Protein AF-0000000087188676 (afdb_homodimer)

Sequence (442 aa):
MTESKSSPLTSELYEYMIDHNPPLDPVQRALVETTRSLLPESAHLQVAEEQAPLLAFLVRLTGARDILEIGTFTGLSALSMAQALPPGGRLIALDISEEWTAHAREAWAKAGVADRVELRLGDGLESVRALPAEPHLDLVFLDADKEHYVDYWEEVVPRLRPGGLIVADNVFFHGEVVDPGASPAGEGVKAFNDHVAADRRMEAVMLTVADGLTLARKRNDMTESKSSPLTSELYEYMIDHNPPLDPVQRALVETTRSLLPESAHLQVAEEQAPLLAFLVRLTGARDILEIGTFTGLSALSMAQALPPGGRLIALDISEEWTAHAREAWAKAGVADRVELRLGDGLESVRALPAEPHLDLVFLDADKEHYVDYWEEVVPRLRPGGLIVADNVFFHGEVVDPGASPAGEGVKAFNDHVAADRRMEAVMLTVADGLTLARKRND

pLDDT: mean 97.32, std 4.13, range [59.31, 99.0]

Foldseek 3Di:
DDDDPDDDCDPVNVVVLQVPADADDPLLVVLLVCCCVVPVVCSVLDDDRRVLRVLLVVCQVQQWQEEEEQRQFLNSNVLSNLVSHDVNGAYEYEDADPVRPVNNCVSCVVSPRNVRYHYDHDDRLVVLQPDDQAADGQEYEYRYQQLCLVSVCVSVLSNHDAFHKYKYPLLCVQVLLVPPPRDSSSVSSVVNVVCLVPDPQKDWDWDPPDNIMIIIGGHPD/DDDDPDDDCDPVNVVVLQVPADADDPLLVVLLVCLCVVPVVCSVLDDDRRVLRVLLVVCQVQQWQEEEEQRQFLNSNVLSNLVSHDVNGAYEYEDADPVRPVNNCVSCVVSPRNVRYHYDHDDRLVVLQPDDQAADGQEYEYRYQQLCLVSVCVSVLSNHDAFHKYKYPLLCVQVLLVPPPRDSSSVSSVVNVVVLVPDPQKDWDWDPPDNIMIIIGGHND

Solvent-accessible surface area (backbone atoms only — not comparable to full-atom values): 22912 Å² total; per-residue (Å²): 129,90,78,80,60,50,43,82,80,44,74,66,52,48,51,52,41,51,71,45,24,66,71,74,50,70,59,55,46,48,49,54,50,47,37,45,71,76,35,60,93,54,36,81,74,52,75,50,77,69,48,29,48,45,46,18,47,51,30,51,65,65,62,34,36,37,33,40,33,39,46,39,55,56,22,62,60,57,47,30,34,52,73,36,38,51,92,89,25,40,32,41,34,25,28,66,52,65,76,45,33,50,54,20,54,52,46,26,49,77,67,70,39,43,90,34,47,45,78,46,78,39,58,59,66,62,54,59,66,69,44,74,70,60,55,62,32,32,31,34,42,43,51,59,68,41,64,44,42,50,60,48,48,69,62,46,59,63,19,34,27,71,57,13,38,39,39,35,54,48,59,31,46,75,51,22,58,77,36,96,80,41,52,71,45,24,48,22,33,40,52,27,50,55,49,59,62,65,36,81,64,43,49,52,38,56,42,60,43,48,23,19,29,32,48,32,33,31,48,81,125,128,89,77,81,61,50,42,81,80,43,73,66,53,46,51,51,39,52,70,47,25,64,70,73,50,72,59,54,47,48,50,54,51,47,38,45,71,77,36,59,91,54,36,81,74,53,76,50,76,69,50,29,49,46,46,18,48,50,30,52,64,64,62,34,36,36,32,40,33,37,46,40,55,55,22,60,60,57,47,30,35,52,73,37,38,50,93,90,24,38,32,40,34,25,29,67,54,66,75,45,34,50,52,20,54,52,46,26,50,75,68,69,38,43,91,34,46,46,78,45,77,39,58,60,66,62,54,59,68,68,44,75,69,60,55,61,32,33,31,33,40,43,51,58,69,41,62,44,42,51,61,50,47,68,61,45,58,64,19,34,26,71,58,12,36,38,41,35,52,49,59,30,48,75,51,23,60,77,38,95,81,41,50,71,45,26,49,21,33,42,52,27,52,54,49,59,62,67,37,82,64,43,49,52,39,55,40,59,42,48,23,18,30,33,48,31,32,30,47,80,125

Nearest PDB structures (foldseek):
  3tfw-assembly1_B-2  TM=9.136E-01  e=3.672E-20  Klebsiella pneumoniae subsp. pneumoniae MGH 78578
  4pca-assembly3_D-4  TM=8.885E-01  e=2.251E-18  Anaplasma phagocytophilum str. HGE1
  4pca-assembly1_A  TM=8.853E-01  e=2.251E-18  Anaplasma phagocytophilum str. HGE1
  4pca-assembly2_B  TM=9.176E-01  e=7.877E-18  Anaplasma phagocytophilum str. HGE1
  5x7f-assembly1_A-2  TM=9.166E-01  e=8.562E-17  Mycobacterium tuberculosis H37Rv

InterPro domains:
  IPR002935 Class I-like SAM-dependent O-methyltransferase [PF01596] (30-218)
  IPR002935 Class I-like SAM-dependent O-methyltransferase [PS51682] (4-219)
  IPR029063 S-adenosyl-L-methionine-dependent methyltransferase superfamily [G3DSA:3.40.50.150] (6-221)
  IPR029063 S-adenosyl-L-methionine-dependent methyltransferase superfamily [SSF53335] (10-220)
  IPR050362 Cation-dependent O-methyltransferase [PTHR10509] (6-218)

Secondary structure (DSSP, 8-state):
-PPP-PPP--HHHHHHHHHTSPPPPHHHHHHHHHHHHH-TTTGGGSPPTTHHHHHHHHHHHHT--EEEEE--TTSHHHHHHHHHPPTT-EEEEEES-HHHHHHHHHHHHHHT-GGGEEEEES-HHHHHHTS-SSS-EEEEEE-S-GGGHHHHHHHHGGGEEEEEEEEEE-SSTTTGGG-TT--HHHHHHHHHHHHHHH-TTEEEEEE-STT-EEEEEE---/-PPP-PPP--HHHHHHHHHTSPPPPHHHHHHHHHHHHH-TTTGGGSPPTTHHHHHHHHHHHHT--EEEEE--TTSHHHHHHHHHPPTT-EEEEEES-HHHHHHHHHHHHHHT-GGGEEEEES-HHHHHHTS-SSS-EEEEEE-S-GGGHHHHHHHHGGGEEEEEEEEEE-SSTTTGGG-TT--HHHHHHHHHHHHHHH-TTEEEEEE-STT-EEEEEE---

Radius of gyration: 21.22 Å; Cα contacts (8 Å, |Δi|>4): 884; chains: 2; bounding box: 40×58×51 Å

Structure (mmCIF, N/CA/C/O backbone):
data_AF-0000000087188676-model_v1
#
loop_
_entity.id
_entity.type
_entity.pdbx_description
1 polymer O-methyltransferase
#
loop_
_atom_site.group_PDB
_atom_site.id
_atom_site.type_symbol
_atom_site.label_atom_id
_atom_site.label_alt_id
_atom_site.label_comp_id
_atom_site.label_asym_id
_atom_site.label_entity_id
_atom_site.label_seq_id
_atom_site.pdbx_PDB_ins_code
_atom_site.Cartn_x
_atom_site.Cartn_y
_atom_site.Cartn_z
_atom_site.occupancy
_atom_site.B_iso_or_equiv
_atom_site.auth_seq_id
_atom_site.auth_comp_id
_atom_site.auth_asym_id
_atom_site.auth_atom_id
_atom_site.pdbx_PDB_model_num
ATOM 1 N N . MET A 1 1 ? 17.375 2.979 18.719 1 59.31 1 MET A N 1
ATOM 2 C CA . MET A 1 1 ? 16.453 2.088 18.031 1 59.31 1 MET A CA 1
ATOM 3 C C . MET A 1 1 ? 15.172 2.828 17.641 1 59.31 1 MET A C 1
ATOM 5 O O . MET A 1 1 ? 14.664 3.643 18.406 1 59.31 1 MET A O 1
ATOM 9 N N . THR A 1 2 ? 14.883 2.727 16.297 1 72 2 THR A N 1
ATOM 10 C CA . THR A 1 2 ? 13.664 3.398 15.859 1 72 2 THR A CA 1
ATOM 11 C C . THR A 1 2 ? 12.438 2.797 16.547 1 72 2 THR A C 1
ATOM 13 O O . THR A 1 2 ? 12.266 1.576 16.562 1 72 2 THR A O 1
ATOM 16 N N . GLU A 1 3 ? 11.727 3.574 17.281 1 80.94 3 GLU A N 1
ATOM 17 C CA . GLU A 1 3 ? 10.539 3.1 17.969 1 80.94 3 GLU A CA 1
ATOM 18 C C . GLU A 1 3 ? 9.367 2.908 17.016 1 80.94 3 GLU A C 1
ATOM 20 O O . GLU A 1 3 ? 9.062 3.801 16.219 1 80.94 3 GLU A O 1
ATOM 25 N N . SER A 1 4 ? 8.82 1.676 17.062 1 85.75 4 SER A N 1
ATOM 26 C CA . SER A 1 4 ? 7.672 1.362 16.219 1 85.75 4 SER A CA 1
ATOM 27 C C . SER A 1 4 ? 6.418 2.08 16.703 1 85.75 4 SER A C 1
ATOM 29 O O . SER A 1 4 ? 6.176 2.18 17.906 1 85.75 4 SER A O 1
ATOM 31 N N . LYS A 1 5 ? 5.66 2.605 15.75 1 88.44 5 LYS A N 1
ATOM 32 C CA . LYS A 1 5 ? 4.355 3.189 16.047 1 88.44 5 LYS A CA 1
ATOM 33 C C . LYS A 1 5 ? 3.227 2.232 15.68 1 88.44 5 LYS A C 1
ATOM 35 O O . LYS A 1 5 ? 2.059 2.625 15.633 1 88.44 5 LYS A O 1
ATOM 40 N N . SER A 1 6 ? 3.574 0.995 15.414 1 89.25 6 SER A N 1
ATOM 41 C CA . SER A 1 6 ? 2.6 0.012 14.945 1 89.25 6 SER A CA 1
ATOM 42 C C . SER A 1 6 ? 1.71 -0.465 16.094 1 89.25 6 SER A C 1
ATOM 44 O O . SER A 1 6 ? 2.189 -0.696 17.203 1 89.25 6 SER A O 1
ATOM 46 N N . SER A 1 7 ? 0.483 -0.573 15.82 1 88.44 7 SER A N 1
ATOM 47 C CA . SER A 1 7 ? -0.424 -1.234 16.75 1 88.44 7 SER A CA 1
ATOM 48 C C . SER A 1 7 ? -0.206 -2.744 16.766 1 88.44 7 SER A C 1
ATOM 50 O O . SER A 1 7 ? -0.104 -3.367 15.703 1 88.44 7 SER A O 1
ATOM 52 N N . PRO A 1 8 ? -0.125 -3.307 17.969 1 90.25 8 PRO A N 1
ATOM 53 C CA . PRO A 1 8 ? -0.092 -4.773 17.984 1 90.25 8 PRO A CA 1
ATOM 54 C C . PRO A 1 8 ? -1.293 -5.395 17.266 1 90.25 8 PRO A C 1
ATOM 56 O O . PRO A 1 8 ? -2.434 -4.988 17.516 1 90.25 8 PRO A O 1
ATOM 59 N N . LEU A 1 9 ? -1.055 -6.32 16.453 1 94.31 9 LEU A N 1
ATOM 60 C CA . LEU A 1 9 ? -2.121 -6.938 15.672 1 94.31 9 LEU A CA 1
ATOM 61 C C . LEU A 1 9 ? -2.754 -8.094 16.438 1 94.31 9 LEU A C 1
ATOM 63 O O . LEU A 1 9 ? -2.398 -9.258 16.219 1 94.31 9 LEU A O 1
ATOM 67 N N . THR A 1 10 ? -3.68 -7.84 17.312 1 94.75 10 THR A N 1
ATOM 68 C CA . THR A 1 10 ? -4.461 -8.867 18 1 94.75 10 THR A CA 1
ATOM 69 C C . THR A 1 10 ? -5.422 -9.547 17.031 1 94.75 10 THR A C 1
ATOM 71 O O . THR A 1 10 ? -5.637 -9.062 15.914 1 94.75 10 THR A O 1
ATOM 74 N N . SER A 1 11 ? -5.973 -10.719 17.453 1 95.81 11 SER A N 1
ATOM 75 C CA . SER A 1 11 ? -6.965 -11.406 16.625 1 95.81 11 SER A CA 1
ATOM 76 C C . SER A 1 11 ? -8.164 -10.508 16.344 1 95.81 11 SER A C 1
ATOM 78 O O . SER A 1 11 ? -8.703 -10.5 15.242 1 95.81 11 SER A O 1
ATOM 80 N N . GLU A 1 12 ? -8.562 -9.703 17.344 1 96.12 12 GLU A N 1
ATOM 81 C CA . GLU A 1 12 ? -9.703 -8.805 17.188 1 96.12 12 GLU A CA 1
ATOM 82 C C . GLU A 1 12 ? -9.406 -7.695 16.188 1 96.12 12 GLU A C 1
ATOM 84 O O . GLU A 1 12 ? -10.25 -7.355 15.352 1 96.12 12 GLU A O 1
ATOM 89 N N . LEU A 1 13 ? -8.234 -7.113 16.281 1 97.06 13 LEU A N 1
ATOM 90 C CA . LEU A 1 13 ? -7.859 -6.039 15.375 1 97.06 13 LEU A CA 1
ATOM 91 C C . LEU A 1 13 ? -7.707 -6.559 13.953 1 97.06 13 LEU A C 1
ATOM 93 O O . LEU A 1 13 ? -8.07 -5.871 12.992 1 97.06 13 LEU A O 1
ATOM 97 N N . TYR A 1 14 ? -7.16 -7.781 13.812 1 97.5 14 TYR A N 1
ATOM 98 C CA . TYR A 1 14 ? -7.047 -8.406 12.5 1 97.5 14 TYR A CA 1
ATOM 99 C C . TYR A 1 14 ? -8.422 -8.609 11.875 1 97.5 14 TYR A C 1
ATOM 101 O O . TYR A 1 14 ? -8.633 -8.273 10.711 1 97.5 14 TYR A O 1
ATOM 109 N N . GLU A 1 15 ? -9.328 -9.188 12.641 1 97.56 15 GLU A N 1
ATOM 110 C CA . GLU A 1 15 ? -10.688 -9.391 12.156 1 97.56 15 GLU A CA 1
ATOM 111 C C . GLU A 1 15 ? -11.336 -8.062 11.766 1 97.56 15 GLU A C 1
ATOM 113 O O . GLU A 1 15 ? -12.055 -7.984 10.766 1 97.56 15 GLU A O 1
ATOM 118 N N . TYR A 1 16 ? -11.117 -7.027 12.625 1 98.25 16 TYR A N 1
ATOM 119 C CA . TYR A 1 16 ? -11.609 -5.691 12.328 1 98.25 16 TYR A CA 1
ATOM 120 C C . TYR A 1 16 ? -11.102 -5.211 10.977 1 98.25 16 TYR A C 1
ATOM 122 O O . TYR A 1 16 ? -11.867 -4.688 10.164 1 98.25 16 TYR A O 1
ATOM 130 N N . MET A 1 17 ? -9.805 -5.371 10.695 1 98.31 17 MET A N 1
ATOM 131 C CA . MET A 1 17 ? -9.188 -4.988 9.422 1 98.31 17 MET A CA 1
ATOM 132 C C . MET A 1 17 ? -9.828 -5.742 8.266 1 98.31 17 MET A C 1
ATOM 134 O O . MET A 1 17 ? -10.195 -5.141 7.25 1 98.31 17 MET A O 1
ATOM 138 N N . ILE A 1 18 ? -9.992 -7.051 8.406 1 98.12 18 ILE A N 1
ATOM 139 C CA . ILE A 1 18 ? -10.609 -7.871 7.371 1 98.12 18 ILE A CA 1
ATOM 140 C C . ILE A 1 18 ? -12.023 -7.371 7.09 1 98.12 18 ILE A C 1
ATOM 142 O O . ILE A 1 18 ? -12.406 -7.191 5.93 1 98.12 18 ILE A O 1
ATOM 146 N N . ASP A 1 19 ? -12.734 -7.039 8.117 1 97.94 19 ASP A N 1
ATOM 147 C CA . ASP A 1 19 ? -14.141 -6.656 8.023 1 97.94 19 ASP A CA 1
ATOM 148 C C . ASP A 1 19 ? -14.289 -5.289 7.359 1 97.94 19 ASP A C 1
ATOM 150 O O . ASP A 1 19 ? -15.383 -4.926 6.906 1 97.94 19 ASP A O 1
ATOM 154 N N . HIS A 1 20 ? -13.258 -4.523 7.32 1 98.5 20 HIS A N 1
ATOM 155 C CA . HIS A 1 20 ? -13.344 -3.189 6.738 1 98.5 20 HIS A CA 1
ATOM 156 C C . HIS A 1 20 ? -12.656 -3.139 5.379 1 98.5 20 HIS A C 1
ATOM 158 O O . HIS A 1 20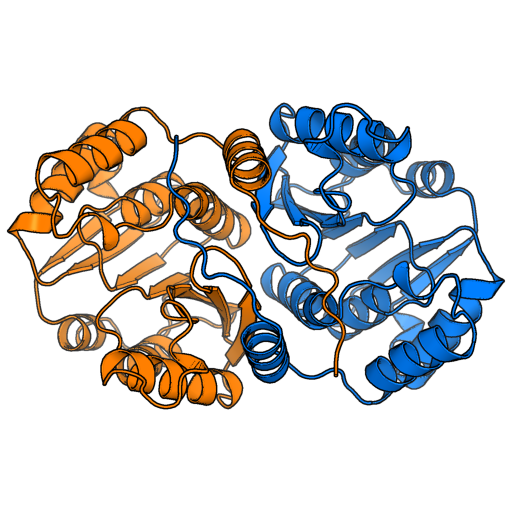 ? -12.484 -2.061 4.805 1 98.5 20 HIS A O 1
ATOM 164 N N . ASN A 1 21 ? -12.203 -4.227 4.891 1 98.5 21 ASN A N 1
ATOM 165 C CA . ASN A 1 21 ? -11.773 -4.391 3.508 1 98.5 21 ASN A CA 1
ATOM 166 C C . ASN A 1 21 ? -12.898 -4.93 2.629 1 98.5 21 ASN A C 1
ATOM 168 O O . ASN A 1 21 ? -13.859 -5.508 3.133 1 98.5 21 ASN A O 1
ATOM 172 N N . PRO A 1 22 ? -12.797 -4.621 1.283 1 98.12 22 PRO A N 1
ATOM 173 C CA . PRO A 1 22 ? -13.773 -5.297 0.425 1 98.12 22 PRO A CA 1
ATOM 174 C C . PRO A 1 22 ? -13.844 -6.801 0.686 1 98.12 22 PRO A C 1
ATOM 176 O O . PRO A 1 22 ? -12.812 -7.477 0.716 1 98.12 22 PRO A O 1
ATOM 179 N N . PRO A 1 23 ? -15.016 -7.309 0.982 1 97.44 23 PRO A N 1
ATOM 180 C CA . PRO A 1 23 ? -15.133 -8.75 1.239 1 97.44 23 PRO A CA 1
ATOM 181 C C . PRO A 1 23 ? -14.805 -9.594 0.013 1 97.44 23 PRO A C 1
ATOM 183 O O . PRO A 1 23 ? -14.961 -9.133 -1.121 1 97.44 23 PRO A O 1
ATOM 186 N N . LEU A 1 24 ? -14.32 -10.797 0.272 1 98.25 24 LEU A N 1
ATOM 187 C CA . LEU A 1 24 ? -14.227 -11.766 -0.82 1 98.25 24 LEU A CA 1
ATOM 188 C C . LEU A 1 24 ? -15.602 -12.031 -1.43 1 98.25 24 LEU A C 1
ATOM 190 O O . LEU A 1 24 ? -16.594 -12.156 -0.707 1 98.25 24 LEU A O 1
ATOM 194 N N . ASP A 1 25 ? -15.656 -11.984 -2.768 1 98.38 25 ASP A N 1
ATOM 195 C CA . ASP A 1 25 ? -16.922 -12.359 -3.383 1 98.38 25 ASP A CA 1
ATOM 196 C C . ASP A 1 25 ? -17.188 -13.852 -3.225 1 98.38 25 ASP A C 1
ATOM 198 O O . ASP A 1 25 ? -16.344 -14.594 -2.723 1 98.38 25 ASP A O 1
ATOM 202 N N . PRO A 1 26 ? -18.359 -14.336 -3.605 1 98.5 26 PRO A N 1
ATOM 203 C CA . PRO A 1 26 ? -18.719 -15.727 -3.354 1 98.5 26 PRO A CA 1
ATOM 204 C C . PRO A 1 26 ? -17.766 -16.719 -4.012 1 98.5 26 PRO A C 1
ATOM 206 O O . PRO A 1 26 ? -17.484 -17.781 -3.441 1 98.5 26 PRO A O 1
ATOM 209 N N . VAL A 1 27 ? -17.297 -16.422 -5.234 1 98.81 27 VAL A N 1
ATOM 210 C CA . VAL A 1 27 ? -16.375 -17.328 -5.918 1 98.81 27 VAL A CA 1
ATOM 211 C C . VAL A 1 27 ? -15.031 -17.359 -5.191 1 98.81 27 VAL A C 1
ATOM 213 O O . VAL A 1 27 ? -14.453 -18.422 -4.98 1 98.81 27 VAL A O 1
ATOM 216 N N . GLN A 1 28 ? -14.539 -16.203 -4.801 1 98.75 28 GLN A N 1
ATOM 217 C CA . GLN A 1 28 ? -13.305 -16.109 -4.027 1 98.75 28 GLN A CA 1
ATOM 218 C C . GLN A 1 28 ? -13.422 -16.875 -2.709 1 98.75 28 GLN A C 1
ATOM 220 O O . GLN A 1 28 ? -12.516 -17.625 -2.336 1 98.75 28 GLN A O 1
ATOM 225 N N . ARG A 1 29 ? -14.508 -16.656 -2.002 1 98.44 29 ARG A N 1
ATOM 226 C CA . ARG A 1 29 ? -14.742 -17.328 -0.725 1 98.44 29 ARG A CA 1
ATOM 227 C C . ARG A 1 29 ? -14.789 -18.844 -0.898 1 98.44 29 ARG A C 1
ATOM 229 O O . ARG A 1 29 ? -14.195 -19.578 -0.113 1 98.44 29 ARG A O 1
ATOM 236 N N . ALA A 1 30 ? -15.508 -19.25 -1.914 1 98.5 30 ALA A N 1
ATOM 237 C CA . ALA A 1 30 ? -15.578 -20.688 -2.197 1 98.5 30 ALA A CA 1
ATOM 238 C C . ALA A 1 30 ? -14.195 -21.266 -2.486 1 98.5 30 ALA A C 1
ATOM 240 O O . ALA A 1 30 ? -13.875 -22.375 -2.074 1 98.5 30 ALA A O 1
ATOM 241 N N . LEU A 1 31 ? -13.438 -20.516 -3.236 1 98.44 31 LEU A N 1
ATOM 242 C CA . LEU A 1 31 ? -12.094 -20.953 -3.578 1 98.44 31 LEU A CA 1
ATOM 243 C C . LEU A 1 31 ? -11.234 -21.109 -2.326 1 98.44 31 LEU A C 1
ATOM 245 O O . LEU A 1 31 ? -10.477 -22.078 -2.203 1 98.44 31 LEU A O 1
ATOM 249 N N . VAL A 1 32 ? -11.32 -20.172 -1.369 1 97.94 32 VAL A N 1
ATOM 250 C CA . VAL A 1 32 ? -10.602 -20.25 -0.101 1 97.94 32 VAL A CA 1
ATOM 251 C C . VAL A 1 32 ? -11.016 -21.516 0.642 1 97.94 32 VAL A C 1
ATOM 253 O O . VAL A 1 32 ? -10.164 -22.281 1.109 1 97.94 32 VAL A O 1
ATOM 256 N N . GLU A 1 33 ? -12.273 -21.766 0.709 1 97.38 33 GLU A N 1
ATOM 257 C CA . GLU A 1 33 ? -12.797 -22.922 1.417 1 97.38 33 GLU A CA 1
ATOM 258 C C . GLU A 1 33 ? -12.367 -24.219 0.738 1 97.38 33 GLU A C 1
ATOM 260 O O . GLU A 1 33 ? -11.984 -25.188 1.409 1 97.38 33 GLU A O 1
ATOM 265 N N . THR A 1 34 ? -12.461 -24.203 -0.608 1 97.12 34 THR A N 1
ATOM 266 C CA . THR A 1 34 ? -12.047 -25.375 -1.385 1 97.12 34 THR A CA 1
ATOM 267 C C . THR A 1 34 ? -10.57 -25.672 -1.153 1 97.12 34 THR A C 1
ATOM 269 O O . THR A 1 34 ? -10.195 -26.844 -0.977 1 97.12 34 THR A O 1
ATOM 272 N N . THR A 1 35 ? -9.742 -24.641 -1.148 1 97.81 35 THR A N 1
ATOM 273 C CA . THR A 1 35 ? -8.312 -24.812 -0.928 1 97.81 35 THR A CA 1
ATOM 274 C C . THR A 1 35 ? -8.047 -25.438 0.437 1 97.81 35 THR A C 1
ATOM 276 O O . THR A 1 35 ? -7.277 -26.406 0.545 1 97.81 35 THR A O 1
ATOM 279 N N . ARG A 1 36 ? -8.719 -24.969 1.473 1 96.88 36 ARG A N 1
ATOM 280 C CA . ARG A 1 36 ? -8.539 -25.469 2.832 1 96.88 36 ARG A CA 1
ATOM 281 C C . ARG A 1 36 ? -9.008 -26.922 2.945 1 96.88 36 ARG A C 1
ATOM 283 O O . ARG A 1 36 ? -8.383 -27.719 3.635 1 96.88 36 ARG A O 1
ATOM 290 N N . SER A 1 37 ? -10.086 -27.234 2.285 1 97.5 37 SER A N 1
ATOM 291 C CA . SER A 1 37 ? -10.711 -28.547 2.406 1 97.5 37 SER A CA 1
ATOM 292 C C . SER A 1 37 ? -9.953 -29.594 1.599 1 97.5 37 SER A C 1
ATOM 294 O O . SER A 1 37 ? -9.719 -30.703 2.082 1 97.5 37 SER A O 1
ATOM 296 N N . LEU A 1 38 ? -9.57 -29.266 0.403 1 96.75 38 LEU A N 1
ATOM 297 C CA . LEU A 1 38 ? -9.039 -30.266 -0.518 1 96.75 38 LEU A CA 1
ATOM 298 C C . LEU A 1 38 ? -7.52 -30.328 -0.435 1 96.75 38 LEU A C 1
ATOM 300 O O . LEU A 1 38 ? -6.922 -31.344 -0.801 1 96.75 38 LEU A O 1
ATOM 304 N N . LEU A 1 39 ? -6.895 -29.281 -0.069 1 97.06 39 LEU A N 1
ATOM 305 C CA . LEU A 1 39 ? -5.441 -29.234 0.022 1 97.06 39 LEU A CA 1
ATOM 306 C C . LEU A 1 39 ? -4.996 -28.75 1.397 1 97.06 39 LEU A C 1
ATOM 308 O O . LEU A 1 39 ? -4.195 -27.812 1.503 1 97.06 39 LEU A O 1
ATOM 312 N N . PRO A 1 40 ? -5.41 -29.375 2.512 1 95.62 40 PRO A N 1
ATOM 313 C CA . PRO A 1 40 ? -5.164 -28.875 3.861 1 95.62 40 PRO A CA 1
ATOM 314 C C . PRO A 1 40 ? -3.678 -28.703 4.168 1 95.62 40 PRO A C 1
ATOM 316 O O . PRO A 1 40 ? -3.289 -27.781 4.883 1 95.62 40 PRO A O 1
ATOM 319 N N . GLU A 1 41 ? -2.807 -29.547 3.639 1 95.75 41 GLU A N 1
ATOM 320 C CA . GLU A 1 41 ? -1.379 -29.5 3.938 1 95.75 41 GLU A CA 1
ATOM 321 C C . GLU A 1 41 ? -0.698 -28.359 3.188 1 95.75 41 GLU A C 1
ATOM 323 O O . GLU A 1 41 ? 0.402 -27.938 3.553 1 95.75 41 GLU A O 1
ATOM 328 N N . SER A 1 42 ? -1.337 -27.875 2.09 1 96.31 42 SER A N 1
ATOM 329 C CA . SER A 1 42 ? -0.728 -26.844 1.257 1 96.31 42 SER A CA 1
ATOM 330 C C . SER A 1 42 ? -1.517 -25.547 1.328 1 96.31 42 SER A C 1
ATOM 332 O O . SER A 1 42 ? -1.121 -24.547 0.732 1 96.31 42 SER A O 1
ATOM 334 N N . ALA A 1 43 ? -2.6 -25.5 2.125 1 95 43 ALA A N 1
ATOM 335 C CA . ALA A 1 43 ? -3.512 -24.359 2.146 1 95 43 ALA A CA 1
ATOM 336 C C . ALA A 1 43 ? -2.779 -23.078 2.541 1 95 43 ALA A C 1
ATOM 338 O O . ALA A 1 43 ? -3.178 -21.984 2.146 1 95 43 ALA A O 1
ATOM 339 N N . HIS A 1 44 ? -1.666 -23.219 3.279 1 93.31 44 HIS A N 1
ATOM 340 C CA . HIS A 1 44 ? -0.899 -22.078 3.748 1 93.31 44 HIS A CA 1
ATOM 341 C C . HIS A 1 44 ? -0.231 -21.344 2.584 1 93.31 44 HIS A C 1
ATOM 343 O O . HIS A 1 44 ? 0.235 -20.219 2.74 1 93.31 44 HIS A O 1
ATOM 349 N N . LEU A 1 45 ? -0.175 -21.969 1.404 1 95.12 45 LEU A N 1
ATOM 350 C CA . LEU A 1 45 ? 0.438 -21.359 0.227 1 95.12 45 LEU A CA 1
ATOM 351 C C . LEU A 1 45 ? -0.474 -20.297 -0.374 1 95.12 45 LEU A C 1
ATOM 353 O O . LEU A 1 45 ? -0.035 -19.5 -1.194 1 95.12 45 LEU A O 1
ATOM 357 N N . GLN A 1 46 ? -1.751 -20.359 -0.061 1 97.31 46 GLN A N 1
ATOM 358 C CA . GLN A 1 46 ? -2.684 -19.359 -0.556 1 97.31 46 GLN A CA 1
ATOM 359 C C . GLN A 1 46 ? -2.422 -18 0.09 1 97.31 46 GLN A C 1
ATOM 361 O O . GLN A 1 46 ? -2.111 -17.922 1.28 1 97.31 46 GLN A O 1
ATOM 366 N N . VAL A 1 47 ? -2.547 -16.922 -0.667 1 97.88 47 VAL A N 1
ATOM 367 C CA . VAL A 1 47 ? -2.307 -15.586 -0.143 1 97.88 47 VAL A CA 1
ATOM 368 C C . VAL A 1 47 ? -3.244 -15.312 1.031 1 97.88 47 VAL A C 1
ATOM 370 O O . VAL A 1 47 ? -4.324 -15.898 1.12 1 97.88 47 VAL A O 1
ATOM 373 N N . ALA A 1 48 ? -2.758 -14.438 1.913 1 97.25 48 ALA A N 1
ATOM 374 C CA . ALA A 1 48 ? -3.625 -13.977 2.99 1 97.25 48 ALA A CA 1
ATOM 375 C C . ALA A 1 48 ? -4.891 -13.32 2.436 1 97.25 48 ALA A C 1
ATOM 377 O O . ALA A 1 48 ? -4.848 -12.656 1.397 1 97.25 48 ALA A O 1
ATOM 378 N N . GLU A 1 49 ? -5.988 -13.5 3.143 1 97 49 GLU A N 1
ATOM 379 C CA . GLU A 1 49 ? -7.289 -13.039 2.668 1 97 49 GLU A CA 1
ATOM 380 C C . GLU A 1 49 ? -7.254 -11.555 2.326 1 97 49 GLU A C 1
ATOM 382 O O . GLU A 1 49 ? -7.824 -11.133 1.316 1 97 49 GLU A O 1
ATOM 387 N N . GLU A 1 50 ? -6.566 -10.727 3.123 1 97.56 50 GLU A N 1
ATOM 388 C CA . GLU A 1 50 ? -6.539 -9.281 2.938 1 97.56 50 GLU A CA 1
ATOM 389 C C . GLU A 1 50 ? -5.762 -8.898 1.68 1 97.56 50 GLU A C 1
ATOM 391 O O . GLU A 1 50 ? -5.879 -7.773 1.19 1 97.56 50 GLU A O 1
ATOM 396 N N . GLN A 1 51 ? -4.996 -9.789 1.168 1 98.5 51 GLN A N 1
ATOM 397 C CA . GLN A 1 51 ? -4.188 -9.461 -0.001 1 98.5 51 GLN A CA 1
ATOM 398 C C . GLN A 1 51 ? -5.012 -9.531 -1.28 1 98.5 51 GLN A C 1
ATOM 400 O O . GLN A 1 51 ? -4.633 -8.961 -2.305 1 98.5 51 GLN A O 1
ATOM 405 N N . ALA A 1 52 ? -6.141 -10.266 -1.238 1 98.69 52 ALA A N 1
ATOM 406 C CA . ALA A 1 52 ? -7.008 -10.32 -2.412 1 98.69 52 ALA A CA 1
ATOM 407 C C . ALA A 1 52 ? -7.52 -8.93 -2.777 1 98.69 52 ALA A C 1
ATOM 409 O O . ALA A 1 52 ? -7.262 -8.438 -3.879 1 98.69 52 ALA A O 1
ATOM 410 N N . PRO A 1 53 ? -8.164 -8.242 -1.856 1 98.81 53 PRO A N 1
ATOM 411 C CA . PRO A 1 53 ? -8.609 -6.898 -2.217 1 98.81 53 PRO A CA 1
ATOM 412 C C . PRO A 1 53 ? -7.457 -5.926 -2.445 1 98.81 53 PRO A C 1
ATOM 414 O O . PRO A 1 53 ? -7.574 -5 -3.25 1 98.81 53 PRO A O 1
ATOM 417 N N . LEU A 1 54 ? -6.324 -6.082 -1.754 1 98.94 54 LEU A N 1
ATOM 418 C CA . LEU A 1 54 ? -5.18 -5.203 -1.966 1 98.94 54 LEU A CA 1
ATOM 419 C C . LEU A 1 54 ? -4.656 -5.328 -3.393 1 98.94 54 LEU A C 1
ATOM 421 O O . LEU A 1 54 ? -4.379 -4.32 -4.047 1 98.94 54 LEU A O 1
ATOM 425 N N . LEU A 1 55 ? -4.508 -6.57 -3.891 1 98.94 55 LEU A N 1
ATOM 426 C CA . LEU A 1 55 ? -4.02 -6.789 -5.25 1 98.94 55 LEU A CA 1
ATOM 427 C C . LEU A 1 55 ? -4.992 -6.203 -6.273 1 98.94 55 LEU A C 1
ATOM 429 O O . LEU A 1 55 ? -4.566 -5.57 -7.242 1 98.94 55 LEU A O 1
ATOM 433 N N . ALA A 1 56 ? -6.277 -6.426 -6.066 1 98.94 56 ALA A N 1
ATOM 434 C CA . ALA A 1 56 ? -7.277 -5.812 -6.938 1 98.94 56 ALA A CA 1
ATOM 435 C C . ALA A 1 56 ? -7.156 -4.293 -6.922 1 98.94 56 ALA A C 1
ATOM 437 O O . ALA A 1 56 ? -7.207 -3.648 -7.977 1 98.94 56 ALA A O 1
ATOM 438 N N . PHE A 1 57 ? -7.027 -3.75 -5.777 1 98.94 57 PHE A N 1
ATOM 439 C CA . PHE A 1 57 ? -6.883 -2.311 -5.598 1 98.94 57 PHE A CA 1
ATOM 440 C C . PHE A 1 57 ? -5.676 -1.789 -6.371 1 98.94 57 PHE A C 1
ATOM 442 O O . PHE A 1 57 ? -5.77 -0.779 -7.07 1 98.94 57 PHE A O 1
ATOM 449 N N . LEU A 1 58 ? -4.535 -2.445 -6.266 1 98.94 58 LEU A N 1
ATOM 450 C CA . LEU A 1 58 ? -3.309 -2.02 -6.934 1 98.94 58 LEU A CA 1
ATOM 451 C C . LEU A 1 58 ? -3.467 -2.068 -8.445 1 98.94 58 LEU A C 1
ATOM 453 O O . LEU A 1 58 ? -2.949 -1.203 -9.156 1 98.94 58 LEU A O 1
ATOM 457 N N . VAL A 1 59 ? -4.164 -3.088 -8.945 1 98.88 59 VAL A N 1
ATOM 458 C CA . VAL A 1 59 ? -4.434 -3.168 -10.375 1 98.88 59 VAL A CA 1
ATOM 459 C C . VAL A 1 59 ? -5.199 -1.926 -10.828 1 98.88 59 VAL A C 1
ATOM 461 O O . VAL A 1 59 ? -4.812 -1.273 -11.797 1 98.88 59 VAL A O 1
ATOM 464 N N . ARG A 1 60 ? -6.207 -1.573 -10.125 1 98.69 60 ARG A N 1
ATOM 465 C CA . ARG A 1 60 ? -7.035 -0.434 -10.5 1 98.69 60 ARG A CA 1
ATOM 466 C C . ARG A 1 60 ? -6.289 0.88 -10.297 1 98.69 60 ARG A C 1
ATOM 468 O O . ARG A 1 60 ? -6.406 1.802 -11.102 1 98.69 60 ARG A O 1
ATOM 475 N N . LEU A 1 61 ? -5.582 0.951 -9.203 1 98.69 61 LEU A N 1
ATOM 476 C CA . LEU A 1 61 ? -4.844 2.172 -8.898 1 98.69 61 LEU A CA 1
ATOM 477 C C . LEU A 1 61 ? -3.842 2.494 -10 1 98.69 61 LEU A C 1
ATOM 479 O O . LEU A 1 61 ? -3.672 3.658 -10.367 1 98.69 61 LEU A O 1
ATOM 483 N N . THR A 1 62 ? -3.166 1.484 -10.539 1 98.44 62 THR A N 1
ATOM 484 C CA . THR A 1 62 ? -2.096 1.685 -11.508 1 98.44 62 THR A CA 1
ATOM 485 C C . THR A 1 62 ? -2.645 1.642 -12.93 1 98.44 62 THR A C 1
ATOM 487 O O . THR A 1 62 ? -1.95 2.016 -13.883 1 98.44 62 THR A O 1
ATOM 490 N N . GLY A 1 63 ? -3.852 1.149 -13.062 1 98 63 GLY A N 1
ATOM 491 C CA . GLY A 1 63 ? -4.391 0.953 -14.398 1 98 63 GLY A CA 1
ATOM 492 C C . GLY A 1 63 ? -3.711 -0.172 -15.156 1 98 63 GLY A C 1
ATOM 493 O O . GLY A 1 63 ? -3.627 -0.137 -16.391 1 98 63 GLY A O 1
ATOM 494 N N . ALA A 1 64 ? -3.207 -1.157 -14.461 1 98.81 64 ALA A N 1
ATOM 495 C CA . ALA A 1 64 ? -2.445 -2.246 -15.062 1 98.81 64 ALA A CA 1
ATOM 496 C C . ALA A 1 64 ? -3.303 -3.035 -16.047 1 98.81 64 ALA A C 1
ATOM 498 O O . ALA A 1 64 ? -4.457 -3.354 -15.758 1 98.81 64 ALA A O 1
ATOM 499 N N . ARG A 1 65 ? -2.725 -3.334 -17.172 1 98.81 65 ARG A N 1
ATOM 500 C CA . ARG A 1 65 ? -3.41 -4.074 -18.219 1 98.81 65 ARG A CA 1
ATOM 501 C C . ARG A 1 65 ? -2.719 -5.406 -18.5 1 98.81 65 ARG A C 1
ATOM 503 O O . ARG A 1 65 ? -3.381 -6.414 -18.75 1 98.81 65 ARG A O 1
ATOM 510 N N . ASP A 1 66 ? -1.441 -5.418 -18.531 1 98.94 66 ASP A N 1
ATOM 511 C CA . ASP A 1 66 ? -0.627 -6.613 -18.734 1 98.94 66 ASP A CA 1
ATOM 512 C C . ASP A 1 66 ? 0.02 -7.062 -17.422 1 98.94 66 ASP A C 1
ATOM 514 O O . ASP A 1 66 ? 1.016 -6.484 -16.984 1 98.94 66 ASP A O 1
ATOM 518 N N . ILE A 1 67 ? -0.515 -8.148 -16.844 1 99 67 ILE A N 1
ATOM 519 C CA . ILE A 1 67 ? -0.104 -8.609 -15.523 1 99 67 ILE A CA 1
ATOM 520 C C . ILE A 1 67 ? 0.554 -9.984 -15.633 1 99 67 ILE A C 1
ATOM 522 O O . ILE A 1 67 ? 0.098 -10.836 -16.391 1 99 67 ILE A O 1
ATOM 526 N N . LEU A 1 68 ? 1.632 -10.18 -14.938 1 99 68 LEU A N 1
ATOM 527 C CA . LEU A 1 68 ? 2.275 -11.477 -14.773 1 99 68 LEU A CA 1
ATOM 528 C C . LEU A 1 68 ? 2.205 -11.945 -13.328 1 99 68 LEU A C 1
ATOM 530 O O . LEU A 1 68 ? 2.545 -11.195 -12.414 1 99 68 LEU A O 1
ATOM 534 N N . GLU A 1 69 ? 1.692 -13.094 -13.109 1 98.94 69 GLU A N 1
ATOM 535 C CA . GLU A 1 69 ? 1.753 -13.75 -11.805 1 98.94 69 GLU A CA 1
ATOM 536 C C . GLU A 1 69 ? 2.678 -14.961 -11.836 1 98.94 69 GLU A C 1
ATOM 538 O O . GLU A 1 69 ? 2.52 -15.844 -12.68 1 98.94 69 GLU A O 1
ATOM 543 N N . ILE A 1 70 ? 3.602 -14.969 -10.953 1 98.88 70 ILE A N 1
ATOM 544 C CA . ILE A 1 70 ? 4.512 -16.109 -10.789 1 98.88 70 ILE A CA 1
ATOM 545 C C . ILE A 1 70 ? 4.176 -16.844 -9.5 1 98.88 70 ILE A C 1
ATOM 547 O O . ILE A 1 70 ? 4.445 -16.359 -8.406 1 98.88 70 ILE A O 1
ATOM 551 N N . GLY A 1 71 ? 3.658 -18.031 -9.625 1 98.62 71 GLY A N 1
ATOM 552 C CA . GLY A 1 71 ? 3.096 -18.766 -8.5 1 98.62 71 GLY A CA 1
ATOM 553 C C . GLY A 1 71 ? 1.605 -18.547 -8.328 1 98.62 71 GLY A C 1
ATOM 554 O O . GLY A 1 71 ? 1.189 -17.641 -7.609 1 98.62 71 GLY A O 1
ATOM 555 N N . THR A 1 72 ? 0.805 -19.5 -8.914 1 98.56 72 THR A N 1
ATOM 556 C CA . THR A 1 72 ? -0.638 -19.281 -8.992 1 98.56 72 THR A CA 1
ATOM 557 C C . THR A 1 72 ? -1.352 -20.062 -7.891 1 98.56 72 THR A C 1
ATOM 559 O O . THR A 1 72 ? -2.328 -19.578 -7.312 1 98.56 72 THR A O 1
ATOM 562 N N . PHE A 1 73 ? -0.825 -21.344 -7.645 1 98.38 73 PHE A N 1
ATOM 563 C CA . PHE A 1 73 ? -1.468 -22.266 -6.711 1 98.38 73 PHE A CA 1
ATOM 564 C C . PHE A 1 73 ? -2.951 -22.406 -7.027 1 98.38 73 PHE A C 1
ATOM 566 O O . PHE A 1 73 ? -3.32 -22.703 -8.164 1 98.38 73 PHE A O 1
ATOM 573 N N . THR A 1 74 ? -3.816 -22.188 -6.109 1 98.56 74 THR A N 1
ATOM 574 C CA . THR A 1 74 ? -5.227 -22.406 -6.402 1 98.56 74 THR A CA 1
ATOM 575 C C . THR A 1 74 ? -5.871 -21.141 -6.961 1 98.56 74 THR A C 1
ATOM 577 O O . THR A 1 74 ? -7.047 -21.141 -7.32 1 98.56 74 THR A O 1
ATOM 580 N N . GLY A 1 75 ? -5.195 -20.062 -7.059 1 98.62 75 GLY A N 1
ATOM 581 C CA . GLY A 1 75 ? -5.562 -19.031 -8.016 1 98.62 75 GLY A CA 1
ATOM 582 C C . GLY A 1 75 ? -6.258 -17.844 -7.379 1 98.62 75 GLY A C 1
ATOM 583 O O . GLY A 1 75 ? -6.801 -16.984 -8.078 1 98.62 75 GLY A O 1
ATOM 584 N N . LEU A 1 76 ? -6.25 -17.656 -6 1 98.81 76 LEU A N 1
ATOM 585 C CA . LEU A 1 76 ? -6.965 -16.547 -5.359 1 98.81 76 LEU A CA 1
ATOM 586 C C . LEU A 1 76 ? -6.391 -15.211 -5.801 1 98.81 76 LEU A C 1
ATOM 588 O O . LEU A 1 76 ? -7.141 -14.281 -6.121 1 98.81 76 LEU A O 1
ATOM 592 N N . SER A 1 77 ? -5.066 -15.055 -5.793 1 98.81 77 SER A N 1
ATOM 593 C CA . SER A 1 77 ? -4.441 -13.805 -6.211 1 98.81 77 SER A CA 1
ATOM 594 C C . SER A 1 77 ? -4.75 -13.492 -7.672 1 98.81 77 SER A C 1
ATOM 596 O O . SER A 1 77 ? -5.168 -12.383 -8 1 98.81 77 SER A O 1
ATOM 598 N N . ALA A 1 78 ? -4.609 -14.461 -8.539 1 98.88 78 ALA A N 1
ATOM 599 C CA . ALA A 1 78 ? -4.91 -14.258 -9.953 1 98.88 78 ALA A CA 1
ATOM 600 C C . ALA A 1 78 ? -6.371 -13.867 -10.148 1 98.88 78 ALA A C 1
ATOM 602 O O . ALA A 1 78 ? -6.676 -12.977 -10.945 1 98.88 78 ALA A O 1
ATOM 603 N N . LEU A 1 79 ? -7.258 -14.594 -9.477 1 98.94 79 LEU A N 1
ATOM 604 C CA . LEU A 1 79 ? -8.68 -14.289 -9.57 1 98.94 79 LEU A CA 1
ATOM 605 C C . LEU A 1 79 ? -8.953 -12.836 -9.188 1 98.94 79 LEU A C 1
ATOM 607 O O . LEU A 1 79 ? -9.656 -12.125 -9.914 1 98.94 79 LEU A O 1
ATOM 611 N N . SER A 1 80 ? -8.398 -12.375 -8.078 1 98.94 80 SER A N 1
ATOM 612 C CA . SER A 1 80 ? -8.594 -11.023 -7.578 1 98.94 80 SER A CA 1
ATOM 613 C C . SER A 1 80 ? -8.07 -9.984 -8.57 1 98.94 80 SER A C 1
ATOM 615 O O . SER A 1 80 ? -8.742 -8.984 -8.844 1 98.94 80 SER A O 1
ATOM 617 N N . MET A 1 81 ? -6.887 -10.211 -9.102 1 98.94 81 MET A N 1
ATOM 618 C CA . MET A 1 81 ? -6.301 -9.273 -10.055 1 98.94 81 MET A CA 1
ATOM 619 C C . MET A 1 81 ? -7.074 -9.289 -11.367 1 98.94 81 MET A C 1
ATOM 621 O O . MET A 1 81 ? -7.32 -8.234 -11.961 1 98.94 81 MET A O 1
ATOM 625 N N . ALA A 1 82 ? -7.449 -10.461 -11.812 1 98.94 82 ALA A N 1
ATOM 626 C CA . ALA A 1 82 ? -8.172 -10.578 -13.078 1 98.94 82 ALA A CA 1
ATOM 627 C C . ALA A 1 82 ? -9.5 -9.828 -13.023 1 98.94 82 ALA A C 1
ATOM 629 O O . ALA A 1 82 ? -9.883 -9.164 -13.984 1 98.94 82 ALA A O 1
ATOM 630 N N . GLN A 1 83 ? -10.195 -9.961 -11.922 1 98.81 83 GLN A N 1
ATOM 631 C CA . GLN A 1 83 ? -11.484 -9.289 -11.758 1 98.81 83 GLN A CA 1
ATOM 632 C C . GLN A 1 83 ? -11.312 -7.773 -11.766 1 98.81 83 GLN A C 1
ATOM 634 O O . GLN A 1 83 ? -12.273 -7.043 -12.016 1 98.81 83 GLN A O 1
ATOM 639 N N . ALA A 1 84 ? -10.141 -7.301 -11.508 1 98.69 84 ALA A N 1
ATOM 640 C CA . ALA A 1 84 ? -9.883 -5.863 -11.422 1 98.69 84 ALA A CA 1
ATOM 641 C C . ALA A 1 84 ? -9.359 -5.32 -12.75 1 98.69 84 ALA A C 1
ATOM 643 O O . ALA A 1 84 ? -9.211 -4.109 -12.914 1 98.69 84 ALA A O 1
ATOM 644 N N . LEU A 1 85 ? -9.07 -6.199 -13.727 1 98.75 85 LEU A N 1
ATOM 645 C CA . LEU A 1 85 ? -8.523 -5.773 -15.016 1 98.75 85 LEU A CA 1
ATOM 646 C C . LEU A 1 85 ? -9.523 -4.91 -15.773 1 98.75 85 LEU A C 1
ATOM 648 O O . LEU A 1 85 ? -10.727 -5.191 -15.766 1 98.75 85 LEU A O 1
ATOM 652 N N . PRO A 1 86 ? -9.039 -3.865 -16.406 1 97.44 86 PRO A N 1
ATOM 653 C CA . PRO A 1 86 ? -9.906 -3.168 -17.375 1 97.44 86 PRO A CA 1
ATOM 654 C C . PRO A 1 86 ? -10.195 -3.996 -18.609 1 97.44 86 PRO A C 1
ATOM 656 O O . PRO A 1 86 ? -9.555 -5.027 -18.844 1 97.44 86 PRO A O 1
ATOM 659 N N . PRO A 1 87 ? -11.211 -3.52 -19.375 1 96.25 87 PRO A N 1
ATOM 660 C CA . PRO A 1 87 ? -11.461 -4.223 -20.641 1 96.25 87 PRO A CA 1
ATOM 661 C C . PRO A 1 87 ? -10.211 -4.355 -21.5 1 96.25 87 PRO A C 1
ATOM 663 O O . PRO A 1 87 ? -9.469 -3.385 -21.672 1 96.25 87 PRO A O 1
ATOM 666 N N . GLY A 1 88 ? -9.977 -5.512 -21.922 1 97.38 88 GLY A N 1
ATOM 667 C CA . GLY A 1 88 ? -8.828 -5.77 -22.781 1 97.38 88 GLY A CA 1
ATOM 668 C C . GLY A 1 88 ? -7.574 -6.133 -22 1 97.38 88 GLY A C 1
ATOM 669 O O . GLY A 1 88 ? -6.566 -6.52 -22.594 1 97.38 88 GLY A O 1
ATOM 670 N N . GLY A 1 89 ? -7.629 -6.012 -20.672 1 98.69 89 GLY A N 1
ATOM 671 C CA . GLY A 1 89 ? -6.504 -6.422 -19.844 1 98.69 89 GLY A CA 1
ATOM 672 C C . GLY A 1 89 ? -6.301 -7.926 -19.812 1 98.69 89 GLY A C 1
ATOM 673 O O . GLY A 1 89 ? -7.242 -8.688 -20.047 1 98.69 89 GLY A O 1
ATOM 674 N N . ARG A 1 90 ? -5.055 -8.328 -19.547 1 98.69 90 ARG A N 1
ATOM 675 C CA . ARG A 1 90 ? -4.715 -9.75 -19.531 1 98.69 90 ARG A CA 1
ATOM 676 C C . ARG A 1 90 ? -3.773 -10.078 -18.375 1 98.69 90 ARG A C 1
ATOM 678 O O . ARG A 1 90 ? -2.951 -9.242 -17.984 1 98.69 90 ARG A O 1
ATOM 685 N N . LEU A 1 91 ? -3.916 -11.25 -17.906 1 98.94 91 LEU A N 1
ATOM 686 C CA . LEU A 1 91 ? -3.066 -11.789 -16.844 1 98.94 91 LEU A CA 1
ATOM 687 C C . LEU A 1 91 ? -2.477 -13.133 -17.25 1 98.94 91 LEU A C 1
ATOM 689 O O . LEU A 1 91 ? -3.207 -14.039 -17.672 1 98.94 91 LEU A O 1
ATOM 693 N N . ILE A 1 92 ? -1.15 -13.203 -17.281 1 98.94 92 ILE A N 1
ATOM 694 C CA . ILE A 1 92 ? -0.472 -14.484 -17.422 1 98.94 92 ILE A CA 1
ATOM 695 C C . ILE A 1 92 ? -0.15 -15.062 -16.047 1 98.94 92 ILE A C 1
ATOM 697 O O . ILE A 1 92 ? 0.499 -14.398 -15.234 1 98.94 92 ILE A O 1
ATOM 701 N N . ALA A 1 93 ? -0.669 -16.219 -15.812 1 98.88 93 ALA A N 1
ATOM 702 C CA . ALA A 1 93 ? -0.425 -16.922 -14.555 1 98.88 93 ALA A CA 1
ATOM 703 C C . ALA A 1 93 ? 0.513 -18.109 -14.758 1 98.88 93 ALA A C 1
ATOM 705 O O . ALA A 1 93 ? 0.268 -18.953 -15.617 1 98.88 93 ALA A O 1
ATOM 706 N N . LEU A 1 94 ? 1.562 -18.188 -13.984 1 98.94 94 LEU A N 1
ATOM 707 C CA . LEU A 1 94 ? 2.553 -19.25 -14.109 1 98.94 94 LEU A CA 1
ATOM 708 C C . LEU A 1 94 ? 2.52 -20.172 -12.898 1 98.94 94 LEU A C 1
ATOM 710 O O . LEU A 1 94 ? 2.514 -19.703 -11.758 1 98.94 94 LEU A O 1
ATOM 714 N N . ASP A 1 95 ? 2.508 -21.422 -13.141 1 98.62 95 ASP A N 1
ATOM 715 C CA . ASP A 1 95 ? 2.656 -22.438 -12.094 1 98.62 95 ASP A CA 1
ATOM 716 C C . ASP A 1 95 ? 3.152 -23.75 -12.68 1 98.62 95 ASP A C 1
ATOM 718 O O . ASP A 1 95 ? 3.064 -23.969 -13.891 1 98.62 95 ASP A O 1
ATOM 722 N N . ILE A 1 96 ? 3.672 -24.547 -11.805 1 97.75 96 ILE A N 1
ATOM 723 C CA . ILE A 1 96 ? 4.199 -25.828 -12.281 1 97.75 96 ILE A CA 1
ATOM 724 C C . ILE A 1 96 ? 3.145 -26.922 -12.102 1 97.75 96 ILE A C 1
ATOM 726 O O . ILE A 1 96 ? 3.178 -27.938 -12.797 1 97.75 96 ILE A O 1
ATOM 730 N N . SER A 1 97 ? 2.189 -26.75 -11.211 1 97.5 97 SER A N 1
ATOM 731 C CA . SER A 1 97 ? 1.292 -27.812 -10.789 1 97.5 97 SER A CA 1
ATOM 732 C C . SER A 1 97 ? -0.04 -27.75 -11.523 1 97.5 97 SER A C 1
ATOM 734 O O . SER A 1 97 ? -0.832 -26.828 -11.305 1 97.5 97 SER A O 1
ATOM 736 N N . GLU A 1 98 ? -0.31 -28.719 -12.328 1 97.44 98 GLU A N 1
ATOM 737 C CA . GLU A 1 98 ? -1.615 -28.844 -12.969 1 97.44 98 GLU A CA 1
ATOM 738 C C . GLU A 1 98 ? -2.713 -29.109 -11.945 1 97.44 98 GLU A C 1
ATOM 740 O O . GLU A 1 98 ? -3.824 -28.594 -12.07 1 97.44 98 GLU A O 1
ATOM 745 N N . GLU A 1 99 ? -2.359 -29.938 -11.016 1 97 99 GLU A N 1
ATOM 746 C CA . GLU A 1 99 ? -3.322 -30.312 -9.984 1 97 99 GLU A CA 1
ATOM 747 C C . GLU A 1 99 ? -3.832 -29.078 -9.234 1 97 99 GLU A C 1
ATOM 749 O O . GLU A 1 99 ? -5.043 -28.891 -9.094 1 97 99 GLU A O 1
ATOM 754 N N . TRP A 1 100 ? -2.926 -28.234 -8.688 1 97.75 100 TRP A N 1
ATOM 755 C CA . TRP A 1 100 ? -3.311 -27.031 -7.953 1 97.75 100 TRP A CA 1
ATOM 756 C C . TRP A 1 100 ? -4.113 -26.094 -8.844 1 97.75 100 TRP A C 1
ATOM 758 O O . TRP A 1 100 ? -5.176 -25.609 -8.445 1 97.75 100 TRP A O 1
ATOM 768 N N . THR A 1 101 ? -3.666 -25.906 -10.125 1 98.31 101 THR A N 1
ATOM 769 C CA . THR A 1 101 ? -4.238 -24.859 -10.961 1 98.31 101 THR A CA 1
ATOM 770 C C . THR A 1 101 ? -5.555 -25.312 -11.578 1 98.31 101 THR A C 1
ATOM 772 O O . THR A 1 101 ? -6.301 -24.5 -12.133 1 98.31 101 THR A O 1
ATOM 775 N N . ALA A 1 102 ? -5.84 -26.578 -11.484 1 98.19 102 ALA A N 1
ATOM 776 C CA . ALA A 1 102 ? -7.164 -27.016 -11.914 1 98.19 102 ALA A CA 1
ATOM 777 C C . ALA A 1 102 ? -8.266 -26.297 -11.141 1 98.19 102 ALA A C 1
ATOM 779 O O . ALA A 1 102 ? -9.297 -25.938 -11.711 1 98.19 102 ALA A O 1
ATOM 780 N N . HIS A 1 103 ? -8.047 -26.109 -9.852 1 98.12 103 HIS A N 1
ATOM 781 C CA . HIS A 1 103 ? -8.992 -25.375 -9.023 1 98.12 103 HIS A CA 1
ATOM 782 C C . HIS A 1 103 ? -9.086 -23.906 -9.461 1 98.12 103 HIS A C 1
ATOM 784 O O . HIS A 1 103 ? -10.172 -23.328 -9.445 1 98.12 103 HIS A O 1
ATOM 790 N N . ALA A 1 104 ? -7.965 -23.312 -9.836 1 98.5 104 ALA A N 1
ATOM 791 C CA . ALA A 1 104 ? -7.914 -21.938 -10.305 1 98.5 104 ALA A CA 1
ATOM 792 C C . ALA A 1 104 ? -8.75 -21.75 -11.57 1 98.5 104 ALA A C 1
ATOM 794 O O . ALA A 1 104 ? -9.594 -20.859 -11.641 1 98.5 104 ALA A O 1
ATOM 795 N N . ARG A 1 105 ? -8.555 -22.625 -12.5 1 98.44 105 ARG A N 1
ATOM 796 C CA . ARG A 1 105 ? -9.266 -22.547 -13.766 1 98.44 105 ARG A CA 1
ATOM 797 C C . ARG A 1 105 ? -10.773 -22.625 -13.555 1 98.44 105 ARG A C 1
ATOM 799 O O . ARG A 1 105 ? -11.539 -21.891 -14.188 1 98.44 105 ARG A O 1
ATOM 806 N N . GLU A 1 106 ? -11.141 -23.516 -12.711 1 98.38 106 GLU A N 1
ATOM 807 C CA . GLU A 1 106 ? -12.562 -23.641 -12.398 1 98.38 106 GLU A CA 1
ATOM 808 C C . GLU A 1 106 ? -13.109 -22.344 -11.797 1 98.38 106 GLU A C 1
ATOM 810 O O . GLU A 1 106 ? -14.18 -21.875 -12.18 1 98.38 106 GLU A O 1
ATOM 815 N N . ALA A 1 107 ? -12.414 -21.781 -10.836 1 98.69 107 ALA A N 1
ATOM 816 C CA . ALA A 1 107 ? -12.844 -20.547 -10.188 1 98.69 107 ALA A CA 1
ATOM 817 C C . ALA A 1 107 ? -12.891 -19.391 -11.18 1 98.69 107 ALA A C 1
ATOM 819 O O . ALA A 1 107 ? -13.82 -18.578 -11.148 1 98.69 107 ALA A O 1
ATOM 820 N N . TRP A 1 108 ? -11.836 -19.312 -12.086 1 98.69 108 TRP A N 1
ATOM 821 C CA . TRP A 1 108 ? -11.805 -18.25 -13.078 1 98.69 108 TRP A CA 1
ATOM 822 C C . TRP A 1 108 ? -13.016 -18.344 -14.008 1 98.69 108 TRP A C 1
ATOM 824 O O . TRP A 1 108 ? -13.609 -17.312 -14.359 1 98.69 108 TRP A O 1
ATOM 834 N N . ALA A 1 109 ? -13.352 -19.547 -14.359 1 98.69 109 ALA A N 1
ATOM 835 C CA . ALA A 1 109 ? -14.516 -19.766 -15.211 1 98.69 109 ALA A CA 1
ATOM 836 C C . ALA A 1 109 ? -15.797 -19.328 -14.508 1 98.69 109 ALA A C 1
ATOM 838 O O . ALA A 1 109 ? -16.625 -18.609 -15.078 1 98.69 109 ALA A O 1
ATOM 839 N N . LYS A 1 110 ? -15.969 -19.734 -13.312 1 98.62 110 LYS A N 1
ATOM 840 C CA . LYS A 1 110 ? -17.156 -19.406 -12.531 1 98.62 110 LYS A CA 1
ATOM 841 C C . LYS A 1 110 ? -17.281 -17.891 -12.344 1 98.62 110 LYS A C 1
ATOM 843 O O . LYS A 1 110 ? -18.391 -17.359 -12.312 1 98.62 110 LYS A O 1
ATOM 848 N N . ALA A 1 111 ? -16.172 -17.203 -12.188 1 98.62 111 ALA A N 1
ATOM 849 C CA . ALA A 1 111 ? -16.156 -15.766 -11.938 1 98.62 111 ALA A CA 1
ATOM 850 C C . ALA A 1 111 ? -16.281 -14.984 -13.234 1 98.62 111 ALA A C 1
ATOM 852 O O . ALA A 1 111 ? -16.406 -13.758 -13.219 1 98.62 111 ALA A O 1
ATOM 853 N N . GLY A 1 112 ? -16.188 -15.648 -14.352 1 98.31 112 GLY A N 1
ATOM 854 C CA . GLY A 1 112 ? -16.359 -15.008 -15.648 1 98.31 112 GLY A CA 1
ATOM 855 C C . GLY A 1 112 ? -15.109 -14.266 -16.109 1 98.31 112 GLY A C 1
ATOM 856 O O . GLY A 1 112 ? -15.203 -13.266 -16.812 1 98.31 112 GLY A O 1
ATOM 857 N N . VAL A 1 113 ? -13.914 -14.727 -15.664 1 98.5 113 VAL A N 1
ATOM 858 C CA . VAL A 1 113 ? -12.703 -14 -16.031 1 98.5 113 VAL A CA 1
ATOM 859 C C . VAL A 1 113 ? -11.742 -14.938 -16.75 1 98.5 113 VAL A C 1
ATOM 861 O O . VAL A 1 113 ? -10.57 -14.609 -16.953 1 98.5 113 VAL A O 1
ATOM 864 N N . ALA A 1 114 ? -12.141 -16.094 -17.125 1 98.19 114 ALA A N 1
ATOM 865 C CA . ALA A 1 114 ? -11.273 -17.094 -17.766 1 98.19 114 ALA A CA 1
ATOM 866 C C . ALA A 1 114 ? -10.664 -16.547 -19.047 1 98.19 114 ALA A C 1
ATOM 868 O O . ALA A 1 114 ? -9.539 -16.906 -19.406 1 98.19 114 ALA A O 1
ATOM 869 N N . ASP A 1 115 ? -11.375 -15.719 -19.719 1 97.81 115 ASP A N 1
ATOM 870 C CA . ASP A 1 115 ? -10.906 -15.18 -21 1 97.81 115 ASP A CA 1
ATOM 871 C C . ASP A 1 115 ? -9.789 -14.164 -20.781 1 97.81 115 ASP A C 1
ATOM 873 O O . ASP A 1 115 ? -9.094 -13.797 -21.734 1 97.81 115 ASP A O 1
ATOM 877 N N . ARG A 1 116 ? -9.578 -13.695 -19.547 1 98.25 116 ARG A N 1
ATOM 878 C CA . ARG A 1 116 ? -8.586 -12.672 -19.25 1 98.25 116 ARG A CA 1
ATOM 879 C C . ARG A 1 116 ? -7.312 -13.289 -18.688 1 98.25 116 ARG A C 1
ATOM 881 O O . ARG A 1 116 ? -6.297 -12.609 -18.531 1 98.25 116 ARG A O 1
ATOM 888 N N . VAL A 1 117 ? -7.367 -14.57 -18.328 1 98.88 117 VAL A N 1
ATOM 889 C CA . VAL A 1 117 ? -6.242 -15.211 -17.656 1 98.88 117 VAL A CA 1
ATOM 890 C C . VAL A 1 117 ? -5.672 -16.312 -18.547 1 98.88 117 VAL A C 1
ATOM 892 O O . VAL A 1 117 ? -6.402 -17.203 -19 1 98.88 117 VAL A O 1
ATOM 895 N N . GLU A 1 118 ? -4.469 -16.219 -18.875 1 98.81 118 GLU A N 1
ATOM 896 C CA . GLU A 1 118 ? -3.738 -17.281 -19.547 1 98.81 118 GLU A CA 1
ATOM 897 C C . GLU A 1 118 ? -2.859 -18.047 -18.578 1 98.81 118 GLU A C 1
ATOM 899 O O . GLU A 1 118 ? -1.93 -17.484 -17.984 1 98.81 118 GLU A O 1
ATOM 904 N N . LEU A 1 119 ? -3.16 -19.297 -18.391 1 98.81 119 LEU A N 1
ATOM 905 C CA . LEU A 1 119 ? -2.357 -20.156 -17.531 1 98.81 119 LEU A CA 1
ATOM 906 C C . LEU A 1 119 ? -1.246 -20.828 -18.328 1 98.81 119 LEU A C 1
ATOM 908 O O . LEU A 1 119 ? -1.498 -21.422 -19.391 1 98.81 119 LEU A O 1
ATOM 912 N N . ARG A 1 120 ? -0.087 -20.719 -17.859 1 98.75 120 ARG A N 1
ATOM 913 C CA . ARG A 1 120 ? 1.056 -21.438 -18.438 1 98.75 120 ARG A CA 1
ATOM 914 C C . ARG A 1 120 ? 1.687 -22.375 -17.406 1 98.75 120 ARG A C 1
ATOM 916 O O . ARG A 1 120 ? 2.17 -21.922 -16.375 1 98.75 120 ARG A O 1
ATOM 923 N N . LEU A 1 121 ? 1.664 -23.641 -17.734 1 98.62 121 LEU A N 1
ATOM 924 C CA . LEU A 1 121 ? 2.234 -24.656 -16.844 1 98.62 121 LEU A CA 1
ATOM 925 C C . LEU A 1 121 ? 3.689 -24.922 -17.219 1 98.62 121 LEU A C 1
ATOM 927 O O . LEU A 1 121 ? 4.027 -25.062 -18.391 1 98.62 121 LEU A O 1
ATOM 931 N N . GLY A 1 122 ? 4.566 -24.938 -16.266 1 98.12 122 GLY A N 1
ATOM 932 C CA . GLY A 1 122 ? 5.98 -25.203 -16.469 1 98.12 122 GLY A CA 1
ATOM 933 C C . GLY A 1 122 ? 6.863 -24.578 -15.406 1 98.12 122 GLY A C 1
ATOM 934 O O . GLY A 1 122 ? 6.367 -24.062 -14.406 1 98.12 122 GLY A O 1
ATOM 935 N N . ASP A 1 123 ? 8.141 -24.734 -15.625 1 97.81 123 ASP A N 1
ATOM 936 C CA . ASP A 1 123 ? 9.102 -24.109 -14.727 1 97.81 123 ASP A CA 1
ATOM 937 C C . ASP A 1 123 ? 8.945 -22.594 -14.734 1 97.81 123 ASP A C 1
ATOM 939 O O . ASP A 1 123 ? 8.883 -21.969 -15.797 1 97.81 123 ASP A O 1
ATOM 943 N N . GLY A 1 124 ? 8.82 -22 -13.586 1 97.62 124 GLY A N 1
ATOM 944 C CA . GLY A 1 124 ? 8.547 -20.578 -13.461 1 97.62 124 GLY A CA 1
ATOM 945 C C . GLY A 1 124 ? 9.57 -19.719 -14.18 1 97.62 124 GLY A C 1
ATOM 946 O O . GLY A 1 124 ? 9.203 -18.828 -14.961 1 97.62 124 GLY A O 1
ATOM 947 N N . LEU A 1 125 ? 10.828 -19.969 -13.883 1 98.25 125 LEU A N 1
ATOM 948 C CA . LEU A 1 125 ? 11.891 -19.141 -14.453 1 98.25 125 LEU A CA 1
ATOM 949 C C . LEU A 1 125 ? 11.945 -19.312 -15.969 1 98.25 125 LEU A C 1
ATOM 951 O O . LEU A 1 125 ? 12.07 -18.328 -16.703 1 98.25 125 LEU A O 1
ATOM 955 N N . GLU A 1 126 ? 11.82 -20.562 -16.422 1 98.38 126 GLU A N 1
ATOM 956 C CA . GLU A 1 126 ? 11.797 -20.812 -17.859 1 98.38 126 GLU A CA 1
ATOM 957 C C . GLU A 1 126 ? 10.594 -20.125 -18.516 1 98.38 126 GLU A C 1
ATOM 959 O O . GLU A 1 126 ? 10.703 -19.609 -19.625 1 98.38 126 GLU A O 1
ATOM 964 N N . SER A 1 127 ? 9.453 -20.172 -17.844 1 98.5 127 SER A N 1
ATOM 965 C CA . SER A 1 127 ? 8.25 -19.531 -18.359 1 98.5 127 SER A CA 1
ATOM 966 C C . SER A 1 127 ? 8.445 -18.016 -18.5 1 98.5 127 SER A C 1
ATOM 968 O O . SER A 1 127 ? 8 -17.422 -19.469 1 98.5 127 SER A O 1
ATOM 970 N N . VAL A 1 128 ? 9.086 -17.359 -17.5 1 98.75 128 VAL A N 1
ATOM 971 C CA . VAL A 1 128 ? 9.359 -15.922 -17.578 1 98.75 128 VAL A CA 1
ATOM 972 C C . VAL A 1 128 ? 10.305 -15.633 -18.734 1 98.75 128 VAL A C 1
ATOM 974 O O . VAL A 1 128 ? 10.086 -14.703 -19.516 1 98.75 128 VAL A O 1
ATOM 977 N N . ARG A 1 129 ? 11.32 -16.484 -18.906 1 98.5 129 ARG A N 1
ATOM 978 C CA . ARG A 1 129 ? 12.312 -16.297 -19.953 1 98.5 129 ARG A CA 1
ATOM 979 C C . ARG A 1 129 ? 11.688 -16.422 -21.328 1 98.5 129 ARG A C 1
ATOM 981 O O . ARG A 1 129 ? 12.18 -15.852 -22.297 1 98.5 129 ARG A O 1
ATOM 988 N N . ALA A 1 130 ? 10.617 -17.125 -21.422 1 98.5 130 ALA A N 1
ATOM 989 C CA . ALA A 1 130 ? 9.938 -17.344 -22.688 1 98.5 130 ALA A CA 1
ATOM 990 C C . ALA A 1 130 ? 9.055 -16.156 -23.062 1 98.5 130 ALA A C 1
ATOM 992 O O . ALA A 1 130 ? 8.539 -16.078 -24.172 1 98.5 130 ALA A O 1
ATOM 993 N N . LEU A 1 131 ? 8.789 -15.234 -22.141 1 98.62 131 LEU A N 1
ATOM 994 C CA . LEU A 1 131 ? 8.023 -14.031 -22.438 1 98.62 131 LEU A CA 1
ATOM 995 C C . LEU A 1 131 ? 8.82 -13.086 -23.328 1 98.62 131 LEU A C 1
ATOM 997 O O . LEU A 1 131 ? 10.047 -13.172 -23.391 1 98.62 131 LEU A O 1
ATOM 1001 N N . PRO A 1 132 ? 8.078 -12.164 -24.031 1 98.19 132 PRO A N 1
ATOM 1002 C CA . PRO A 1 132 ? 8.805 -11.133 -24.766 1 98.19 132 PRO A CA 1
ATOM 1003 C C . PRO A 1 132 ? 9.789 -10.367 -23.891 1 98.19 132 PRO A C 1
ATOM 1005 O O . PRO A 1 132 ? 9.484 -10.047 -22.75 1 98.19 132 PRO A O 1
ATOM 1008 N N . ALA A 1 133 ? 10.953 -10.07 -24.422 1 97.81 133 ALA A N 1
ATOM 1009 C CA . ALA A 1 133 ? 12.023 -9.445 -23.641 1 97.81 133 ALA A CA 1
ATOM 1010 C C . ALA A 1 133 ? 11.797 -7.941 -23.516 1 97.81 133 ALA A C 1
ATOM 1012 O O . ALA A 1 133 ? 12.352 -7.301 -22.609 1 97.81 133 ALA A O 1
ATOM 1013 N N . GLU A 1 134 ? 11.07 -7.379 -24.422 1 98.06 134 GLU A N 1
ATOM 1014 C CA . GLU A 1 134 ? 10.836 -5.938 -24.375 1 98.06 134 GLU A CA 1
ATOM 1015 C C . GLU A 1 134 ? 9.93 -5.559 -23.219 1 98.06 134 GLU A C 1
ATOM 1017 O O . GLU A 1 134 ? 9.07 -6.344 -22.797 1 98.06 134 GLU A O 1
ATOM 1022 N N . PRO A 1 135 ? 10.133 -4.402 -22.734 1 98.62 135 PRO A N 1
ATOM 1023 C CA . PRO A 1 135 ? 9.273 -3.953 -21.625 1 98.62 135 PRO A CA 1
ATOM 1024 C C . PRO A 1 135 ? 7.797 -3.889 -22.031 1 98.62 135 PRO A C 1
ATOM 1026 O O . PRO A 1 135 ? 7.449 -3.236 -23.016 1 98.62 135 PRO A O 1
ATOM 1029 N N . HIS A 1 136 ? 6.961 -4.629 -21.266 1 98.62 136 HIS A N 1
ATOM 1030 C CA . HIS A 1 136 ? 5.547 -4.617 -21.625 1 98.62 136 HIS A CA 1
ATOM 1031 C C . HIS A 1 136 ? 4.672 -4.891 -20.406 1 98.62 136 HIS A C 1
ATOM 1033 O O . HIS A 1 136 ? 3.459 -4.68 -20.438 1 98.62 136 HIS A O 1
ATOM 1039 N N . LEU A 1 137 ? 5.281 -5.344 -19.328 1 98.94 137 LEU A N 1
ATOM 1040 C CA . LEU A 1 137 ? 4.512 -5.691 -18.141 1 98.94 137 LEU A CA 1
ATOM 1041 C C . LEU A 1 137 ? 4.191 -4.449 -17.312 1 98.94 137 LEU A C 1
ATOM 1043 O O . LEU A 1 137 ? 5.062 -3.605 -17.094 1 98.94 137 LEU A O 1
ATOM 1047 N N . ASP A 1 138 ? 2.91 -4.355 -16.906 1 98.94 138 ASP A N 1
ATOM 1048 C CA . ASP A 1 138 ? 2.467 -3.254 -16.047 1 98.94 138 ASP A CA 1
ATOM 1049 C C . ASP A 1 138 ? 2.605 -3.607 -14.57 1 98.94 138 ASP A C 1
ATOM 1051 O O . ASP A 1 138 ? 2.906 -2.742 -13.75 1 98.94 138 ASP A O 1
ATOM 1055 N N . LEU A 1 139 ? 2.295 -4.844 -14.227 1 98.94 139 LEU A N 1
ATOM 1056 C CA . LEU A 1 139 ? 2.289 -5.32 -12.852 1 98.94 139 LEU A CA 1
ATOM 1057 C C . LEU A 1 139 ? 2.697 -6.789 -12.773 1 98.94 139 LEU A C 1
ATOM 1059 O O . LEU A 1 139 ? 2.266 -7.598 -13.602 1 98.94 139 LEU A O 1
ATOM 1063 N N . VAL A 1 140 ? 3.59 -7.113 -11.875 1 99 140 VAL A N 1
ATOM 1064 C CA . VAL A 1 140 ? 4.016 -8.484 -11.617 1 99 140 VAL A CA 1
ATOM 1065 C C . VAL A 1 140 ? 3.754 -8.836 -10.156 1 99 140 VAL A C 1
ATOM 1067 O O . VAL A 1 140 ? 4.113 -8.078 -9.25 1 99 140 VAL A O 1
ATOM 1070 N N . PHE A 1 141 ? 3.029 -9.875 -9.969 1 99 141 PHE A N 1
ATOM 1071 C CA . PHE A 1 141 ? 2.91 -10.438 -8.625 1 99 141 PHE A CA 1
ATOM 1072 C C . PHE A 1 141 ? 3.82 -11.648 -8.469 1 99 141 PHE A C 1
ATOM 1074 O O . PHE A 1 141 ? 3.654 -12.648 -9.164 1 99 141 PHE A O 1
ATOM 1081 N N . LEU A 1 142 ? 4.805 -11.539 -7.594 1 98.88 142 LEU A N 1
ATOM 1082 C CA . LEU A 1 142 ? 5.82 -12.562 -7.367 1 98.88 142 LEU A CA 1
ATOM 1083 C C . LEU A 1 142 ? 5.555 -13.312 -6.066 1 98.88 142 LEU A C 1
ATOM 1085 O O . LEU A 1 142 ? 5.719 -12.75 -4.98 1 98.88 142 LEU A O 1
ATOM 1089 N N . ASP A 1 143 ? 5.141 -14.516 -6.051 1 98.12 143 ASP A N 1
ATOM 1090 C CA . ASP A 1 143 ? 4.852 -15.406 -4.93 1 98.12 143 ASP A CA 1
ATOM 1091 C C . ASP A 1 143 ? 5.172 -16.859 -5.281 1 98.12 143 ASP A C 1
ATOM 1093 O O . ASP A 1 143 ? 4.273 -17.703 -5.344 1 98.12 143 ASP A O 1
ATOM 1097 N N . ALA A 1 144 ? 6.426 -17.141 -5.457 1 95.81 144 ALA A N 1
ATOM 1098 C CA . ALA A 1 144 ? 6.879 -18.422 -5.969 1 95.81 144 ALA A CA 1
ATOM 1099 C C . ALA A 1 144 ? 8.016 -18.984 -5.117 1 95.81 144 ALA A C 1
ATOM 1101 O O . ALA A 1 144 ? 8.008 -18.859 -3.893 1 95.81 144 ALA A O 1
ATOM 1102 N N . ASP A 1 145 ? 8.836 -19.844 -5.77 1 94.81 145 ASP A N 1
ATOM 1103 C CA . ASP A 1 145 ? 9.984 -20.453 -5.098 1 94.81 145 ASP A CA 1
ATOM 1104 C C . ASP A 1 145 ? 10.922 -19.391 -4.531 1 94.81 145 ASP A C 1
ATOM 1106 O O . ASP A 1 145 ? 11.609 -18.703 -5.289 1 94.81 145 ASP A O 1
ATOM 1110 N N . LYS A 1 146 ? 11.023 -19.391 -3.197 1 96.31 146 LYS A N 1
ATOM 1111 C CA . LYS A 1 146 ? 11.703 -18.312 -2.48 1 96.31 146 LYS A CA 1
ATOM 1112 C C . LYS A 1 146 ? 13.203 -18.359 -2.727 1 96.31 146 LYS A C 1
ATOM 1114 O O . LYS A 1 146 ? 13.867 -17.312 -2.746 1 96.31 146 LYS A O 1
ATOM 1119 N N . GLU A 1 147 ? 13.75 -19.453 -2.91 1 96.31 147 GLU A N 1
ATOM 1120 C CA . GLU A 1 147 ? 15.18 -19.594 -3.141 1 96.31 147 GLU A CA 1
ATOM 1121 C C . GLU A 1 147 ? 15.594 -18.938 -4.449 1 96.31 147 GLU A C 1
ATOM 1123 O O . GLU A 1 147 ? 16.766 -18.594 -4.637 1 96.31 147 GLU A O 1
ATOM 1128 N N . HIS A 1 148 ? 14.656 -18.688 -5.34 1 96.69 148 HIS A N 1
ATOM 1129 C CA . HIS A 1 148 ? 14.984 -18.156 -6.656 1 96.69 148 HIS A CA 1
ATOM 1130 C C . HIS A 1 148 ? 14.391 -16.766 -6.848 1 96.69 148 HIS A C 1
ATOM 1132 O O . HIS A 1 148 ? 14.234 -16.297 -7.977 1 96.69 148 HIS A O 1
ATOM 1138 N N . TYR A 1 149 ? 14.023 -16.062 -5.824 1 98.38 149 TYR A N 1
ATOM 1139 C CA . TYR A 1 149 ? 13.398 -14.742 -5.895 1 98.38 149 TYR A CA 1
ATOM 1140 C C . TYR A 1 149 ? 14.297 -13.758 -6.641 1 98.38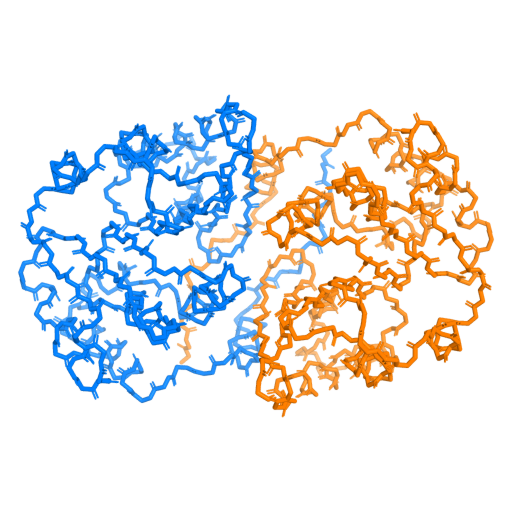 149 TYR A C 1
ATOM 1142 O O . TYR A 1 149 ? 13.812 -12.961 -7.449 1 98.38 149 TYR A O 1
ATOM 1150 N N . VAL A 1 150 ? 15.625 -13.82 -6.398 1 98.75 150 VAL A N 1
ATOM 1151 C CA . VAL A 1 150 ? 16.547 -12.914 -7.082 1 98.75 150 VAL A CA 1
ATOM 1152 C C . VAL A 1 150 ? 16.547 -13.219 -8.578 1 98.75 150 VAL A C 1
ATOM 1154 O O . VAL A 1 150 ? 16.562 -12.305 -9.406 1 98.75 150 VAL A O 1
ATOM 1157 N N . ASP A 1 151 ? 16.547 -14.539 -8.922 1 98.75 151 ASP A N 1
ATOM 1158 C CA . ASP A 1 151 ? 16.516 -14.93 -10.328 1 98.75 151 ASP A CA 1
ATOM 1159 C C . ASP A 1 151 ? 15.266 -14.406 -11.031 1 98.75 151 ASP A C 1
ATOM 1161 O O . ASP A 1 151 ? 15.344 -13.891 -12.141 1 98.75 151 ASP A O 1
ATOM 1165 N N . TYR A 1 152 ? 14.109 -14.555 -10.391 1 98.81 152 TYR A N 1
ATOM 1166 C CA . TYR A 1 152 ? 12.875 -14.016 -10.953 1 98.81 152 TYR A CA 1
ATOM 1167 C C . TYR A 1 152 ? 12.969 -12.508 -11.141 1 98.81 152 TYR A C 1
ATOM 1169 O O . TYR A 1 152 ? 12.594 -11.984 -12.188 1 98.81 152 TYR A O 1
ATOM 1177 N N . TRP A 1 153 ? 13.492 -11.797 -10.125 1 98.88 153 TRP A N 1
ATOM 1178 C CA . TRP A 1 153 ? 13.648 -10.344 -10.156 1 98.88 153 TRP A CA 1
ATOM 1179 C C . TRP A 1 153 ? 14.469 -9.914 -11.367 1 98.88 153 TRP A C 1
ATOM 1181 O O . TRP A 1 153 ? 14.055 -9.023 -12.117 1 98.88 153 TRP A O 1
ATOM 1191 N N . GLU A 1 154 ? 15.547 -10.617 -11.633 1 98.81 154 GLU A N 1
ATOM 1192 C CA . GLU A 1 154 ? 16.469 -10.242 -12.703 1 98.81 154 GLU A CA 1
ATOM 1193 C C . GLU A 1 154 ? 15.852 -10.523 -14.078 1 98.81 154 GLU A C 1
ATOM 1195 O O . GLU A 1 154 ? 16.219 -9.883 -15.062 1 98.81 154 GLU A O 1
ATOM 1200 N N . GLU A 1 155 ? 14.914 -11.43 -14.141 1 98.75 155 GLU A N 1
ATOM 1201 C CA . GLU A 1 155 ? 14.234 -11.711 -15.398 1 98.75 155 GLU A CA 1
ATOM 1202 C C . GLU A 1 155 ? 13.055 -10.773 -15.617 1 98.75 155 GLU A C 1
ATOM 1204 O O . GLU A 1 155 ? 12.742 -10.414 -16.766 1 98.75 155 GLU A O 1
ATOM 1209 N N . VAL A 1 156 ? 12.414 -10.336 -14.555 1 98.75 156 VAL A N 1
ATOM 1210 C CA . VAL A 1 156 ? 11.148 -9.609 -14.656 1 98.75 156 VAL A CA 1
ATOM 1211 C C . VAL A 1 156 ? 11.422 -8.117 -14.812 1 98.75 156 VAL A C 1
ATOM 1213 O O . VAL A 1 156 ? 10.734 -7.434 -15.578 1 98.75 156 VAL A O 1
ATOM 1216 N N . VAL A 1 157 ? 12.438 -7.559 -14.117 1 98.88 157 VAL A N 1
ATOM 1217 C CA . VAL A 1 157 ? 12.68 -6.121 -14.062 1 98.88 157 VAL A CA 1
ATOM 1218 C C . VAL A 1 157 ? 12.914 -5.586 -15.477 1 98.88 157 VAL A C 1
ATOM 1220 O O . VAL A 1 157 ? 12.312 -4.586 -15.875 1 98.88 157 VAL A O 1
ATOM 1223 N N . PRO A 1 158 ? 13.703 -6.316 -16.359 1 98.62 158 PRO A N 1
ATOM 1224 C CA . PRO A 1 158 ? 13.898 -5.793 -17.703 1 98.62 158 PRO A CA 1
ATOM 1225 C C . PRO A 1 158 ? 12.625 -5.809 -18.547 1 98.62 158 PRO A C 1
ATOM 1227 O O . PRO A 1 158 ? 12.531 -5.109 -19.562 1 98.62 158 PRO A O 1
ATOM 1230 N N . ARG A 1 159 ? 11.648 -6.574 -18.188 1 98.81 159 ARG A N 1
ATOM 1231 C CA . ARG A 1 159 ? 10.414 -6.738 -18.953 1 98.81 159 ARG A CA 1
ATOM 1232 C C . ARG A 1 159 ? 9.328 -5.793 -18.453 1 98.81 159 ARG A C 1
ATOM 1234 O O . ARG A 1 159 ? 8.266 -5.68 -19.062 1 98.81 159 ARG A O 1
ATOM 1241 N N . LEU A 1 160 ? 9.555 -5.156 -17.312 1 98.81 160 LEU A N 1
ATOM 1242 C CA . LEU A 1 160 ? 8.633 -4.184 -16.734 1 98.81 160 LEU A CA 1
ATOM 1243 C C . LEU A 1 160 ? 8.727 -2.846 -17.453 1 98.81 160 LEU A C 1
ATOM 1245 O O . LEU A 1 160 ? 9.828 -2.352 -17.719 1 98.81 160 LEU A O 1
ATOM 1249 N N . ARG A 1 161 ? 7.613 -2.279 -17.875 1 98.56 161 ARG A N 1
ATOM 1250 C CA . ARG A 1 161 ? 7.633 -0.931 -18.438 1 98.56 161 ARG A CA 1
ATOM 1251 C C . ARG A 1 161 ? 8.086 0.088 -17.391 1 98.56 161 ARG A C 1
ATOM 1253 O O . ARG A 1 161 ? 7.992 -0.163 -16.188 1 98.56 161 ARG A O 1
ATOM 1260 N N . PRO A 1 162 ? 8.539 1.294 -17.875 1 98.25 162 PRO A N 1
ATOM 1261 C CA . PRO A 1 162 ? 8.773 2.355 -16.891 1 98.25 162 PRO A CA 1
ATOM 1262 C C . PRO A 1 162 ? 7.539 2.658 -16.047 1 98.25 162 PRO A C 1
ATOM 1264 O O . PRO A 1 162 ? 6.434 2.787 -16.594 1 98.25 162 PRO A O 1
ATOM 1267 N N . GLY A 1 163 ? 7.734 2.705 -14.758 1 98.25 163 GLY A N 1
ATOM 1268 C CA . GLY A 1 163 ? 6.625 2.963 -13.852 1 98.25 163 GLY A CA 1
ATOM 1269 C C . GLY A 1 163 ? 5.859 1.709 -13.477 1 98.25 163 GLY A C 1
ATOM 1270 O O . GLY A 1 163 ? 4.953 1.756 -12.641 1 98.25 163 GLY A O 1
ATOM 1271 N N . GLY A 1 164 ? 6.223 0.56 -14.109 1 98.81 164 GLY A N 1
ATOM 1272 C CA . GLY A 1 164 ? 5.578 -0.699 -13.773 1 98.81 164 GLY A CA 1
ATOM 1273 C C . GLY A 1 164 ? 5.816 -1.126 -12.336 1 98.81 164 GLY A C 1
ATOM 1274 O O . GLY A 1 164 ? 6.742 -0.64 -11.68 1 98.81 164 GLY A O 1
ATOM 1275 N N . LEU A 1 165 ? 4.98 -2.037 -11.805 1 98.94 165 LEU A N 1
ATOM 1276 C CA . LEU A 1 165 ? 4.965 -2.377 -10.391 1 98.94 165 LEU A CA 1
ATOM 1277 C C . LEU A 1 165 ? 5.219 -3.867 -10.188 1 98.94 165 LEU A C 1
ATOM 1279 O O . LEU A 1 165 ? 4.621 -4.703 -10.867 1 98.94 165 LEU A O 1
ATOM 1283 N N . ILE A 1 166 ? 6.145 -4.23 -9.32 1 99 166 ILE A N 1
ATOM 1284 C CA . ILE A 1 166 ? 6.285 -5.59 -8.805 1 99 166 ILE A CA 1
ATOM 1285 C C . ILE A 1 166 ? 5.77 -5.648 -7.371 1 99 166 ILE A C 1
ATOM 1287 O O . ILE A 1 166 ? 6.105 -4.797 -6.547 1 99 166 ILE A O 1
ATOM 1291 N N . VAL A 1 167 ? 4.871 -6.543 -7.074 1 99 167 VAL A N 1
ATOM 1292 C CA . VAL A 1 167 ? 4.426 -6.898 -5.73 1 99 167 VAL A CA 1
ATOM 1293 C C . VAL A 1 167 ? 5.02 -8.25 -5.328 1 99 167 VAL A C 1
ATOM 1295 O O . VAL A 1 167 ? 4.688 -9.281 -5.918 1 99 167 VAL A O 1
ATOM 1298 N N . ALA A 1 168 ? 5.918 -8.258 -4.391 1 98.94 168 ALA A N 1
ATOM 1299 C CA . ALA A 1 168 ? 6.57 -9.484 -3.936 1 98.94 168 ALA A CA 1
ATOM 1300 C C . ALA A 1 168 ? 6.07 -9.891 -2.555 1 98.94 168 ALA A C 1
ATOM 1302 O O . ALA A 1 168 ? 6.129 -9.102 -1.607 1 98.94 168 ALA A O 1
ATOM 1303 N N . ASP A 1 169 ? 5.609 -11.094 -2.432 1 98.62 169 ASP A N 1
ATOM 1304 C CA . ASP A 1 169 ? 4.953 -11.57 -1.221 1 98.62 169 ASP A CA 1
ATOM 1305 C C . ASP A 1 169 ? 5.938 -12.312 -0.315 1 98.62 169 ASP A C 1
ATOM 1307 O O . ASP A 1 169 ? 6.996 -12.75 -0.768 1 98.62 169 ASP A O 1
ATOM 1311 N N . ASN A 1 170 ? 5.633 -12.461 1.005 1 98.44 170 ASN A N 1
ATOM 1312 C CA . ASN A 1 170 ? 6.305 -13.234 2.043 1 98.44 170 ASN A CA 1
ATOM 1313 C C . ASN A 1 170 ? 7.754 -12.789 2.223 1 98.44 170 ASN A C 1
ATOM 1315 O O . ASN A 1 170 ? 8.656 -13.617 2.285 1 98.44 170 ASN A O 1
ATOM 1319 N N . VAL A 1 171 ? 7.961 -11.5 2.307 1 98.75 171 VAL A N 1
ATOM 1320 C CA . VAL A 1 171 ? 9.328 -11 2.33 1 98.75 171 VAL A CA 1
ATOM 1321 C C . VAL A 1 171 ? 9.852 -10.977 3.768 1 98.75 171 VAL A C 1
ATOM 1323 O O . VAL A 1 171 ? 11.023 -10.68 4.008 1 98.75 171 VAL A O 1
ATOM 1326 N N . PHE A 1 172 ? 8.992 -11.266 4.75 1 98.5 172 PHE A N 1
ATOM 1327 C CA . PHE A 1 172 ? 9.453 -11.531 6.109 1 98.5 172 PHE A CA 1
ATOM 1328 C C . PHE A 1 172 ? 9.75 -13.008 6.309 1 98.5 172 PHE A C 1
ATOM 1330 O O . PHE A 1 172 ? 10.578 -13.375 7.145 1 98.5 172 PHE A O 1
ATOM 1337 N N . PHE A 1 173 ? 9.07 -13.844 5.598 1 97.94 173 PHE A N 1
ATOM 1338 C CA . PHE A 1 173 ? 9.164 -15.297 5.598 1 97.94 173 PHE A CA 1
ATOM 1339 C C . PHE A 1 173 ? 9.086 -15.844 7.016 1 97.94 173 PHE A C 1
ATOM 1341 O O . PHE A 1 173 ? 9.992 -16.562 7.465 1 97.94 173 PHE A O 1
ATOM 1348 N N . HIS A 1 174 ? 7.953 -15.453 7.688 1 95.94 174 HIS A N 1
ATOM 1349 C CA . HIS A 1 174 ? 7.641 -15.906 9.039 1 95.94 174 HIS A CA 1
ATOM 1350 C C . HIS A 1 174 ? 8.742 -15.523 10.016 1 95.94 174 HIS A C 1
ATOM 1352 O O . HIS A 1 174 ? 9.047 -16.266 10.953 1 95.94 174 HIS A O 1
ATOM 1358 N N . GLY A 1 175 ? 9.414 -14.414 9.711 1 97.38 175 GLY A N 1
ATOM 1359 C CA . GLY A 1 175 ? 10.43 -13.883 10.609 1 97.38 175 GLY A CA 1
ATOM 1360 C C . GLY A 1 175 ? 11.805 -14.484 10.383 1 97.38 175 GLY A C 1
ATOM 1361 O O . GLY A 1 175 ? 12.773 -14.102 11.039 1 97.38 175 GLY A O 1
ATOM 1362 N N . GLU A 1 176 ? 11.938 -15.312 9.461 1 97.12 176 GLU A N 1
ATOM 1363 C CA . GLU A 1 176 ? 13.211 -15.984 9.227 1 97.12 176 GLU A CA 1
ATOM 1364 C C . GLU A 1 176 ? 14.273 -15.008 8.742 1 97.12 176 GLU A C 1
ATOM 1366 O O . GLU A 1 176 ? 15.469 -15.258 8.898 1 97.12 176 GLU A O 1
ATOM 1371 N N . VAL A 1 177 ? 13.898 -13.945 8.211 1 98.19 177 VAL A N 1
ATOM 1372 C CA . VAL A 1 177 ? 14.852 -12.984 7.66 1 98.19 177 VAL A CA 1
ATOM 1373 C C . VAL A 1 177 ? 15.688 -12.383 8.781 1 98.19 177 VAL A C 1
ATOM 1375 O O . VAL A 1 177 ? 16.734 -11.781 8.531 1 98.19 177 VAL A O 1
ATOM 1378 N N . VAL A 1 178 ? 15.25 -12.477 10.031 1 97.56 178 VAL A N 1
ATOM 1379 C CA . VAL A 1 178 ? 16.031 -11.977 11.156 1 97.56 178 VAL A CA 1
ATOM 1380 C C . VAL A 1 178 ? 16.438 -13.148 12.055 1 97.56 178 VAL A C 1
ATOM 1382 O O . VAL A 1 178 ? 16.844 -12.945 13.203 1 97.56 178 VAL A O 1
ATOM 1385 N N . ASP A 1 179 ? 16.281 -14.344 11.594 1 95.94 179 ASP A N 1
ATOM 1386 C CA . ASP A 1 179 ? 16.609 -15.555 12.336 1 95.94 179 ASP A CA 1
ATOM 1387 C C . ASP A 1 179 ? 17.984 -16.078 11.953 1 95.94 179 ASP A C 1
ATOM 1389 O O . ASP A 1 179 ? 18.234 -16.406 10.789 1 95.94 179 ASP A O 1
ATOM 1393 N N . PRO A 1 180 ? 18.922 -16.188 12.828 1 93.62 180 PRO A N 1
ATOM 1394 C CA . PRO A 1 180 ? 20.25 -16.734 12.516 1 93.62 180 PRO A CA 1
ATOM 1395 C C . PRO A 1 180 ? 20.188 -18.172 11.977 1 93.62 180 PRO A C 1
ATOM 1397 O O . PRO A 1 180 ? 21.109 -18.609 11.273 1 93.62 180 PRO A O 1
ATOM 1400 N N . GLY A 1 181 ? 19.203 -18.906 12.258 1 94.31 181 GLY A N 1
ATOM 1401 C CA . GLY A 1 181 ? 19.031 -20.266 11.781 1 94.31 181 GLY A CA 1
ATOM 1402 C C . GLY A 1 181 ? 18.047 -20.375 10.633 1 94.31 181 GLY A C 1
ATOM 1403 O O . GLY A 1 181 ? 17.297 -21.359 10.539 1 94.31 181 GLY A O 1
ATOM 1404 N N . ALA A 1 182 ? 18.047 -19.406 9.789 1 93.81 182 ALA A N 1
ATOM 1405 C CA . ALA A 1 182 ? 17.094 -19.375 8.68 1 93.81 182 ALA A CA 1
ATOM 1406 C C . ALA A 1 182 ? 17.266 -20.594 7.777 1 93.81 182 ALA A C 1
ATOM 1408 O O . ALA A 1 182 ? 18.375 -21.109 7.609 1 93.81 182 ALA A O 1
ATOM 1409 N N . SER A 1 183 ? 16.172 -21.141 7.266 1 97.06 183 SER A N 1
ATOM 1410 C CA . SER A 1 183 ? 16.156 -22.188 6.238 1 97.06 183 SER A CA 1
ATOM 1411 C C . SER A 1 183 ? 16.75 -21.672 4.93 1 97.06 183 SER A C 1
ATOM 1413 O O . SER A 1 183 ? 17 -20.469 4.777 1 97.06 183 SER A O 1
ATOM 1415 N N . PRO A 1 184 ? 17.031 -22.547 3.973 1 96.62 184 PRO A N 1
ATOM 1416 C CA . PRO A 1 184 ? 17.469 -22.094 2.65 1 96.62 184 PRO A CA 1
ATOM 1417 C C . PRO A 1 184 ? 16.484 -21.125 2.004 1 96.62 184 PRO A C 1
ATOM 1419 O O . PRO A 1 184 ? 16.891 -20.141 1.391 1 96.62 184 PRO A O 1
ATOM 1422 N N . ALA A 1 185 ? 15.227 -21.359 2.146 1 97.12 185 ALA A N 1
ATOM 1423 C CA . ALA A 1 185 ? 14.211 -20.453 1.646 1 97.12 185 ALA A CA 1
ATOM 1424 C C . ALA A 1 185 ? 14.305 -19.094 2.33 1 97.12 185 ALA A C 1
ATOM 1426 O O . ALA A 1 185 ? 14.242 -18.047 1.672 1 97.12 185 ALA A O 1
ATOM 1427 N N . GLY A 1 186 ? 14.414 -19.141 3.666 1 97.75 186 GLY A N 1
ATOM 1428 C CA . GLY A 1 186 ? 14.609 -17.906 4.41 1 97.75 186 GLY A CA 1
ATOM 1429 C C . GLY A 1 186 ? 15.82 -17.109 3.959 1 97.75 186 GLY A C 1
ATOM 1430 O O . GLY A 1 186 ? 15.758 -15.891 3.82 1 97.75 186 GLY A O 1
ATOM 1431 N N . GLU A 1 187 ? 16.906 -17.812 3.715 1 97.56 187 GLU A N 1
ATOM 1432 C CA . GLU A 1 187 ? 18.125 -17.172 3.207 1 97.56 187 GLU A CA 1
ATOM 1433 C C . GLU A 1 187 ? 17.891 -16.578 1.82 1 97.56 187 GLU A C 1
ATOM 1435 O O . GLU A 1 187 ? 18.422 -15.508 1.501 1 97.56 187 GLU A O 1
ATOM 1440 N N . GLY A 1 188 ? 17.172 -17.312 0.981 1 97.88 188 GLY A N 1
ATOM 1441 C CA . GLY A 1 188 ? 16.797 -16.797 -0.327 1 97.88 188 GLY A CA 1
ATOM 1442 C C . GLY A 1 188 ? 16.031 -15.484 -0.258 1 97.88 188 GLY A C 1
ATOM 1443 O O . GLY A 1 188 ? 16.312 -14.555 -1.018 1 97.88 188 GLY A O 1
ATOM 1444 N N . VAL A 1 189 ? 15.117 -15.406 0.683 1 98.62 189 VAL A N 1
ATOM 1445 C CA . VAL A 1 189 ? 14.312 -14.195 0.845 1 98.62 189 VAL A CA 1
ATOM 1446 C C . VAL A 1 189 ? 15.188 -13.062 1.361 1 98.62 189 VAL A C 1
ATOM 1448 O O . VAL A 1 189 ? 15.062 -11.914 0.916 1 98.62 189 VAL A O 1
ATOM 1451 N N . LYS A 1 190 ? 16.047 -13.344 2.32 1 98.31 190 LYS A N 1
ATOM 1452 C CA . LYS A 1 190 ? 16.984 -12.336 2.811 1 98.31 190 LYS A CA 1
ATOM 1453 C C . LYS A 1 190 ? 17.828 -11.758 1.668 1 98.31 190 LYS A C 1
ATOM 1455 O O . LYS A 1 190 ? 17.969 -10.539 1.554 1 98.31 190 LYS A O 1
ATOM 1460 N N . ALA A 1 191 ? 18.359 -12.648 0.857 1 98.44 191 ALA A N 1
ATOM 1461 C CA . ALA A 1 191 ? 19.156 -12.219 -0.288 1 98.44 191 ALA A CA 1
ATOM 1462 C C . ALA A 1 191 ? 18.328 -11.375 -1.251 1 98.44 191 ALA A C 1
ATOM 1464 O O . ALA A 1 191 ? 18.812 -10.383 -1.795 1 98.44 191 ALA A O 1
ATOM 1465 N N . PHE A 1 192 ? 17.172 -11.773 -1.439 1 98.88 192 PHE A N 1
ATOM 1466 C CA . PHE A 1 192 ? 16.234 -11.055 -2.301 1 98.88 192 PHE A CA 1
ATOM 1467 C C . PHE A 1 192 ? 16 -9.641 -1.779 1 98.88 192 PHE A C 1
ATOM 1469 O O . PHE A 1 192 ? 16.078 -8.672 -2.539 1 98.88 192 PHE A O 1
ATOM 1476 N N . ASN A 1 193 ? 15.648 -9.531 -0.486 1 98.88 193 ASN A N 1
ATOM 1477 C CA . ASN A 1 193 ? 15.398 -8.219 0.111 1 98.88 193 ASN A CA 1
ATOM 1478 C C . ASN A 1 193 ? 16.594 -7.293 -0.048 1 98.88 193 ASN A C 1
ATOM 1480 O O . ASN A 1 193 ? 16.438 -6.121 -0.4 1 98.88 193 ASN A O 1
ATOM 1484 N N . ASP A 1 194 ? 17.812 -7.82 0.224 1 98.75 194 ASP A N 1
ATOM 1485 C CA . ASP A 1 194 ? 19.031 -7.043 0.048 1 98.75 194 ASP A CA 1
ATOM 1486 C C . ASP A 1 194 ? 19.188 -6.602 -1.403 1 98.75 194 ASP A C 1
ATOM 1488 O O . ASP A 1 194 ? 19.578 -5.457 -1.671 1 98.75 194 ASP A O 1
ATOM 1492 N N . HIS A 1 195 ? 18.906 -7.52 -2.33 1 98.81 195 HIS A N 1
ATOM 1493 C CA . HIS A 1 195 ? 19.047 -7.262 -3.76 1 98.81 195 HIS A CA 1
ATOM 1494 C C . HIS A 1 195 ? 18.094 -6.156 -4.211 1 98.81 195 HIS A C 1
ATOM 1496 O O . HIS A 1 195 ? 18.5 -5.238 -4.926 1 98.81 195 HIS A O 1
ATOM 1502 N N . VAL A 1 196 ? 16.875 -6.207 -3.811 1 98.88 196 VAL A N 1
ATOM 1503 C CA . VAL A 1 196 ? 15.859 -5.227 -4.172 1 98.88 196 VAL A CA 1
ATOM 1504 C C . VAL A 1 196 ? 16.25 -3.852 -3.635 1 98.88 196 VAL A C 1
ATOM 1506 O O . VAL A 1 196 ? 16.203 -2.855 -4.359 1 98.88 196 VAL A O 1
ATOM 1509 N N . ALA A 1 197 ? 16.688 -3.803 -2.375 1 98.44 197 ALA A N 1
ATOM 1510 C CA . ALA A 1 197 ? 17.062 -2.543 -1.739 1 98.44 197 ALA A CA 1
ATOM 1511 C C . ALA A 1 197 ? 18.219 -1.888 -2.467 1 98.44 197 ALA A C 1
ATOM 1513 O O . ALA A 1 197 ? 18.328 -0.66 -2.504 1 98.44 197 ALA A O 1
ATOM 1514 N N . ALA A 1 198 ? 19.031 -2.654 -3.143 1 98.19 198 ALA A N 1
ATOM 1515 C CA . ALA A 1 198 ? 20.266 -2.152 -3.76 1 98.19 198 ALA A CA 1
ATOM 1516 C C . ALA A 1 198 ? 20.047 -1.88 -5.246 1 98.19 198 ALA A C 1
ATOM 1518 O O . ALA A 1 198 ? 20.922 -1.29 -5.902 1 98.19 198 ALA A O 1
ATOM 1519 N N . ASP A 1 199 ? 18.984 -2.367 -5.867 1 98.62 199 ASP A N 1
ATOM 1520 C CA . ASP A 1 199 ? 18.781 -2.26 -7.309 1 98.62 199 ASP A CA 1
ATOM 1521 C C . ASP A 1 199 ? 18.391 -0.839 -7.703 1 98.62 199 ASP A C 1
ATOM 1523 O O . ASP A 1 199 ? 17.25 -0.413 -7.465 1 98.62 199 ASP A O 1
ATOM 1527 N N . ARG A 1 200 ? 19.203 -0.102 -8.398 1 97.44 200 ARG A N 1
ATOM 1528 C CA . ARG A 1 200 ? 19 1.308 -8.727 1 97.44 200 ARG A CA 1
ATOM 1529 C C . ARG A 1 200 ? 17.984 1.474 -9.836 1 97.44 200 ARG A C 1
ATOM 1531 O O . ARG A 1 200 ? 17.484 2.58 -10.078 1 97.44 200 ARG A O 1
ATOM 1538 N N . ARG A 1 201 ? 17.656 0.401 -10.57 1 98.5 201 ARG A N 1
ATOM 1539 C CA . ARG A 1 201 ? 16.641 0.465 -11.609 1 98.5 201 ARG A CA 1
ATOM 1540 C C . ARG A 1 201 ? 15.25 0.679 -11.008 1 98.5 201 ARG A C 1
ATOM 1542 O O . ARG A 1 201 ? 14.328 1.131 -11.695 1 98.5 201 ARG A O 1
ATOM 1549 N N . MET A 1 202 ? 15.188 0.33 -9.688 1 98.81 202 MET A N 1
ATOM 1550 C CA . MET A 1 202 ? 13.891 0.254 -9.023 1 98.81 202 MET A CA 1
ATOM 1551 C C . MET A 1 202 ? 13.852 1.147 -7.789 1 98.81 202 MET A C 1
ATOM 1553 O O . MET A 1 202 ? 14.898 1.555 -7.285 1 98.81 202 MET A O 1
ATOM 1557 N N . GLU A 1 203 ? 12.719 1.567 -7.344 1 98.5 203 GLU A N 1
ATOM 1558 C CA . GLU A 1 203 ? 12.438 2.055 -5.996 1 98.5 203 GLU A CA 1
ATOM 1559 C C . GLU A 1 203 ? 11.406 1.177 -5.297 1 98.5 203 GLU A C 1
ATOM 1561 O O . GLU A 1 203 ? 10.43 0.743 -5.914 1 98.5 203 GLU A O 1
ATOM 1566 N N . ALA A 1 204 ? 11.688 0.839 -4.059 1 98.81 204 ALA A N 1
ATOM 1567 C CA . ALA A 1 204 ? 10.859 -0.157 -3.387 1 98.81 204 ALA A CA 1
ATOM 1568 C C . ALA A 1 204 ? 10.562 0.255 -1.948 1 98.81 204 ALA A C 1
ATOM 1570 O O . ALA A 1 204 ? 11.352 0.981 -1.332 1 98.81 204 ALA A O 1
ATOM 1571 N N . VAL A 1 205 ? 9.414 -0.169 -1.421 1 98.88 205 VAL A N 1
ATOM 1572 C CA . VAL A 1 205 ? 9.078 -0.09 -0.004 1 98.88 205 VAL A CA 1
ATOM 1573 C C . VAL A 1 205 ? 8.609 -1.458 0.493 1 98.88 205 VAL A C 1
ATOM 1575 O O . VAL A 1 205 ? 7.926 -2.186 -0.227 1 98.88 205 VAL A O 1
ATOM 1578 N N . MET A 1 206 ? 9.07 -1.773 1.665 1 98.81 206 MET A N 1
ATOM 1579 C CA . MET A 1 206 ? 8.68 -2.992 2.367 1 98.81 206 MET A CA 1
ATOM 1580 C C . MET A 1 206 ? 7.609 -2.693 3.414 1 98.81 206 MET A C 1
ATOM 1582 O O . MET A 1 206 ? 7.777 -1.795 4.242 1 98.81 206 MET A O 1
ATOM 1586 N N . LEU A 1 207 ? 6.473 -3.402 3.367 1 98.62 207 LEU A N 1
ATOM 1587 C CA . LEU A 1 207 ? 5.32 -3.156 4.227 1 98.62 207 LEU A CA 1
ATOM 1588 C C . LEU A 1 207 ? 5.074 -4.336 5.16 1 98.62 207 LEU A C 1
ATOM 1590 O O . LEU A 1 207 ? 5.375 -5.48 4.812 1 98.62 207 LEU A O 1
ATOM 1594 N N . THR A 1 208 ? 4.441 -4.051 6.25 1 97.5 208 THR A N 1
ATOM 1595 C CA . THR A 1 208 ? 4.121 -5.074 7.238 1 97.5 208 THR A CA 1
ATOM 1596 C C . THR A 1 208 ? 2.76 -5.699 6.945 1 97.5 208 THR A C 1
ATOM 1598 O O . THR A 1 208 ? 1.979 -5.957 7.863 1 97.5 208 THR A O 1
ATOM 1601 N N . VAL A 1 209 ? 2.438 -5.848 5.742 1 97.5 209 VAL A N 1
ATOM 1602 C CA . VAL A 1 209 ? 1.201 -6.488 5.305 1 97.5 209 VAL A CA 1
ATOM 1603 C C . VAL A 1 209 ? 1.409 -7.996 5.211 1 97.5 209 VAL A C 1
ATOM 1605 O O . VAL A 1 209 ? 2.32 -8.461 4.523 1 97.5 209 VAL A O 1
ATOM 1608 N N . ALA A 1 210 ? 0.552 -8.797 5.938 1 97.12 210 ALA A N 1
ATOM 1609 C CA . ALA A 1 210 ? 0.654 -10.258 5.969 1 97.12 210 ALA A CA 1
ATOM 1610 C C . ALA A 1 210 ? 2.049 -10.695 6.406 1 97.12 210 ALA A C 1
ATOM 1612 O O . ALA A 1 210 ? 2.527 -10.305 7.4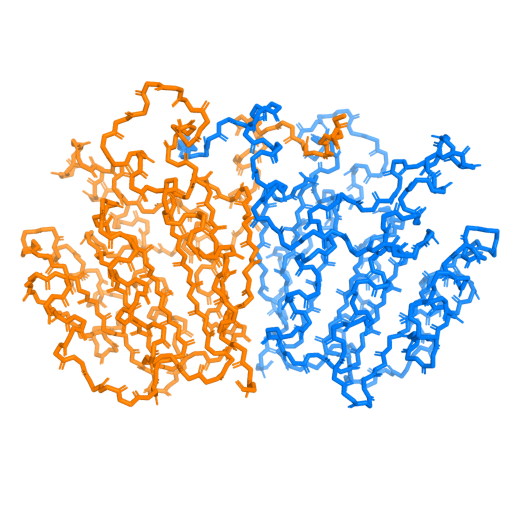73 1 97.12 210 ALA A O 1
ATOM 1613 N N . ASP A 1 211 ? 2.723 -11.555 5.656 1 97.81 211 ASP A N 1
ATOM 1614 C CA . ASP A 1 211 ? 4.062 -12.031 5.988 1 97.81 211 ASP A CA 1
ATOM 1615 C C . ASP A 1 211 ? 5.133 -11.172 5.316 1 97.81 211 ASP A C 1
ATOM 1617 O O . ASP A 1 211 ? 6.129 -11.695 4.812 1 97.81 211 ASP A O 1
ATOM 1621 N N . GLY A 1 212 ? 4.848 -9.844 5.234 1 98.38 212 GLY A N 1
ATOM 1622 C CA . GLY A 1 212 ? 5.727 -8.914 4.539 1 98.38 212 GLY A CA 1
ATOM 1623 C C . GLY A 1 212 ? 5.414 -8.797 3.061 1 98.38 212 GLY A C 1
ATOM 1624 O O . GLY A 1 212 ? 5.164 -9.797 2.389 1 98.38 212 GLY A O 1
ATOM 1625 N N . LEU A 1 213 ? 5.371 -7.602 2.582 1 98.81 213 LEU A N 1
ATOM 1626 C CA . LEU A 1 213 ? 5.059 -7.309 1.188 1 98.81 213 LEU A CA 1
ATOM 1627 C C . LEU A 1 213 ? 5.945 -6.184 0.658 1 98.81 213 LEU A C 1
ATOM 1629 O O . LEU A 1 213 ? 6.062 -5.133 1.289 1 98.81 213 LEU A O 1
ATOM 1633 N N . THR A 1 214 ? 6.633 -6.41 -0.441 1 98.94 214 THR A N 1
ATOM 1634 C CA . THR A 1 214 ? 7.387 -5.348 -1.093 1 98.94 214 THR A CA 1
ATOM 1635 C C . THR A 1 214 ? 6.633 -4.809 -2.305 1 98.94 214 THR A C 1
ATOM 1637 O O . THR A 1 214 ? 6.145 -5.582 -3.131 1 98.94 214 THR A O 1
ATOM 1640 N N . LEU A 1 215 ? 6.375 -3.545 -2.334 1 98.94 215 LEU A N 1
ATOM 1641 C CA . LEU A 1 215 ? 5.992 -2.83 -3.545 1 98.94 215 LEU A CA 1
ATOM 1642 C C . LEU A 1 215 ? 7.203 -2.17 -4.195 1 98.94 215 LEU A C 1
ATOM 1644 O O . LEU A 1 215 ? 7.918 -1.403 -3.547 1 98.94 215 LEU A O 1
ATOM 1648 N N . ALA A 1 216 ? 7.461 -2.479 -5.457 1 98.94 216 ALA A N 1
ATOM 1649 C CA . ALA A 1 216 ? 8.617 -1.927 -6.16 1 98.94 216 ALA A CA 1
ATOM 1650 C C . ALA A 1 216 ? 8.211 -1.397 -7.535 1 98.94 216 ALA A C 1
ATOM 1652 O O . ALA A 1 216 ? 7.602 -2.115 -8.328 1 98.94 216 ALA A O 1
ATOM 1653 N N . ARG A 1 217 ? 8.523 -0.209 -7.824 1 98.81 217 ARG A N 1
ATOM 1654 C CA . ARG A 1 217 ? 8.219 0.447 -9.094 1 98.81 217 ARG A CA 1
ATOM 1655 C C . ARG A 1 217 ? 9.492 0.692 -9.898 1 98.81 217 ARG A C 1
ATOM 1657 O O . ARG A 1 217 ? 10.523 1.079 -9.344 1 98.81 217 ARG A O 1
ATOM 1664 N N . LYS A 1 218 ? 9.398 0.425 -11.172 1 98.75 218 LYS A N 1
ATOM 1665 C CA . LYS A 1 218 ? 10.539 0.708 -12.039 1 98.75 218 LYS A CA 1
ATOM 1666 C C . LYS A 1 218 ? 10.688 2.207 -12.281 1 98.75 218 LYS A C 1
ATOM 1668 O O . LYS A 1 218 ? 9.719 2.885 -12.617 1 98.75 218 LYS A O 1
ATOM 1673 N N . ARG A 1 219 ? 11.898 2.678 -12.094 1 97.12 219 ARG A N 1
ATOM 1674 C CA . ARG A 1 219 ? 12.164 4.094 -12.312 1 97.12 219 ARG A CA 1
ATOM 1675 C C . ARG A 1 219 ? 12.008 4.469 -13.781 1 97.12 219 ARG A C 1
ATOM 1677 O O . ARG A 1 219 ? 12.211 3.631 -14.664 1 97.12 219 ARG A O 1
ATOM 1684 N N . ASN A 1 220 ? 11.625 5.746 -14.125 1 88.81 220 ASN A N 1
ATOM 1685 C CA . ASN A 1 220 ? 11.406 6.234 -15.484 1 88.81 220 ASN A CA 1
ATOM 1686 C C . ASN A 1 220 ? 12.727 6.531 -16.188 1 88.81 220 ASN A C 1
ATOM 1688 O O . ASN A 1 220 ? 12.766 6.656 -17.422 1 88.81 220 ASN A O 1
ATOM 1692 N N . ASP A 1 221 ? 13.977 6.824 -15.656 1 73.06 221 ASP A N 1
ATOM 1693 C CA . ASP A 1 221 ? 15.219 7.266 -16.281 1 73.06 221 ASP A CA 1
ATOM 1694 C C . ASP A 1 221 ? 16.031 6.078 -16.797 1 73.06 221 ASP A C 1
ATOM 1696 O O . ASP A 1 221 ? 15.875 4.957 -16.312 1 73.06 221 ASP A O 1
ATOM 1700 N N . MET B 1 1 ? -13.102 -18.109 12.367 1 59.5 1 MET B N 1
ATOM 1701 C CA . MET B 1 1 ? -12.234 -16.938 12.445 1 59.5 1 MET B CA 1
ATOM 1702 C C . MET B 1 1 ? -11.125 -17 11.406 1 59.5 1 MET B C 1
ATOM 1704 O O . MET B 1 1 ? -10.539 -18.062 11.188 1 59.5 1 MET B O 1
ATOM 1708 N N . THR B 1 2 ? -11.062 -15.898 10.594 1 71.81 2 THR B N 1
ATOM 1709 C CA . THR B 1 2 ? -10.008 -15.898 9.594 1 71.81 2 THR B CA 1
ATOM 1710 C C . THR B 1 2 ? -8.633 -15.914 10.25 1 71.81 2 THR B C 1
ATOM 1712 O O . THR B 1 2 ? -8.359 -15.109 11.141 1 71.81 2 THR B O 1
ATOM 1715 N N . GLU B 1 3 ? -7.875 -16.906 10 1 80.94 3 GLU B N 1
ATOM 1716 C CA . GLU B 1 3 ? -6.539 -17.016 10.586 1 80.94 3 GLU B CA 1
ATOM 1717 C C . GLU B 1 3 ? -5.562 -16.062 9.898 1 80.94 3 GLU B C 1
ATOM 1719 O O . GLU B 1 3 ? -5.477 -16.031 8.672 1 80.94 3 GLU B O 1
ATOM 1724 N N . SER B 1 4 ? -4.914 -15.25 10.758 1 85.75 4 SER B N 1
ATOM 1725 C CA . SER B 1 4 ? -3.926 -14.305 10.25 1 85.75 4 SER B CA 1
ATOM 1726 C C . SER B 1 4 ? -2.672 -15.023 9.766 1 85.75 4 SER B C 1
ATOM 1728 O O . SER B 1 4 ? -2.217 -15.984 10.391 1 85.75 4 SER B O 1
ATOM 1730 N N . LYS B 1 5 ? -2.162 -14.578 8.633 1 88.75 5 LYS B N 1
ATOM 1731 C CA . LYS B 1 5 ? -0.884 -15.062 8.117 1 88.75 5 LYS B CA 1
ATOM 1732 C C . LYS B 1 5 ? 0.235 -14.062 8.391 1 88.75 5 LYS B C 1
ATOM 1734 O O . LYS B 1 5 ? 1.329 -14.18 7.836 1 88.75 5 LYS B O 1
ATOM 1739 N N . SER B 1 6 ? -0.037 -13.086 9.242 1 89.38 6 SER B N 1
ATOM 1740 C CA . SER B 1 6 ? 0.917 -12.016 9.508 1 89.38 6 SER B CA 1
ATOM 1741 C C . SER B 1 6 ? 2.047 -12.5 10.414 1 89.38 6 SER B C 1
ATOM 1743 O O . SER B 1 6 ? 1.811 -13.234 11.375 1 89.38 6 SER B O 1
ATOM 1745 N N . SER B 1 7 ? 3.211 -12.117 10.094 1 88.62 7 SER B N 1
ATOM 1746 C CA . SER B 1 7 ? 4.332 -12.32 11 1 88.62 7 SER B CA 1
ATOM 1747 C C . SER B 1 7 ? 4.254 -11.367 12.195 1 88.62 7 SER B C 1
ATOM 1749 O O . SER B 1 7 ? 4.008 -10.172 12.031 1 88.62 7 SER B O 1
ATOM 1751 N N . PRO B 1 8 ? 4.453 -11.93 13.383 1 90.25 8 PRO B N 1
ATOM 1752 C CA . PRO B 1 8 ? 4.555 -11 14.508 1 90.25 8 PRO B CA 1
ATOM 1753 C C . PRO B 1 8 ? 5.648 -9.953 14.312 1 90.25 8 PRO B C 1
ATOM 1755 O O . PRO B 1 8 ? 6.77 -10.289 13.93 1 90.25 8 PRO B O 1
ATOM 1758 N N . LEU B 1 9 ? 5.344 -8.742 14.547 1 94.31 9 LEU B N 1
ATOM 1759 C CA . LEU B 1 9 ? 6.297 -7.66 14.328 1 94.31 9 LEU B CA 1
ATOM 1760 C C . LEU B 1 9 ? 7.164 -7.441 15.562 1 94.31 9 LEU B C 1
ATOM 1762 O O . LEU B 1 9 ? 6.875 -6.566 16.375 1 94.31 9 LEU B O 1
ATOM 1766 N N . THR B 1 10 ? 8.203 -8.188 15.742 1 94.81 10 THR B N 1
ATOM 1767 C CA . THR B 1 10 ? 9.188 -7.973 16.797 1 94.81 10 THR B CA 1
ATOM 1768 C C . THR B 1 10 ? 10.008 -6.711 16.531 1 94.81 10 THR B C 1
ATOM 1770 O O . THR B 1 10 ? 9.969 -6.164 15.422 1 94.81 10 THR B O 1
ATOM 1773 N N . SER B 1 11 ? 10.734 -6.227 17.578 1 95.81 11 SER B N 1
ATOM 1774 C CA . SER B 1 11 ? 11.609 -5.074 17.391 1 95.81 11 SER B CA 1
ATOM 1775 C C . SER B 1 11 ? 12.648 -5.336 16.312 1 95.81 11 SER B C 1
ATOM 1777 O O . SER B 1 11 ? 12.953 -4.445 15.516 1 95.81 11 SER B O 1
ATOM 1779 N N . GLU B 1 12 ? 13.156 -6.562 16.234 1 96.12 12 GLU B N 1
ATOM 1780 C CA . GLU B 1 12 ? 14.156 -6.93 15.242 1 96.12 12 GLU B C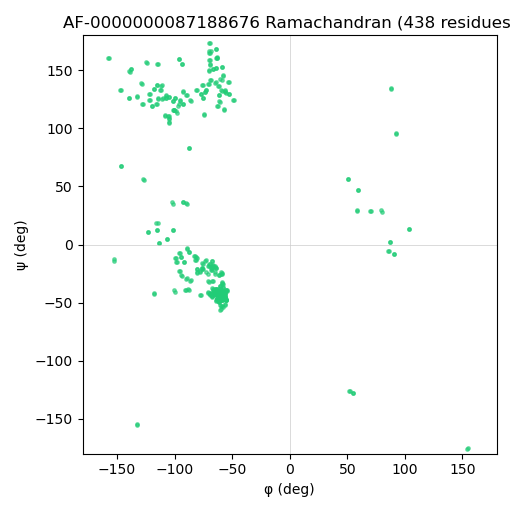A 1
ATOM 1781 C C . GLU B 1 12 ? 13.57 -6.902 13.828 1 96.12 12 GLU B C 1
ATOM 1783 O O . GLU B 1 12 ? 14.211 -6.414 12.898 1 96.12 12 GLU B O 1
ATOM 1788 N N . LEU B 1 13 ? 12.398 -7.461 13.68 1 97.12 13 LEU B N 1
ATOM 1789 C CA . LEU B 1 13 ? 11.758 -7.5 12.375 1 97.12 13 LEU B CA 1
ATOM 1790 C C . LEU B 1 13 ? 11.383 -6.094 11.906 1 97.12 13 LEU B C 1
ATOM 1792 O O . LEU B 1 13 ? 11.492 -5.777 10.727 1 97.12 13 LEU B O 1
ATOM 1796 N N . TYR B 1 14 ? 10.93 -5.254 12.859 1 97.5 14 TYR B N 1
ATOM 1797 C CA . TYR B 1 14 ? 10.625 -3.863 12.539 1 97.5 14 TYR B CA 1
ATOM 1798 C C . TYR B 1 14 ? 11.867 -3.133 12.039 1 97.5 14 TYR B C 1
ATOM 1800 O O . TYR B 1 14 ? 11.82 -2.443 11.023 1 97.5 14 TYR B O 1
ATOM 1808 N N . GLU B 1 15 ? 12.961 -3.258 12.781 1 97.56 15 GLU B N 1
ATOM 1809 C CA . GLU B 1 15 ? 14.211 -2.635 12.375 1 97.56 15 GLU B CA 1
ATOM 1810 C C . GLU B 1 15 ? 14.656 -3.135 11 1 97.56 15 GLU B C 1
ATOM 1812 O O . GLU B 1 15 ? 15.164 -2.361 10.188 1 97.56 15 GLU B O 1
ATOM 1817 N N . TYR B 1 16 ? 14.508 -4.465 10.789 1 98.25 16 TYR B N 1
ATOM 1818 C CA . TYR B 1 16 ? 14.812 -5.055 9.492 1 98.25 16 TYR B CA 1
ATOM 1819 C C . TYR B 1 16 ? 14.016 -4.383 8.383 1 98.25 16 TYR B C 1
ATOM 1821 O O . TYR B 1 16 ? 1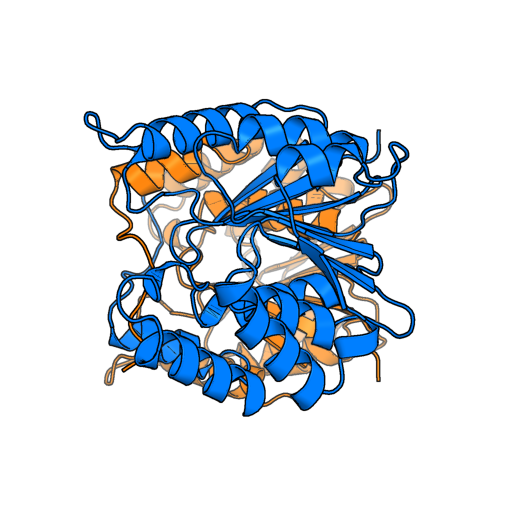4.562 -4.035 7.336 1 98.25 16 TYR B O 1
ATOM 1829 N N . MET B 1 17 ? 12.703 -4.191 8.578 1 98.31 17 MET B N 1
ATOM 1830 C CA . MET B 1 17 ? 11.828 -3.529 7.613 1 98.31 17 MET B CA 1
ATOM 1831 C C . MET B 1 17 ? 12.297 -2.104 7.344 1 98.31 17 MET B C 1
ATOM 1833 O O . MET B 1 17 ? 12.406 -1.689 6.191 1 98.31 17 MET B O 1
ATOM 1837 N N . ILE B 1 18 ? 12.602 -1.359 8.398 1 98.12 18 ILE B N 1
ATOM 1838 C CA . ILE B 1 18 ? 13.078 0.012 8.258 1 98.12 18 ILE B CA 1
ATOM 1839 C C . ILE B 1 18 ? 14.359 0.032 7.434 1 98.12 18 ILE B C 1
ATOM 1841 O O . ILE B 1 18 ? 14.5 0.833 6.504 1 98.12 18 ILE B O 1
ATOM 1845 N N . ASP B 1 19 ? 15.242 -0.896 7.684 1 97.94 19 ASP B N 1
ATOM 1846 C CA . ASP B 1 19 ? 16.562 -0.941 7.059 1 97.94 19 ASP B CA 1
ATOM 1847 C C . ASP B 1 19 ? 16.453 -1.303 5.578 1 97.94 19 ASP B C 1
ATOM 1849 O O . ASP B 1 19 ? 17.391 -1.091 4.812 1 97.94 19 ASP B O 1
ATOM 1853 N N . HIS B 1 20 ? 15.359 -1.854 5.172 1 98.5 20 HIS B N 1
ATOM 1854 C CA . HIS B 1 20 ? 15.211 -2.264 3.777 1 98.5 20 HIS B CA 1
ATOM 1855 C C . HIS B 1 20 ? 14.273 -1.323 3.027 1 98.5 20 HIS B C 1
ATOM 1857 O O . HIS B 1 20 ? 13.898 -1.594 1.884 1 98.5 20 HIS B O 1
ATOM 1863 N N . ASN B 1 21 ? 13.836 -0.296 3.641 1 98.5 21 ASN B N 1
ATOM 1864 C CA . ASN B 1 21 ? 13.164 0.823 2.99 1 98.5 21 ASN B CA 1
ATOM 1865 C C . ASN B 1 21 ? 14.141 1.941 2.641 1 98.5 21 ASN B C 1
ATOM 1867 O O . ASN B 1 21 ? 15.234 2.02 3.211 1 98.5 21 ASN B O 1
ATOM 1871 N N . PRO B 1 22 ? 13.758 2.756 1.594 1 98.12 22 PRO B N 1
ATOM 1872 C CA . PRO B 1 22 ? 14.602 3.934 1.39 1 98.12 22 PRO B CA 1
ATOM 1873 C C . PRO B 1 22 ? 14.859 4.707 2.682 1 98.12 22 PRO B C 1
ATOM 1875 O O . PRO B 1 22 ? 13.914 5.023 3.414 1 98.12 22 PRO B O 1
ATOM 1878 N N . PRO B 1 23 ? 16.109 4.918 3.031 1 97.44 23 PRO B N 1
ATOM 1879 C CA . PRO B 1 23 ? 16.406 5.656 4.262 1 97.44 23 PRO B CA 1
ATOM 1880 C C . PRO B 1 23 ? 15.922 7.105 4.211 1 97.44 23 PRO B C 1
ATOM 1882 O O . PRO B 1 23 ? 15.82 7.688 3.129 1 97.44 23 PRO B O 1
ATOM 1885 N N . LEU B 1 24 ? 15.617 7.637 5.375 1 98.31 24 LEU B N 1
ATOM 1886 C CA . LEU B 1 24 ? 15.406 9.078 5.445 1 98.31 24 LEU B CA 1
ATOM 1887 C C . LEU B 1 24 ? 16.656 9.836 5.008 1 98.31 24 LEU B C 1
ATOM 1889 O O . LEU B 1 24 ? 17.766 9.453 5.359 1 98.31 24 LEU B O 1
ATOM 1893 N N . ASP B 1 25 ? 16.453 10.836 4.137 1 98.38 25 ASP B N 1
ATOM 1894 C CA . ASP B 1 25 ? 17.609 11.656 3.793 1 98.38 25 ASP B CA 1
ATOM 1895 C C . ASP B 1 25 ? 18.031 12.523 4.973 1 98.38 25 ASP B C 1
ATOM 1897 O O . ASP B 1 25 ? 17.375 12.547 6.012 1 98.38 25 ASP B O 1
ATOM 1901 N N . PRO B 1 26 ? 19.141 13.227 4.879 1 98.5 26 PRO B N 1
ATOM 1902 C CA . PRO B 1 26 ? 19.672 13.961 6.023 1 98.5 26 PRO B CA 1
ATOM 1903 C C . PRO B 1 26 ? 18.703 15.016 6.551 1 98.5 26 PRO B C 1
ATOM 1905 O O . PRO B 1 26 ? 18.625 15.234 7.766 1 98.5 26 PRO B O 1
ATOM 1908 N N . VAL B 1 27 ? 17.969 15.703 5.66 1 98.81 27 VAL B N 1
ATOM 1909 C CA . VAL B 1 27 ? 17.031 16.719 6.102 1 98.81 27 VAL B CA 1
ATOM 1910 C C . VAL B 1 27 ? 15.852 16.062 6.824 1 98.81 27 VAL B C 1
ATOM 1912 O O . VAL B 1 27 ? 15.422 16.547 7.875 1 98.81 27 VAL B O 1
ATOM 1915 N N . GLN B 1 28 ? 15.352 14.992 6.289 1 98.75 28 GLN B N 1
ATOM 1916 C CA . GLN B 1 28 ? 14.281 14.234 6.938 1 98.75 28 GLN B CA 1
ATOM 1917 C C . GLN B 1 28 ? 14.719 13.734 8.312 1 98.75 28 GLN B C 1
ATOM 1919 O O . GLN B 1 28 ? 13.977 13.852 9.289 1 98.75 28 GLN B O 1
ATOM 1924 N N . ARG B 1 29 ? 15.898 13.156 8.383 1 98.44 29 ARG B N 1
ATOM 1925 C CA . ARG B 1 29 ? 16.438 12.6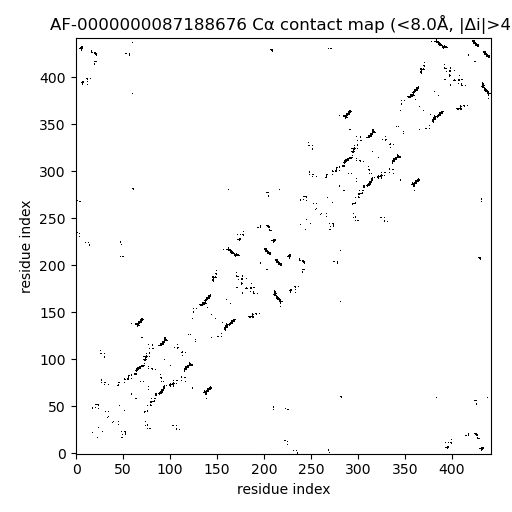33 9.641 1 98.44 29 ARG B CA 1
ATOM 1926 C C . ARG B 1 29 ? 16.578 13.742 10.672 1 98.44 29 ARG B C 1
ATOM 1928 O O . ARG B 1 29 ? 16.219 13.57 11.836 1 98.44 29 ARG B O 1
ATOM 1935 N N . ALA B 1 30 ? 17.125 14.852 10.219 1 98.5 30 ALA B N 1
ATOM 1936 C CA . ALA B 1 30 ? 17.266 15.992 11.117 1 98.5 30 ALA B CA 1
ATOM 1937 C C . ALA B 1 30 ? 15.914 16.453 11.641 1 98.5 30 ALA B C 1
ATOM 1939 O O . ALA B 1 30 ? 15.781 16.844 12.805 1 98.5 30 ALA B O 1
ATOM 1940 N N . LEU B 1 31 ? 14.953 16.484 10.75 1 98.44 31 LEU B N 1
ATOM 1941 C CA . LEU B 1 31 ? 13.609 16.906 11.133 1 98.44 31 LEU B CA 1
ATOM 1942 C C . LEU B 1 31 ? 13.031 15.977 12.195 1 98.44 31 LEU B C 1
ATOM 1944 O O . LEU B 1 31 ? 12.398 16.438 13.148 1 98.44 31 LEU B O 1
ATOM 1948 N N . VAL B 1 32 ? 13.211 14.648 12.055 1 97.94 32 VAL B N 1
ATOM 1949 C CA . VAL B 1 32 ? 12.766 13.672 13.047 1 97.94 32 VAL B CA 1
ATOM 1950 C C . VAL B 1 32 ? 13.422 13.961 14.391 1 97.94 32 VAL B C 1
ATOM 1952 O O . VAL B 1 32 ? 12.75 14.016 15.422 1 97.94 32 VAL B O 1
ATOM 1955 N N . GLU B 1 33 ? 14.688 14.18 14.367 1 97.44 33 GLU B N 1
ATOM 1956 C CA . GLU B 1 33 ? 15.445 14.445 15.594 1 97.44 33 GLU B CA 1
ATOM 1957 C C . GLU B 1 33 ? 15.008 15.758 16.234 1 97.44 33 GLU B C 1
ATOM 1959 O O . GLU B 1 33 ? 14.852 15.828 17.469 1 97.44 33 GLU B O 1
ATOM 1964 N N . THR B 1 34 ? 14.828 16.766 15.367 1 97.19 34 THR B N 1
ATOM 1965 C CA . THR B 1 34 ? 14.383 18.062 15.852 1 97.19 34 THR B CA 1
ATOM 1966 C C . THR B 1 34 ? 13.008 17.953 16.516 1 97.19 34 THR B C 1
ATOM 1968 O O . THR B 1 34 ? 12.781 18.531 17.578 1 97.19 34 THR B O 1
ATOM 1971 N N . THR B 1 35 ? 12.117 17.203 15.898 1 97.88 35 THR B N 1
ATOM 1972 C CA . THR B 1 35 ? 10.773 17.016 16.438 1 97.88 35 THR B CA 1
ATOM 1973 C C . THR B 1 35 ? 10.836 16.359 17.812 1 97.88 35 THR B C 1
ATOM 1975 O O . THR B 1 35 ? 10.188 16.828 18.75 1 97.88 35 THR B O 1
ATOM 1978 N N . ARG B 1 36 ? 11.648 15.336 17.953 1 96.88 36 ARG B N 1
ATOM 1979 C CA . ARG B 1 36 ? 11.781 14.609 19.219 1 96.88 36 ARG B CA 1
ATOM 1980 C C . ARG B 1 36 ? 12.391 15.492 20.297 1 96.88 36 ARG B C 1
ATOM 1982 O O . ARG B 1 36 ? 11.984 15.43 21.453 1 96.88 36 ARG B O 1
ATOM 1989 N N . SER B 1 37 ? 13.344 16.297 19.922 1 97.5 37 SER B N 1
ATOM 1990 C CA . SER B 1 37 ? 14.102 17.109 20.875 1 97.5 37 SER B CA 1
ATOM 1991 C C . SER B 1 37 ? 13.297 18.328 21.328 1 97.5 37 SER B C 1
ATOM 1993 O O . SER B 1 37 ? 13.266 18.641 22.516 1 97.5 37 SER B O 1
ATOM 1995 N N . LEU B 1 38 ? 12.656 18.984 20.406 1 96.88 38 LEU B N 1
ATOM 1996 C CA . LEU B 1 38 ? 12.062 20.281 20.703 1 96.88 38 LEU B CA 1
ATOM 1997 C C . LEU B 1 38 ? 10.594 20.125 21.094 1 96.88 38 LEU B C 1
ATOM 1999 O O . LEU B 1 38 ? 10.031 21 21.75 1 96.88 38 LEU B O 1
ATOM 2003 N N . LEU B 1 39 ? 9.961 19.109 20.641 1 97.06 39 LEU B N 1
ATOM 2004 C CA . LEU B 1 39 ? 8.555 18.891 20.938 1 97.06 39 LEU B CA 1
ATOM 2005 C C . LEU B 1 39 ? 8.336 17.484 21.5 1 97.06 39 LEU B C 1
ATOM 2007 O O . LEU B 1 39 ? 7.488 16.734 21.016 1 97.06 39 LEU B O 1
ATOM 2011 N N . PRO B 1 40 ? 9.008 17.078 22.594 1 95.75 40 PRO B N 1
ATOM 2012 C CA . PRO B 1 40 ? 8.977 15.703 23.094 1 95.75 40 PRO B CA 1
ATOM 2013 C C . PRO B 1 40 ? 7.566 15.234 23.438 1 95.75 40 PRO B C 1
ATOM 2015 O O . PRO B 1 40 ? 7.242 14.062 23.25 1 95.75 40 PRO B O 1
ATOM 2018 N N . GLU B 1 41 ? 6.688 16.109 23.922 1 95.81 41 GLU B N 1
ATOM 2019 C CA . GLU B 1 41 ? 5.344 15.711 24.328 1 95.81 41 GLU B CA 1
ATOM 2020 C C . GLU B 1 41 ? 4.434 15.492 23.141 1 95.81 41 GLU B C 1
ATOM 2022 O O . GLU B 1 41 ? 3.387 14.852 23.25 1 95.81 41 GLU B O 1
ATOM 2027 N N . SER B 1 42 ? 4.812 16.078 21.969 1 96.31 42 SER B N 1
ATOM 2028 C CA . SER B 1 42 ? 3.965 15.984 20.781 1 96.31 42 SER B CA 1
ATOM 2029 C C . SER B 1 42 ? 4.633 15.164 19.672 1 96.31 42 SER B C 1
ATOM 2031 O O . SER B 1 42 ? 4.039 14.938 18.625 1 96.31 42 SER B O 1
ATOM 2033 N N . ALA B 1 43 ? 5.832 14.641 19.938 1 95 43 ALA B N 1
ATOM 2034 C CA . ALA B 1 43 ? 6.629 13.969 18.906 1 95 43 ALA B CA 1
ATOM 2035 C C . ALA B 1 43 ? 5.875 12.781 18.312 1 95 43 ALA B C 1
ATOM 2037 O O . ALA B 1 43 ? 6.094 12.414 17.156 1 95 43 ALA B O 1
ATOM 2038 N N . HIS B 1 44 ? 4.945 12.211 19.094 1 93.38 44 HIS B N 1
ATOM 2039 C CA . HIS B 1 44 ? 4.184 11.047 18.656 1 93.38 44 HIS B CA 1
ATOM 2040 C C . HIS B 1 44 ? 3.244 11.406 17.516 1 93.38 44 HIS B C 1
ATOM 2042 O O . HIS B 1 44 ? 2.715 10.516 16.844 1 93.38 44 HIS B O 1
ATOM 2048 N N . LEU B 1 45 ? 3.016 12.688 17.266 1 95.12 45 LEU B N 1
ATOM 2049 C CA . LEU B 1 45 ? 2.141 13.141 16.188 1 95.12 45 LEU B CA 1
ATOM 2050 C C . LEU B 1 45 ? 2.824 12.992 14.828 1 95.12 45 LEU B C 1
ATOM 2052 O O . LEU B 1 45 ? 2.166 13.062 13.789 1 95.12 45 LEU B O 1
ATOM 2056 N N . GLN B 1 46 ? 4.133 12.914 14.836 1 97.25 46 GLN B N 1
ATOM 2057 C CA . GLN B 1 46 ? 4.863 12.727 13.586 1 97.25 46 GLN B CA 1
ATOM 2058 C C . GLN B 1 46 ? 4.609 11.336 13.008 1 97.25 46 GLN B C 1
ATOM 2060 O O . GLN B 1 46 ? 4.527 10.352 13.75 1 97.25 46 GLN B O 1
ATOM 2065 N N . VAL B 1 47 ? 4.492 11.227 11.695 1 97.88 47 VAL B N 1
ATOM 2066 C CA . VAL B 1 47 ? 4.234 9.945 11.055 1 97.88 47 VAL B CA 1
ATOM 2067 C C . VAL B 1 47 ? 5.348 8.961 11.398 1 97.88 47 VAL B C 1
ATOM 2069 O O . VAL B 1 47 ? 6.473 9.367 11.695 1 97.88 47 VAL B O 1
ATOM 2072 N N . ALA B 1 48 ? 4.957 7.684 11.367 1 97.19 48 ALA B N 1
ATOM 2073 C CA . ALA B 1 48 ? 5.965 6.641 11.523 1 97.19 48 ALA B CA 1
ATOM 2074 C C . ALA B 1 48 ? 7.039 6.754 10.445 1 97.19 48 ALA B C 1
ATOM 2076 O O . ALA B 1 48 ? 6.742 7.113 9.297 1 97.19 48 ALA B O 1
ATOM 2077 N N . GLU B 1 49 ? 8.266 6.43 10.812 1 97 49 GLU B N 1
ATOM 2078 C CA . GLU B 1 49 ? 9.406 6.609 9.922 1 97 49 GLU B CA 1
ATOM 2079 C C . GLU B 1 49 ? 9.18 5.914 8.586 1 97 49 GLU B C 1
ATOM 2081 O O . GLU B 1 49 ? 9.508 6.461 7.527 1 97 49 GLU B O 1
ATOM 2086 N N . GLU B 1 50 ? 8.578 4.719 8.586 1 97.5 50 GLU B N 1
ATOM 2087 C CA . GLU B 1 50 ? 8.391 3.928 7.371 1 97.5 50 GLU B CA 1
ATOM 2088 C C . GLU B 1 50 ? 7.359 4.57 6.449 1 97.5 50 GLU B C 1
ATOM 2090 O O . GLU B 1 50 ? 7.277 4.227 5.266 1 97.5 50 GLU B O 1
ATOM 2095 N N . GLN B 1 51 ? 6.59 5.457 6.953 1 98.5 51 GLN B N 1
ATOM 2096 C CA . GLN B 1 51 ? 5.547 6.062 6.133 1 98.5 51 GLN B CA 1
ATOM 2097 C C . GLN B 1 51 ? 6.113 7.156 5.238 1 98.5 51 GLN B C 1
ATOM 2099 O O . GLN B 1 51 ? 5.496 7.531 4.238 1 98.5 51 GLN B O 1
ATOM 2104 N N . ALA B 1 52 ? 7.277 7.703 5.609 1 98.69 52 ALA B N 1
ATOM 2105 C CA . ALA B 1 52 ? 7.906 8.711 4.758 1 98.69 52 ALA B CA 1
ATOM 2106 C C . ALA B 1 52 ? 8.211 8.141 3.375 1 98.69 52 ALA B C 1
ATOM 2108 O O . ALA B 1 52 ? 7.707 8.633 2.365 1 98.69 52 ALA B O 1
ATOM 2109 N N . PRO B 1 53 ? 8.953 7.051 3.295 1 98.81 53 PRO B N 1
ATOM 2110 C CA . PRO B 1 53 ? 9.211 6.5 1.963 1 98.81 53 PRO B CA 1
ATOM 2111 C C . PRO B 1 53 ? 7.949 5.941 1.303 1 98.81 53 PRO B C 1
ATOM 2113 O O . PRO B 1 53 ? 7.828 5.969 0.076 1 98.81 53 PRO B O 1
ATOM 2116 N N . LEU B 1 54 ? 6.988 5.418 2.061 1 98.94 54 LEU B N 1
ATOM 2117 C CA . LEU B 1 54 ? 5.75 4.914 1.475 1 98.94 54 LEU B CA 1
ATOM 2118 C C . LEU B 1 54 ? 4.977 6.031 0.786 1 98.94 54 LEU B C 1
ATOM 2120 O O . LEU B 1 54 ? 4.492 5.855 -0.333 1 98.94 54 LEU B O 1
ATOM 2124 N N . LEU B 1 55 ? 4.844 7.191 1.458 1 98.94 55 LEU B N 1
ATOM 2125 C CA . LEU B 1 55 ? 4.129 8.32 0.873 1 98.94 55 LEU B CA 1
ATOM 2126 C C . LEU B 1 55 ? 4.828 8.812 -0.392 1 98.94 55 LEU B C 1
ATOM 2128 O O . LEU B 1 55 ? 4.172 9.109 -1.393 1 98.94 55 LEU B O 1
ATOM 2132 N N . ALA B 1 56 ? 6.152 8.914 -0.341 1 98.94 56 ALA B N 1
ATOM 2133 C CA . ALA B 1 56 ? 6.906 9.273 -1.539 1 98.94 56 ALA B CA 1
ATOM 2134 C C . ALA B 1 56 ? 6.652 8.281 -2.666 1 98.94 56 ALA B C 1
ATOM 2136 O O . ALA B 1 56 ? 6.445 8.672 -3.816 1 98.94 56 ALA B O 1
ATOM 2137 N N . PHE B 1 57 ? 6.703 7.043 -2.342 1 98.94 57 PHE B N 1
ATOM 2138 C CA . PHE B 1 57 ? 6.465 5.969 -3.299 1 98.94 57 PHE B CA 1
ATOM 2139 C C . PHE B 1 57 ? 5.09 6.113 -3.943 1 98.94 57 PHE B C 1
ATOM 2141 O O . PHE B 1 57 ? 4.957 6.004 -5.164 1 98.94 57 PHE B O 1
ATOM 2148 N N . LEU B 1 58 ? 4.055 6.352 -3.16 1 98.94 58 LEU B N 1
ATOM 2149 C CA . LEU B 1 58 ? 2.693 6.473 -3.664 1 98.94 58 LEU B CA 1
ATOM 2150 C C . LEU B 1 58 ? 2.561 7.672 -4.598 1 98.94 58 LEU B C 1
ATOM 2152 O O . LEU B 1 58 ? 1.84 7.609 -5.594 1 98.94 58 LEU B O 1
ATOM 2156 N N . VAL B 1 59 ? 3.24 8.766 -4.262 1 98.88 59 VAL B N 1
ATOM 2157 C CA . VAL B 1 59 ? 3.24 9.93 -5.141 1 98.88 59 VAL B CA 1
ATOM 2158 C C . VAL B 1 59 ? 3.787 9.547 -6.512 1 98.88 59 VAL B C 1
ATOM 2160 O O . VAL B 1 59 ? 3.166 9.828 -7.539 1 98.88 59 VAL B O 1
ATOM 2163 N N . ARG B 1 60 ? 4.883 8.875 -6.539 1 98.69 60 ARG B N 1
ATOM 2164 C CA . ARG B 1 60 ? 5.516 8.508 -7.797 1 98.69 60 ARG B CA 1
ATOM 2165 C C . ARG B 1 60 ? 4.711 7.438 -8.523 1 98.69 60 ARG B C 1
ATOM 2167 O O . ARG B 1 60 ? 4.586 7.473 -9.75 1 98.69 60 ARG B O 1
ATOM 2174 N N . LEU B 1 61 ? 4.215 6.496 -7.77 1 98.69 61 LEU B N 1
ATOM 2175 C CA . LEU B 1 61 ? 3.445 5.41 -8.367 1 98.69 61 LEU B CA 1
ATOM 2176 C C . LEU B 1 61 ? 2.227 5.953 -9.109 1 98.69 61 LEU B C 1
ATOM 2178 O O . LEU B 1 61 ? 1.884 5.469 -10.188 1 98.69 61 LEU B O 1
ATOM 2182 N N . THR B 1 62 ? 1.551 6.949 -8.539 1 98.38 62 THR B N 1
ATOM 2183 C CA . THR B 1 62 ? 0.3 7.461 -9.086 1 98.38 62 THR B CA 1
ATOM 2184 C C . THR B 1 62 ? 0.563 8.617 -10.039 1 98.38 62 THR B C 1
ATOM 2186 O O . THR B 1 62 ? -0.333 9.047 -10.773 1 98.38 62 THR B O 1
ATOM 2189 N N . GLY B 1 63 ? 1.767 9.148 -9.977 1 98 63 GLY B N 1
ATOM 2190 C CA . GLY B 1 63 ? 2.053 10.336 -10.758 1 98 63 GLY B CA 1
ATOM 2191 C C . GLY B 1 63 ? 1.346 11.578 -10.242 1 98 63 GLY B C 1
ATOM 2192 O O . GLY B 1 63 ? 1.03 12.484 -11.016 1 98 63 GLY B O 1
ATOM 2193 N N . ALA B 1 64 ? 1.077 11.633 -8.969 1 98.81 64 ALA B N 1
ATOM 2194 C CA . ALA B 1 64 ? 0.316 12.727 -8.367 1 98.81 64 ALA B CA 1
ATOM 2195 C C . ALA B 1 64 ? 1.036 14.055 -8.547 1 98.81 64 ALA B C 1
ATOM 2197 O O . ALA B 1 64 ? 2.25 14.148 -8.344 1 98.81 64 ALA B O 1
ATOM 2198 N N . ARG B 1 65 ? 0.286 15.055 -8.906 1 98.81 65 ARG B N 1
ATOM 2199 C CA . ARG B 1 65 ? 0.823 16.391 -9.133 1 98.81 65 ARG B CA 1
ATOM 2200 C C . ARG B 1 65 ? 0.214 17.391 -8.156 1 98.81 65 ARG B C 1
ATOM 2202 O O . ARG B 1 65 ? 0.901 18.297 -7.676 1 98.81 65 ARG B O 1
ATOM 2209 N N . ASP B 1 66 ? -1.048 17.312 -7.926 1 98.94 66 ASP B N 1
ATOM 2210 C CA . ASP B 1 66 ? -1.777 18.156 -6.988 1 98.94 66 ASP B CA 1
ATOM 2211 C C . ASP B 1 66 ? -2.119 17.406 -5.711 1 98.94 66 ASP B C 1
ATOM 2213 O O . ASP B 1 66 ? -3.066 16.609 -5.688 1 98.94 66 ASP B O 1
ATOM 2217 N N . ILE B 1 67 ? -1.391 17.703 -4.621 1 99 67 ILE B N 1
ATOM 2218 C CA . ILE B 1 67 ? -1.498 16.953 -3.375 1 99 67 ILE B CA 1
ATOM 2219 C C . ILE B 1 67 ? -2.039 17.859 -2.271 1 99 67 ILE B C 1
ATOM 2221 O O . ILE B 1 67 ? -1.666 19.031 -2.186 1 99 67 ILE B O 1
ATOM 2225 N N . LEU B 1 68 ? -2.938 17.359 -1.489 1 99 68 LEU B N 1
ATOM 2226 C CA . LEU B 1 68 ? -3.418 18.016 -0.278 1 99 68 LEU B CA 1
ATOM 2227 C C . LEU B 1 68 ? -3.029 17.219 0.963 1 99 68 LEU B C 1
ATOM 2229 O O . LEU B 1 68 ? -3.256 16.016 1.024 1 99 68 LEU B O 1
ATOM 2233 N N . GLU B 1 69 ? -2.389 17.844 1.875 1 98.94 69 GLU B N 1
ATOM 2234 C CA . GLU B 1 69 ? -2.137 17.266 3.191 1 98.94 69 GLU B CA 1
ATOM 2235 C C . GLU B 1 69 ? -2.936 17.984 4.273 1 98.94 69 GLU B C 1
ATOM 2237 O O . GLU B 1 69 ? -2.855 19.203 4.398 1 98.94 69 GLU B O 1
ATOM 2242 N N . ILE B 1 70 ? -3.676 17.234 5.004 1 98.88 70 ILE B N 1
ATOM 2243 C CA . ILE B 1 70 ? -4.43 17.766 6.141 1 98.88 70 ILE B CA 1
ATOM 2244 C C . ILE B 1 70 ? -3.787 17.297 7.445 1 98.88 70 ILE B C 1
ATOM 2246 O O . ILE B 1 70 ? -3.885 16.125 7.805 1 98.88 70 ILE B O 1
ATOM 2250 N N . GLY B 1 71 ? -3.203 18.188 8.172 1 98.62 71 GLY B N 1
ATOM 2251 C CA . GLY B 1 71 ? -2.367 17.859 9.32 1 98.62 71 GLY B CA 1
ATOM 2252 C C . GLY B 1 71 ? -0.899 17.719 8.961 1 98.62 71 GLY B C 1
ATOM 2253 O O . GLY B 1 71 ? -0.442 16.625 8.617 1 98.62 71 GLY B O 1
ATOM 2254 N N . THR B 1 72 ? -0.139 18.844 9.172 1 98.56 72 THR B N 1
ATOM 2255 C CA . THR B 1 72 ? 1.237 18.906 8.695 1 98.56 72 THR B CA 1
ATOM 2256 C C . THR B 1 72 ? 2.217 18.625 9.836 1 98.56 72 THR B C 1
ATOM 2258 O O . THR B 1 72 ? 3.236 17.969 9.633 1 98.56 72 THR B O 1
ATOM 2261 N N . PHE B 1 73 ? 1.863 19.234 11.07 1 98.38 73 PHE B N 1
ATOM 2262 C CA . PHE B 1 73 ? 2.754 19.172 12.219 1 98.38 73 PHE B CA 1
ATOM 2263 C C . PHE B 1 73 ? 4.156 19.641 11.844 1 98.38 73 PHE B C 1
ATOM 2265 O O . PHE B 1 73 ? 4.328 20.734 11.289 1 98.38 73 PHE B O 1
ATOM 2272 N N . THR B 1 74 ? 5.156 18.891 12.086 1 98.62 74 THR B N 1
ATOM 2273 C CA . THR B 1 74 ? 6.5 19.375 11.797 1 98.62 74 THR B CA 1
ATOM 2274 C C . THR B 1 74 ? 6.902 19.031 10.359 1 98.62 74 THR B C 1
ATOM 2276 O O . THR B 1 74 ? 7.984 19.422 9.914 1 98.62 74 THR B O 1
ATOM 2279 N N . GLY B 1 75 ? 6.125 18.344 9.609 1 98.62 75 GLY B N 1
ATOM 2280 C CA . GLY B 1 75 ? 6.207 18.438 8.156 1 98.62 75 GLY B CA 1
ATOM 2281 C C . GLY B 1 75 ? 6.898 17.25 7.516 1 98.62 75 GLY B C 1
ATOM 2282 O O . GLY B 1 75 ? 7.219 17.281 6.328 1 98.62 75 GLY B O 1
ATOM 2283 N N . LEU B 1 76 ? 7.145 16.078 8.234 1 98.81 76 LEU B N 1
ATOM 2284 C CA . LEU B 1 76 ? 7.863 14.953 7.656 1 98.81 76 LEU B CA 1
ATOM 2285 C C . LEU B 1 76 ? 7.098 14.375 6.473 1 98.81 76 LEU B C 1
ATOM 2287 O O . LEU B 1 76 ? 7.688 14.086 5.43 1 98.81 76 LEU B O 1
ATOM 2291 N N . SER B 1 77 ? 5.793 14.156 6.617 1 98.81 77 SER B N 1
ATOM 2292 C CA . SER B 1 77 ? 4.988 13.617 5.527 1 98.81 77 SER B CA 1
ATOM 2293 C C . SER B 1 77 ? 4.984 14.555 4.324 1 98.81 77 SER B C 1
ATOM 2295 O O . SER B 1 77 ? 5.23 14.125 3.193 1 98.81 77 SER B O 1
ATOM 2297 N N . ALA B 1 78 ? 4.758 15.812 4.543 1 98.88 78 ALA B N 1
ATOM 2298 C CA . ALA B 1 78 ? 4.766 16.781 3.455 1 98.88 78 ALA B CA 1
ATOM 2299 C C . ALA B 1 78 ? 6.121 16.812 2.754 1 98.88 78 ALA B C 1
ATOM 2301 O O . ALA B 1 78 ? 6.188 16.875 1.523 1 98.88 78 ALA B O 1
ATOM 2302 N N . LEU B 1 79 ? 7.184 16.859 3.555 1 98.94 79 LEU B N 1
ATOM 2303 C CA . LEU B 1 79 ? 8.531 16.859 2.994 1 98.94 79 LEU B CA 1
ATOM 2304 C C . LEU B 1 79 ? 8.742 15.656 2.08 1 98.94 79 LEU B C 1
ATOM 2306 O O . LEU B 1 79 ? 9.227 15.805 0.955 1 98.94 79 LEU B O 1
ATOM 2310 N N . SER B 1 80 ? 8.375 14.461 2.525 1 98.94 80 SER B N 1
ATOM 2311 C CA . SER B 1 80 ? 8.539 13.227 1.769 1 98.94 80 SER B CA 1
ATOM 2312 C C . SER B 1 80 ? 7.746 13.266 0.465 1 98.94 80 SER B C 1
ATOM 2314 O O . SER B 1 80 ? 8.258 12.891 -0.591 1 98.94 80 SER B O 1
ATOM 2316 N N . MET B 1 81 ? 6.508 13.703 0.533 1 98.94 81 MET B N 1
ATOM 2317 C CA . MET B 1 81 ? 5.668 13.773 -0.661 1 98.94 81 MET B CA 1
ATOM 2318 C C . MET B 1 81 ? 6.176 14.852 -1.615 1 98.94 81 MET B C 1
ATOM 2320 O O . MET B 1 81 ? 6.211 14.641 -2.83 1 98.94 81 MET B O 1
ATOM 2324 N N . ALA B 1 82 ? 6.555 15.984 -1.066 1 98.94 82 ALA B N 1
ATOM 2325 C CA . ALA B 1 82 ? 7.027 17.078 -1.899 1 98.94 82 ALA B CA 1
ATOM 2326 C C . ALA B 1 82 ? 8.273 16.688 -2.689 1 98.94 82 ALA B C 1
ATOM 2328 O O . ALA B 1 82 ? 8.406 17.031 -3.867 1 98.94 82 ALA B O 1
ATOM 2329 N N . GLN B 1 83 ? 9.18 15.992 -2.041 1 98.81 83 GLN B N 1
ATOM 2330 C CA . GLN B 1 83 ? 10.406 15.555 -2.695 1 98.81 83 GLN B CA 1
ATOM 2331 C C . GLN B 1 83 ? 10.109 14.57 -3.822 1 98.81 83 GLN B C 1
A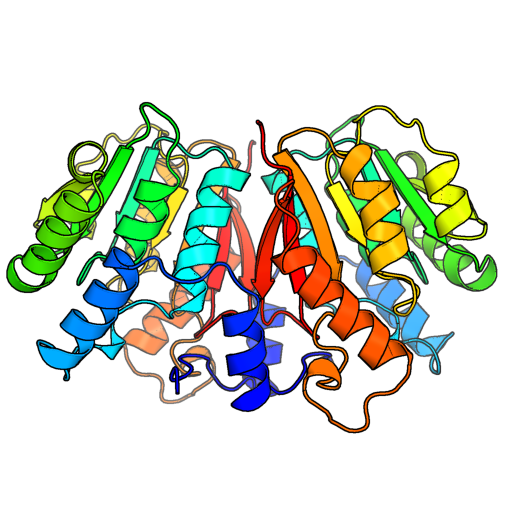TOM 2333 O O . GLN B 1 83 ? 10.938 14.367 -4.711 1 98.81 83 GLN B O 1
ATOM 2338 N N . ALA B 1 84 ? 8.969 13.961 -3.811 1 98.69 84 ALA B N 1
ATOM 2339 C CA . ALA B 1 84 ? 8.602 12.953 -4.797 1 98.69 84 ALA B CA 1
ATOM 2340 C C . ALA B 1 84 ? 7.789 13.562 -5.934 1 98.69 84 ALA B C 1
ATOM 2342 O O . ALA B 1 84 ? 7.5 12.891 -6.93 1 98.69 84 ALA B O 1
ATOM 2343 N N . LEU B 1 85 ? 7.402 14.844 -5.816 1 98.75 85 LEU B N 1
ATOM 2344 C CA . LEU B 1 85 ? 6.578 15.5 -6.832 1 98.75 85 LEU B CA 1
ATOM 2345 C C . LEU B 1 85 ? 7.328 15.602 -8.156 1 98.75 85 LEU B C 1
ATOM 2347 O O . LEU B 1 85 ? 8.523 15.891 -8.172 1 98.75 85 LEU B O 1
ATOM 2351 N N . PRO B 1 86 ? 6.637 15.383 -9.25 1 97.44 86 PRO B N 1
ATOM 2352 C CA . PRO B 1 86 ? 7.234 15.734 -10.539 1 97.44 86 PRO B CA 1
ATOM 2353 C C . PRO B 1 86 ? 7.352 17.234 -10.742 1 97.44 86 PRO B C 1
ATOM 2355 O O . PRO B 1 86 ? 6.773 18.016 -9.977 1 97.44 86 PRO B O 1
ATOM 2358 N N . PRO B 1 87 ? 8.156 17.594 -11.773 1 96.31 87 PRO B N 1
ATOM 2359 C CA . PRO B 1 87 ? 8.227 19.031 -12.07 1 96.31 87 PRO B CA 1
ATOM 2360 C C . PRO B 1 87 ? 6.848 19.656 -12.258 1 96.31 87 PRO B C 1
ATOM 2362 O O . PRO B 1 87 ? 6 19.109 -12.961 1 96.31 87 PRO B O 1
ATOM 2365 N N . GLY B 1 88 ? 6.652 20.703 -11.586 1 97.38 88 GLY B N 1
ATOM 2366 C CA . GLY B 1 88 ? 5.391 21.422 -11.703 1 97.38 88 GLY B CA 1
ATOM 2367 C C . GLY B 1 88 ? 4.348 20.953 -10.703 1 97.38 88 GLY B C 1
ATOM 2368 O O . GLY B 1 88 ? 3.283 21.562 -10.578 1 97.38 88 GLY B O 1
ATOM 2369 N N . GLY B 1 89 ? 4.637 19.875 -9.984 1 98.69 89 GLY B N 1
ATOM 2370 C CA . GLY B 1 89 ? 3.732 19.406 -8.945 1 98.69 89 GLY B CA 1
ATOM 2371 C C . GLY B 1 89 ? 3.674 20.328 -7.746 1 98.69 89 GLY B C 1
ATOM 2372 O O . GLY B 1 89 ? 4.617 21.078 -7.492 1 98.69 89 GLY B O 1
ATOM 2373 N N . ARG B 1 90 ? 2.547 20.266 -7.027 1 98.69 90 ARG B N 1
ATOM 2374 C CA . ARG B 1 90 ? 2.35 21.141 -5.875 1 98.69 90 ARG B CA 1
ATOM 2375 C C . ARG B 1 90 ? 1.678 20.391 -4.73 1 98.69 90 ARG B C 1
ATOM 2377 O O . ARG B 1 90 ? 0.87 19.484 -4.961 1 98.69 90 ARG B O 1
ATOM 2384 N N . LEU B 1 91 ? 2.014 20.812 -3.57 1 98.94 91 LEU B N 1
ATOM 2385 C CA . LEU B 1 91 ? 1.433 20.266 -2.344 1 98.94 91 LEU B CA 1
ATOM 2386 C C . LEU B 1 91 ? 0.897 21.391 -1.46 1 98.94 91 LEU B C 1
ATOM 2388 O O . LEU B 1 91 ? 1.606 22.359 -1.181 1 98.94 91 LEU B O 1
ATOM 2392 N N . ILE B 1 92 ? -0.393 21.344 -1.166 1 98.94 92 ILE B N 1
ATOM 2393 C CA . ILE B 1 92 ? -0.971 22.219 -0.151 1 98.94 92 ILE B CA 1
ATOM 2394 C C . ILE B 1 92 ? -0.97 21.5 1.202 1 98.94 92 ILE B C 1
ATOM 2396 O O . ILE B 1 92 ? -1.502 20.406 1.331 1 98.94 92 ILE B O 1
ATOM 2400 N N . ALA B 1 93 ? -0.318 22.109 2.125 1 98.88 93 ALA B N 1
ATOM 2401 C CA . ALA B 1 93 ? -0.255 21.578 3.484 1 98.88 93 ALA B CA 1
ATOM 2402 C C . ALA B 1 93 ? -1.105 22.422 4.438 1 98.88 93 ALA B C 1
ATOM 2404 O O . ALA B 1 93 ? -0.954 23.641 4.504 1 98.88 93 ALA B O 1
ATOM 2405 N N . LEU B 1 94 ? -1.969 21.812 5.191 1 98.94 94 LEU B N 1
ATOM 2406 C CA . LEU B 1 94 ? -2.865 22.5 6.109 1 98.94 94 LEU B CA 1
ATOM 2407 C C . LEU B 1 94 ? -2.516 22.172 7.559 1 98.94 94 LEU B C 1
ATOM 2409 O O . LEU B 1 94 ? -2.334 21 7.91 1 98.94 94 LEU B O 1
ATOM 2413 N N . ASP B 1 95 ? -2.441 23.156 8.344 1 98.62 95 ASP B N 1
ATOM 2414 C CA . ASP B 1 95 ? -2.291 23 9.789 1 98.62 95 ASP B CA 1
ATOM 2415 C C . ASP B 1 95 ? -2.77 24.25 10.531 1 98.62 95 ASP B C 1
ATOM 2417 O O . ASP B 1 95 ? -2.891 25.328 9.93 1 98.62 95 ASP B O 1
ATOM 2421 N N . ILE B 1 96 ? -3.041 24.047 11.773 1 97.69 96 ILE B N 1
ATOM 2422 C CA . ILE B 1 96 ? -3.531 25.188 12.547 1 97.69 96 ILE B CA 1
ATOM 2423 C C . ILE B 1 96 ? -2.369 25.859 13.281 1 97.69 96 ILE B C 1
ATOM 2425 O O . ILE B 1 96 ? -2.439 27.031 13.625 1 97.69 96 ILE B O 1
ATOM 2429 N N . SER B 1 97 ? -1.281 25.156 13.523 1 97.44 97 SER B N 1
ATOM 2430 C CA . SER B 1 97 ? -0.227 25.609 14.43 1 97.44 97 SER B CA 1
ATOM 2431 C C . SER B 1 97 ? 0.926 26.234 13.664 1 97.44 97 SER B C 1
ATOM 2433 O O . SER B 1 97 ? 1.657 25.547 12.945 1 97.44 97 SER B O 1
ATOM 2435 N N . GLU B 1 98 ? 1.126 27.5 13.859 1 97.44 98 GLU B N 1
ATOM 2436 C CA . GLU B 1 98 ? 2.289 28.188 13.297 1 97.44 98 GLU B CA 1
ATOM 2437 C C . GLU B 1 98 ? 3.582 27.688 13.93 1 97.44 98 GLU B C 1
ATOM 2439 O O . GLU B 1 98 ? 4.598 27.547 13.25 1 97.44 98 GLU B O 1
ATOM 2444 N N . GLU B 1 99 ? 3.488 27.469 15.203 1 97 99 GLU B N 1
ATOM 2445 C CA . GLU B 1 99 ? 4.66 27.016 15.938 1 97 99 GLU B CA 1
ATOM 2446 C C . GLU B 1 99 ? 5.195 25.703 15.383 1 97 99 GLU B C 1
ATOM 2448 O O . GLU B 1 99 ? 6.387 25.578 15.086 1 97 99 GLU B O 1
ATOM 2453 N N . TRP B 1 100 ? 4.336 24.656 15.25 1 97.75 100 TRP B N 1
ATOM 2454 C CA . TRP B 1 100 ? 4.75 23.359 14.727 1 97.75 100 TRP B CA 1
ATOM 2455 C C . TRP B 1 100 ? 5.273 23.5 13.297 1 97.75 100 TRP B C 1
ATOM 2457 O O . TRP B 1 100 ? 6.344 22.984 12.977 1 97.75 100 TRP B O 1
ATOM 2467 N N . THR B 1 101 ? 4.57 24.312 12.445 1 98.31 101 THR B N 1
ATOM 2468 C CA . THR B 1 101 ? 4.879 24.328 11.023 1 98.31 101 THR B CA 1
ATOM 2469 C C . THR B 1 101 ? 6.086 25.219 10.734 1 98.31 101 THR B C 1
ATOM 2471 O O . THR B 1 101 ? 6.633 25.188 9.633 1 98.31 101 THR B O 1
ATOM 2474 N N . ALA B 1 102 ? 6.504 25.969 11.695 1 98.25 102 ALA B N 1
ATOM 2475 C CA . ALA B 1 102 ? 7.754 26.703 11.516 1 98.25 102 ALA B CA 1
ATOM 2476 C C . ALA B 1 102 ? 8.914 25.75 11.234 1 98.25 102 ALA B C 1
ATOM 2478 O O . ALA B 1 102 ? 9.773 26.047 10.406 1 98.25 102 ALA B O 1
ATOM 2479 N N . HIS B 1 103 ? 8.93 24.625 11.93 1 98.12 103 HIS B N 1
ATOM 2480 C CA . HIS B 1 103 ? 9.945 23.594 11.695 1 98.12 103 HIS B CA 1
ATOM 2481 C C . HIS B 1 103 ? 9.82 23 10.297 1 98.12 103 HIS B C 1
ATOM 2483 O O . HIS B 1 103 ? 10.828 22.703 9.656 1 98.12 103 HIS B O 1
ATOM 2489 N N . ALA B 1 104 ? 8.594 22.812 9.836 1 98.56 104 ALA B N 1
ATOM 2490 C CA . ALA B 1 104 ? 8.328 22.266 8.5 1 98.56 104 ALA B CA 1
ATOM 2491 C C . ALA B 1 104 ? 8.891 23.188 7.418 1 98.56 104 ALA B C 1
ATOM 2493 O O . ALA B 1 104 ? 9.609 22.734 6.527 1 98.56 104 ALA B O 1
ATOM 2494 N N . ARG B 1 105 ? 8.594 24.438 7.551 1 98.44 105 ARG B N 1
ATOM 2495 C CA . ARG B 1 105 ? 9.047 25.422 6.566 1 98.44 105 ARG B CA 1
ATOM 2496 C C . ARG B 1 105 ? 10.57 25.438 6.469 1 98.44 105 ARG B C 1
ATOM 2498 O O . ARG B 1 105 ? 11.125 25.5 5.371 1 98.44 105 ARG B O 1
ATOM 2505 N N . GLU B 1 106 ? 11.172 25.406 7.598 1 98.38 106 GLU B N 1
ATOM 2506 C CA . GLU B 1 106 ? 12.633 25.359 7.609 1 98.38 106 GLU B CA 1
ATOM 2507 C C . GLU B 1 106 ? 13.164 24.125 6.898 1 98.38 106 GLU B C 1
ATOM 2509 O O . GLU B 1 106 ? 14.094 24.219 6.102 1 98.38 106 GLU B O 1
ATOM 2514 N N . ALA B 1 107 ? 12.609 22.984 7.191 1 98.69 107 ALA B N 1
ATOM 2515 C CA . ALA B 1 107 ? 13.039 21.719 6.578 1 98.69 107 ALA B CA 1
ATOM 2516 C C . ALA B 1 107 ? 12.797 21.734 5.07 1 98.69 107 ALA B C 1
ATOM 2518 O O . ALA B 1 107 ? 13.633 21.281 4.293 1 98.69 107 ALA B O 1
ATOM 2519 N N . TRP B 1 108 ? 11.578 22.281 4.648 1 98.69 108 TRP B N 1
ATOM 2520 C CA . TRP B 1 108 ? 11.266 22.344 3.227 1 98.69 108 TRP B CA 1
ATOM 2521 C C . TRP B 1 108 ? 12.281 23.219 2.486 1 98.69 108 TRP B C 1
ATOM 2523 O O . TRP B 1 108 ? 12.703 22.875 1.379 1 98.69 108 TRP B O 1
ATOM 2533 N N . ALA B 1 109 ? 12.648 24.297 3.127 1 98.69 109 ALA B N 1
ATOM 2534 C CA . ALA B 1 109 ? 13.641 25.188 2.535 1 98.69 109 ALA B CA 1
ATOM 2535 C C . ALA B 1 109 ? 14.992 24.484 2.4 1 98.69 109 ALA B C 1
ATOM 2537 O O . ALA B 1 109 ? 15.625 24.531 1.344 1 98.69 109 ALA B O 1
ATOM 2538 N N . LYS B 1 110 ? 15.43 23.859 3.422 1 98.62 110 LYS B N 1
ATOM 2539 C CA . LYS B 1 110 ? 16.703 23.156 3.428 1 98.62 110 LYS B CA 1
ATOM 2540 C C . LYS B 1 110 ? 16.734 22.047 2.373 1 98.62 110 LYS B C 1
ATOM 2542 O O . LYS B 1 110 ? 17.766 21.781 1.771 1 98.62 110 LYS B O 1
ATOM 2547 N N . ALA B 1 111 ? 15.609 21.391 2.158 1 98.62 111 ALA B N 1
ATOM 2548 C CA . ALA B 1 111 ? 15.508 20.266 1.223 1 98.62 111 ALA B CA 1
ATOM 2549 C C . ALA B 1 111 ? 15.328 20.766 -0.209 1 98.62 111 ALA B C 1
ATOM 2551 O O . ALA B 1 111 ? 15.344 19.984 -1.154 1 98.62 111 ALA B O 1
ATOM 2552 N N . GLY B 1 112 ? 15.086 22.031 -0.375 1 98.31 112 GLY B N 1
ATOM 2553 C CA . GLY B 1 112 ? 14.938 22.625 -1.697 1 98.31 112 GLY B CA 1
ATOM 2554 C C . GLY B 1 112 ? 13.562 22.375 -2.305 1 98.31 112 GLY B C 1
ATOM 2555 O O . GLY B 1 112 ? 13.43 22.281 -3.527 1 98.31 112 GLY B O 1
ATOM 2556 N N . VAL B 1 113 ? 12.523 22.234 -1.458 1 98.5 113 VAL B N 1
ATOM 2557 C CA . VAL B 1 113 ? 11.203 21.953 -2.01 1 98.5 113 VAL B CA 1
ATOM 2558 C C . VAL B 1 113 ? 10.203 23.016 -1.557 1 98.5 113 VAL B C 1
ATOM 2560 O O . VAL B 1 113 ? 8.992 22.828 -1.706 1 98.5 113 VAL B O 1
ATOM 2563 N N . ALA B 1 114 ? 10.633 24.062 -0.976 1 98.19 114 ALA B N 1
ATOM 2564 C CA . ALA B 1 114 ? 9.75 25.094 -0.443 1 98.19 114 ALA B CA 1
ATOM 2565 C C . ALA B 1 114 ? 8.859 25.672 -1.536 1 98.19 114 ALA B C 1
ATOM 2567 O O . ALA B 1 114 ? 7.723 26.078 -1.27 1 98.19 114 ALA B O 1
ATOM 2568 N N . ASP B 1 115 ? 9.352 25.719 -2.713 1 97.81 115 ASP B N 1
ATOM 2569 C CA . ASP B 1 115 ? 8.602 26.312 -3.82 1 97.81 115 ASP B CA 1
ATOM 2570 C C . ASP B 1 115 ? 7.457 25.391 -4.254 1 97.81 115 ASP B C 1
ATOM 2572 O O . ASP B 1 115 ? 6.562 25.812 -4.992 1 97.81 115 ASP B O 1
ATOM 2576 N N . ARG B 1 116 ? 7.449 24.125 -3.824 1 98.25 116 ARG B N 1
ATOM 2577 C CA . ARG B 1 116 ? 6.449 23.141 -4.219 1 98.25 116 ARG B CA 1
ATOM 2578 C C . ARG B 1 116 ? 5.363 23 -3.156 1 98.25 116 ARG B C 1
ATOM 2580 O O . ARG B 1 116 ? 4.332 22.359 -3.391 1 98.25 116 ARG B O 1
ATOM 2587 N N . VAL B 1 117 ? 5.598 23.578 -1.971 1 98.88 117 VAL B N 1
ATOM 2588 C CA . VAL B 1 117 ? 4.684 23.375 -0.852 1 98.88 117 VAL B CA 1
ATOM 2589 C C . VAL B 1 117 ? 4.051 24.719 -0.46 1 98.88 117 VAL B C 1
ATOM 2591 O O . VAL B 1 117 ? 4.762 25.688 -0.199 1 98.88 117 VAL B O 1
ATOM 2594 N N . GLU B 1 118 ? 2.807 24.797 -0.507 1 98.81 118 GLU B N 1
ATOM 2595 C CA . GLU B 1 118 ? 2.059 25.922 0.027 1 98.81 118 GLU B CA 1
ATOM 2596 C C . GLU B 1 118 ? 1.455 25.594 1.389 1 98.81 118 GLU B C 1
ATOM 2598 O O . GLU B 1 118 ? 0.604 24.719 1.498 1 98.81 118 GLU B O 1
ATOM 2603 N N . LEU B 1 119 ? 1.891 26.281 2.379 1 98.81 119 LEU B N 1
ATOM 2604 C CA . LEU B 1 119 ? 1.348 26.109 3.723 1 98.81 119 LEU B CA 1
ATOM 2605 C C . LEU B 1 119 ? 0.169 27.047 3.955 1 98.81 119 LEU B C 1
ATOM 2607 O O . LEU B 1 119 ? 0.263 28.25 3.689 1 98.81 119 LEU B O 1
ATOM 2611 N N . ARG B 1 120 ? -0.875 26.531 4.383 1 98.75 120 ARG B N 1
ATOM 2612 C CA . ARG B 1 120 ? -2.039 27.312 4.785 1 98.75 120 ARG B CA 1
ATOM 2613 C C . ARG B 1 120 ? -2.375 27.078 6.254 1 98.75 120 ARG B C 1
ATOM 2615 O O . ARG B 1 120 ? -2.68 25.953 6.656 1 98.75 120 ARG B O 1
ATOM 2622 N N . LEU B 1 121 ? -2.318 28.141 7.008 1 98.62 121 LEU B N 1
ATOM 2623 C CA . LEU B 1 121 ? -2.615 28.078 8.438 1 98.62 121 LEU B CA 1
ATOM 2624 C C . LEU B 1 121 ? -4.082 28.391 8.703 1 98.62 121 LEU B C 1
ATOM 2626 O O . LEU B 1 121 ? -4.629 29.344 8.133 1 98.62 121 LEU B O 1
ATOM 2630 N N . GLY B 1 122 ? -4.746 27.594 9.461 1 98.06 122 GLY B N 1
ATOM 2631 C CA . GLY B 1 122 ? -6.145 27.797 9.812 1 98.06 122 GLY B CA 1
ATOM 2632 C C . GLY B 1 122 ? -6.855 26.516 10.18 1 98.06 122 GLY B C 1
ATOM 2633 O O . GLY B 1 122 ? -6.219 25.453 10.312 1 98.06 122 GLY B O 1
ATOM 2634 N N . ASP B 1 123 ? -8.141 26.656 10.406 1 97.81 123 ASP B N 1
ATOM 2635 C CA . ASP B 1 123 ? -8.953 25.484 10.672 1 97.81 123 ASP B CA 1
ATOM 2636 C C . ASP B 1 123 ? -8.938 24.531 9.477 1 97.81 123 ASP B C 1
ATOM 2638 O O . ASP B 1 123 ? -9.148 24.953 8.336 1 97.81 123 ASP B O 1
ATOM 2642 N N . GLY B 1 124 ? -8.641 23.297 9.719 1 97.56 124 GLY B N 1
ATOM 2643 C CA . GLY B 1 124 ? -8.477 22.312 8.656 1 97.56 124 GLY B CA 1
ATOM 2644 C C . GLY B 1 124 ? -9.695 22.203 7.75 1 97.56 124 GLY B C 1
ATOM 2645 O O . GLY B 1 124 ? -9.57 22.266 6.527 1 97.56 124 GLY B O 1
ATOM 2646 N N . LEU B 1 125 ? -10.844 22.031 8.383 1 98.19 125 LEU B N 1
ATOM 2647 C CA . LEU B 1 125 ? -12.062 21.844 7.605 1 98.19 125 LEU B CA 1
ATOM 2648 C C . LEU B 1 125 ? -12.398 23.094 6.805 1 98.19 125 LEU B C 1
ATOM 2650 O O . LEU B 1 125 ? -12.758 23 5.629 1 98.19 125 LEU B O 1
ATOM 2654 N N . GLU B 1 126 ? -12.25 24.234 7.438 1 98.38 126 GLU B N 1
ATOM 2655 C CA . GLU B 1 126 ? -12.484 25.5 6.73 1 98.38 126 GLU B CA 1
ATOM 2656 C C . GLU B 1 126 ? -11.5 25.672 5.578 1 98.38 126 GLU B C 1
ATOM 2658 O O . GLU B 1 126 ? -11.867 26.172 4.512 1 98.38 126 GLU B O 1
ATOM 2663 N N . SER B 1 127 ? -10.242 25.297 5.805 1 98.5 127 SER B N 1
ATOM 2664 C CA . SER B 1 127 ? -9.227 25.391 4.762 1 98.5 127 SER B CA 1
ATOM 2665 C C . SER B 1 127 ? -9.578 24.5 3.57 1 98.5 127 SER B C 1
ATOM 2667 O O . SER B 1 127 ? -9.391 24.906 2.42 1 98.5 127 SER B O 1
ATOM 2669 N N . VAL B 1 128 ? -10.078 23.25 3.801 1 98.75 128 VAL B N 1
ATOM 2670 C CA . VAL B 1 128 ? -10.484 22.359 2.719 1 98.75 128 VAL B CA 1
ATOM 2671 C C . VAL B 1 128 ? -11.664 22.984 1.96 1 98.75 128 VAL B C 1
ATOM 2673 O O . VAL B 1 128 ? -11.672 22.984 0.727 1 98.75 128 VAL B O 1
ATOM 2676 N N . ARG B 1 129 ? -12.609 23.562 2.713 1 98.44 129 ARG B N 1
ATOM 2677 C CA . ARG B 1 129 ? -13.797 24.141 2.107 1 98.44 129 ARG B CA 1
ATOM 2678 C C . ARG B 1 129 ? -13.438 25.344 1.228 1 98.44 129 ARG B C 1
ATOM 2680 O O . ARG B 1 129 ? -14.164 25.656 0.284 1 98.44 129 ARG B O 1
ATOM 2687 N N . ALA B 1 130 ? -12.344 25.953 1.492 1 98.5 130 ALA B N 1
ATOM 2688 C CA . ALA B 1 130 ? -11.906 27.125 0.743 1 98.5 130 ALA B CA 1
ATOM 2689 C C . ALA B 1 130 ? -11.219 26.719 -0.558 1 98.5 130 ALA B C 1
ATOM 2691 O O . ALA B 1 130 ? -10.938 27.562 -1.41 1 98.5 130 ALA B O 1
ATOM 2692 N N . LEU B 1 131 ? -10.859 25.453 -0.744 1 98.62 131 LEU B N 1
ATOM 2693 C CA . LEU B 1 131 ? -10.273 24.969 -1.992 1 98.62 131 LEU B CA 1
ATOM 2694 C C . LEU B 1 131 ? -11.312 24.969 -3.111 1 98.62 131 LEU B C 1
ATOM 2696 O O . LEU B 1 131 ? -12.516 24.969 -2.85 1 98.62 131 LEU B O 1
ATOM 2700 N N . PRO B 1 132 ? -10.805 24.984 -4.383 1 98.19 132 PRO B N 1
ATOM 2701 C CA . PRO B 1 132 ? -11.75 24.812 -5.492 1 98.19 132 PRO B CA 1
ATOM 2702 C C . PRO B 1 132 ? -12.617 23.578 -5.34 1 98.19 132 PRO B C 1
ATOM 2704 O O . PRO B 1 132 ? -12.125 22.516 -4.926 1 98.19 132 PRO B O 1
ATOM 2707 N N . ALA B 1 133 ? -13.883 23.672 -5.676 1 97.81 133 ALA B N 1
ATOM 2708 C CA . ALA B 1 133 ? -14.844 22.578 -5.465 1 97.81 133 ALA B CA 1
ATOM 2709 C C . ALA B 1 133 ? -14.727 21.531 -6.566 1 97.81 133 ALA B C 1
ATOM 2711 O O . ALA B 1 133 ? -15.148 20.391 -6.387 1 97.81 133 ALA B O 1
ATOM 2712 N N . GLU B 1 134 ? -14.234 21.938 -7.691 1 98.12 134 GLU B N 1
ATOM 2713 C CA . GLU B 1 134 ? -14.125 21 -8.805 1 98.12 134 GLU B CA 1
ATOM 2714 C C . GLU B 1 134 ? -13.055 19.953 -8.547 1 98.12 134 GLU B C 1
ATOM 2716 O O . GLU B 1 134 ? -12.062 20.219 -7.863 1 98.12 134 GLU B O 1
ATOM 2721 N N . PRO B 1 135 ? -13.266 18.812 -9.086 1 98.62 135 PRO B N 1
ATOM 2722 C CA . PRO B 1 135 ? -12.25 17.766 -8.914 1 98.62 135 PRO B CA 1
ATOM 2723 C C . PRO B 1 135 ? -10.891 18.156 -9.492 1 98.62 135 PRO B C 1
ATOM 2725 O O . PRO B 1 135 ? -10.797 18.516 -10.664 1 98.62 135 PRO B O 1
ATOM 2728 N N . HIS B 1 136 ? -9.859 18.125 -8.625 1 98.62 136 HIS B N 1
ATOM 2729 C CA . HIS B 1 136 ? -8.547 18.516 -9.117 1 98.62 136 HIS B CA 1
ATOM 2730 C C . HIS B 1 136 ? -7.434 17.828 -8.32 1 98.62 136 HIS B C 1
ATOM 2732 O O . HIS B 1 136 ? -6.273 17.844 -8.734 1 98.62 136 HIS B O 1
ATOM 2738 N N . LEU B 1 137 ? -7.781 17.266 -7.188 1 98.94 137 LEU B N 1
ATOM 2739 C CA . LEU B 1 137 ? -6.773 16.641 -6.332 1 98.94 137 LEU B CA 1
ATOM 2740 C C . LEU B 1 137 ? -6.41 15.25 -6.828 1 98.94 137 LEU B C 1
ATOM 2742 O O . LEU B 1 137 ? -7.293 14.461 -7.168 1 98.94 137 LEU B O 1
ATOM 2746 N N . ASP B 1 138 ? -5.094 14.992 -6.883 1 98.94 138 ASP B N 1
ATOM 2747 C CA . ASP B 1 138 ? -4.594 13.68 -7.281 1 98.94 138 ASP B CA 1
ATOM 2748 C C . ASP B 1 138 ? -4.41 12.766 -6.066 1 98.94 138 ASP B C 1
ATOM 2750 O O . ASP B 1 138 ? -4.625 11.555 -6.156 1 98.94 138 ASP B O 1
ATOM 2754 N N . LEU B 1 139 ? -3.93 13.328 -4.973 1 98.94 139 LEU B N 1
ATOM 2755 C CA . LEU B 1 139 ? -3.615 12.586 -3.756 1 98.94 139 LEU B CA 1
ATOM 2756 C C . LEU B 1 139 ? -3.871 13.438 -2.518 1 98.94 139 LEU B C 1
ATOM 2758 O O . LEU B 1 139 ? -3.537 14.625 -2.494 1 98.94 139 LEU B O 1
ATOM 2762 N N . VAL B 1 140 ? -4.535 12.891 -1.547 1 99 140 VAL B N 1
ATOM 2763 C CA . VAL B 1 140 ? -4.781 13.539 -0.262 1 99 140 VAL B CA 1
ATOM 2764 C C . VAL B 1 140 ? -4.215 12.672 0.866 1 99 140 VAL B C 1
ATOM 2766 O O . VAL B 1 140 ? -4.461 11.469 0.917 1 99 140 VAL B O 1
ATOM 2769 N N . PHE B 1 141 ? -3.387 13.266 1.632 1 98.94 141 PHE B N 1
ATOM 2770 C CA . PHE B 1 141 ? -2.967 12.617 2.871 1 98.94 141 PHE B CA 1
ATOM 2771 C C . PHE B 1 141 ? -3.721 13.195 4.062 1 98.94 141 PHE B C 1
ATOM 2773 O O . PHE B 1 141 ? -3.604 14.383 4.363 1 98.94 141 PHE B O 1
ATOM 2780 N N . LEU B 1 142 ? -4.52 12.375 4.711 1 98.88 142 LEU B N 1
ATOM 2781 C CA . LEU B 1 142 ? -5.375 12.773 5.824 1 98.88 142 LEU B CA 1
ATOM 2782 C C . LEU B 1 142 ? -4.805 12.281 7.148 1 98.88 142 LEU B C 1
ATOM 2784 O O . LEU B 1 142 ? -4.809 11.078 7.43 1 98.88 142 LEU B O 1
ATOM 2788 N N . ASP B 1 143 ? -4.285 13.086 7.996 1 98.12 143 ASP B N 1
ATOM 2789 C CA . ASP B 1 143 ? -3.709 12.828 9.312 1 98.12 143 ASP B CA 1
ATOM 2790 C C . ASP B 1 143 ? -3.957 14 10.258 1 98.12 143 ASP B C 1
ATOM 2792 O O . ASP B 1 143 ? -3.016 14.664 10.695 1 98.12 143 ASP B O 1
ATOM 2796 N N . ALA B 1 144 ? -5.188 14.203 10.602 1 95.75 144 ALA B N 1
ATOM 2797 C CA . ALA B 1 144 ? -5.609 15.375 11.359 1 95.75 144 ALA B CA 1
ATOM 2798 C C . ALA B 1 144 ? -6.508 14.984 12.523 1 95.75 144 ALA B C 1
ATOM 2800 O O . ALA B 1 144 ? -6.277 13.969 13.18 1 95.75 144 ALA B O 1
ATOM 2801 N N . ASP B 1 145 ? -7.359 15.961 12.938 1 94.69 145 ASP B N 1
ATOM 2802 C CA . ASP B 1 145 ? -8.289 15.742 14.039 1 94.69 145 ASP B CA 1
ATOM 2803 C C . ASP B 1 145 ? -9.195 1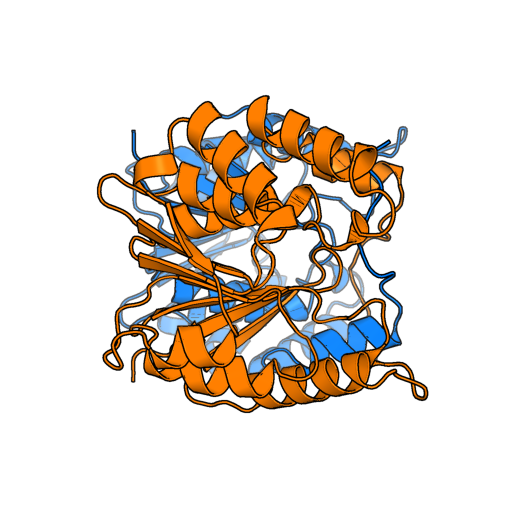4.539 13.758 1 94.69 145 ASP B C 1
ATOM 2805 O O . ASP B 1 145 ? -10.078 14.609 12.891 1 94.69 145 ASP B O 1
ATOM 2809 N N . LYS B 1 146 ? -9.055 13.516 14.609 1 96.25 146 LYS B N 1
ATOM 2810 C CA . LYS B 1 146 ? -9.672 12.219 14.359 1 96.25 146 LYS B CA 1
ATOM 2811 C C . LYS B 1 146 ? -11.188 12.297 14.531 1 96.25 146 LYS B C 1
ATOM 2813 O O . LYS B 1 146 ? -11.93 11.578 13.852 1 96.25 146 LYS B O 1
ATOM 2818 N N . GLU B 1 147 ? -11.656 13.102 15.352 1 96.25 147 GLU B N 1
ATOM 2819 C CA . GLU B 1 147 ? -13.094 13.234 15.594 1 96.25 147 GLU B CA 1
ATOM 2820 C C . GLU B 1 147 ? -13.805 13.758 14.352 1 96.25 147 GLU B C 1
ATOM 2822 O O . GLU B 1 147 ? -15.016 13.578 14.203 1 96.25 147 GLU B O 1
ATOM 2827 N N . HIS B 1 148 ? -13.078 14.375 13.438 1 96.56 148 HIS B N 1
ATOM 2828 C CA . HIS B 1 148 ? -13.695 15.008 12.273 1 96.56 148 HIS B CA 1
ATOM 2829 C C . HIS B 1 148 ? -13.281 14.305 10.984 1 96.56 148 HIS B C 1
ATOM 2831 O O . HIS B 1 148 ? -13.383 14.883 9.898 1 96.56 148 HIS B O 1
ATOM 2837 N N . TYR B 1 149 ? -12.797 13.109 11.008 1 98.31 149 TYR B N 1
ATOM 2838 C CA . TYR B 1 149 ? -12.32 12.375 9.844 1 98.31 149 TYR B CA 1
ATOM 2839 C C . TYR B 1 149 ? -13.43 12.227 8.805 1 98.31 149 TYR B C 1
ATOM 2841 O O . TYR B 1 149 ? -13.188 12.367 7.605 1 98.31 149 TYR B O 1
ATOM 2849 N N . VAL B 1 150 ? -14.672 11.953 9.258 1 98.75 150 VAL B N 1
ATOM 2850 C CA . VAL B 1 150 ? -15.781 11.812 8.32 1 98.75 150 VAL B CA 1
ATOM 2851 C C . VAL B 1 150 ? -16.047 13.141 7.625 1 98.75 150 VAL B C 1
ATOM 2853 O O . VAL B 1 150 ? -16.297 13.188 6.418 1 98.75 150 VAL B O 1
ATOM 2856 N N . ASP B 1 151 ? -15.984 14.25 8.406 1 98.75 151 ASP B N 1
ATOM 2857 C CA . ASP B 1 151 ? -16.188 15.578 7.832 1 98.75 151 ASP B CA 1
ATOM 2858 C C . ASP B 1 151 ? -15.148 15.883 6.762 1 98.75 151 ASP B C 1
ATOM 2860 O O . ASP B 1 151 ? -15.484 16.391 5.688 1 98.75 151 ASP B O 1
ATOM 2864 N N . TYR B 1 152 ? -13.883 15.602 7.051 1 98.81 152 TYR B N 1
ATOM 2865 C CA . TYR B 1 152 ? -12.828 15.797 6.062 1 98.81 152 TYR B CA 1
ATOM 2866 C C . TYR B 1 152 ? -13.086 14.961 4.812 1 98.81 152 TYR B C 1
ATOM 2868 O O . TYR B 1 152 ? -12.961 15.461 3.691 1 98.81 152 TYR B O 1
ATOM 2876 N N . TRP B 1 153 ? -13.477 13.688 5 1 98.88 153 TRP B N 1
ATOM 2877 C CA . TRP B 1 153 ? -13.766 12.766 3.908 1 98.88 153 TRP B CA 1
ATOM 2878 C C . TRP B 1 153 ? -14.828 13.336 2.98 1 98.88 153 TRP B C 1
ATOM 2880 O O . TRP B 1 153 ? -14.648 13.367 1.761 1 98.88 153 TRP B O 1
ATOM 2890 N N . GLU B 1 154 ? -15.875 13.883 3.555 1 98.81 154 GLU B N 1
ATOM 2891 C CA . GLU B 1 154 ? -17.016 14.383 2.779 1 98.81 154 GLU B CA 1
ATOM 2892 C C . GLU B 1 154 ? -16.641 15.656 2.023 1 98.81 154 GLU B C 1
ATOM 2894 O O . GLU B 1 154 ? -17.25 15.969 0.996 1 98.81 154 GLU B O 1
ATOM 2899 N N . GLU B 1 155 ? -15.672 16.375 2.502 1 98.75 155 GLU B N 1
ATOM 2900 C CA . GLU B 1 155 ? -15.227 17.578 1.809 1 98.75 155 GLU B CA 1
ATOM 2901 C C . GLU B 1 155 ? -14.195 17.25 0.729 1 98.75 155 GLU B C 1
ATOM 2903 O O . GLU B 1 155 ? -14.141 17.906 -0.307 1 98.75 155 GLU B O 1
ATOM 2908 N N . VAL B 1 156 ? -13.406 16.219 0.93 1 98.81 156 VAL B N 1
ATOM 2909 C CA . VAL B 1 156 ? -12.258 15.938 0.078 1 98.81 156 VAL B CA 1
ATOM 2910 C C . VAL B 1 156 ? -12.688 15.078 -1.108 1 98.81 156 VAL B C 1
ATOM 2912 O O . VAL B 1 156 ? -12.219 15.281 -2.232 1 98.81 156 VAL B O 1
ATOM 2915 N N . VAL B 1 157 ? -13.594 14.094 -0.899 1 98.88 157 VAL B N 1
ATOM 2916 C CA . VAL B 1 157 ? -13.953 13.109 -1.915 1 98.88 157 VAL B CA 1
ATOM 2917 C C . VAL B 1 157 ? -14.5 13.812 -3.154 1 98.88 157 VAL B C 1
ATOM 2919 O O . VAL B 1 157 ? -14.078 13.523 -4.277 1 98.88 157 VAL B O 1
ATOM 2922 N N . PRO B 1 158 ? -15.367 14.883 -2.992 1 98.62 158 PRO B N 1
ATOM 2923 C CA . PRO B 1 158 ? -15.859 15.555 -4.195 1 98.62 158 PRO B CA 1
ATOM 2924 C C . PRO B 1 158 ? -14.766 16.312 -4.945 1 98.62 158 PRO B C 1
ATOM 2926 O O . PRO B 1 158 ? -14.938 16.641 -6.121 1 98.62 158 PRO B O 1
ATOM 2929 N N . ARG B 1 159 ? -13.68 16.625 -4.328 1 98.81 159 ARG B N 1
ATOM 2930 C CA . ARG B 1 159 ? -12.602 17.422 -4.914 1 98.81 159 ARG B CA 1
ATOM 2931 C C . ARG B 1 159 ? -11.531 16.531 -5.527 1 98.81 159 ARG B C 1
ATOM 2933 O O . ARG B 1 159 ? -10.617 17.016 -6.191 1 98.81 159 ARG B O 1
ATOM 2940 N N . LEU B 1 160 ? -11.594 15.227 -5.262 1 98.81 160 LEU B N 1
ATOM 2941 C CA . LEU B 1 160 ? -10.672 14.242 -5.812 1 98.81 160 LEU B CA 1
ATOM 2942 C C . LEU B 1 160 ? -11.023 13.922 -7.262 1 98.81 160 LEU B C 1
ATOM 2944 O O . LEU B 1 160 ? -12.188 13.711 -7.59 1 98.81 160 LEU B O 1
ATOM 2948 N N . ARG B 1 161 ? -10.07 13.969 -8.172 1 98.56 161 ARG B N 1
ATOM 2949 C CA . ARG B 1 161 ? -10.312 13.523 -9.539 1 98.56 161 ARG B CA 1
ATOM 2950 C C . ARG B 1 161 ? -10.648 12.031 -9.578 1 98.56 161 ARG B C 1
ATOM 2952 O O . ARG B 1 161 ? -10.305 11.289 -8.656 1 98.56 161 ARG B O 1
ATOM 2959 N N . PRO B 1 162 ? -11.297 11.594 -10.711 1 98.25 162 PRO B N 1
ATOM 2960 C CA . PRO B 1 162 ? -11.43 10.141 -10.867 1 98.25 162 PRO B CA 1
ATOM 2961 C C . PRO B 1 162 ? -10.086 9.422 -10.812 1 98.25 162 PRO B C 1
ATOM 2963 O O . PRO B 1 162 ? -9.125 9.852 -11.453 1 98.25 162 PRO B O 1
ATOM 2966 N N . GLY B 1 163 ? -10.023 8.391 -10.008 1 98.25 163 GLY B N 1
ATOM 2967 C CA . GLY B 1 163 ? -8.789 7.645 -9.859 1 98.25 163 GLY B CA 1
ATOM 2968 C C . GLY B 1 163 ? -7.855 8.234 -8.812 1 98.25 163 GLY B C 1
ATOM 2969 O O . GLY B 1 163 ? -6.812 7.652 -8.508 1 98.25 163 GLY B O 1
ATOM 2970 N N . GLY B 1 164 ? -8.242 9.414 -8.258 1 98.81 164 GLY B N 1
ATOM 2971 C CA . GLY B 1 164 ? -7.43 10.031 -7.215 1 98.81 164 GLY B CA 1
ATOM 2972 C C . GLY B 1 164 ? -7.348 9.188 -5.953 1 98.81 164 GLY B C 1
ATOM 2973 O O . GLY B 1 164 ? -8.172 8.297 -5.738 1 98.81 164 GLY B O 1
ATOM 2974 N N . LEU B 1 165 ? -6.336 9.445 -5.094 1 98.94 165 LEU B N 1
ATOM 2975 C CA . LEU B 1 165 ? -6.02 8.586 -3.957 1 98.94 165 LEU B CA 1
ATOM 2976 C C . LEU B 1 165 ? -6.094 9.367 -2.648 1 98.94 165 LEU B C 1
ATOM 2978 O O . LEU B 1 165 ? -5.562 10.469 -2.551 1 98.94 165 LEU B O 1
ATOM 2982 N N . ILE B 1 166 ? -6.805 8.859 -1.662 1 99 166 ILE B N 1
ATOM 2983 C CA . ILE B 1 166 ? -6.723 9.328 -0.282 1 99 166 ILE B CA 1
ATOM 2984 C C . ILE B 1 166 ? -5.934 8.32 0.556 1 99 166 ILE B C 1
ATOM 2986 O O . ILE B 1 166 ? -6.184 7.117 0.484 1 99 166 ILE B O 1
ATOM 2990 N N . VAL B 1 167 ? -4.926 8.75 1.252 1 99 167 VAL B N 1
ATOM 2991 C CA . VAL B 1 167 ? -4.203 8 2.271 1 99 167 VAL B CA 1
ATOM 2992 C C . VAL B 1 167 ? -4.586 8.508 3.66 1 99 167 VAL B C 1
ATOM 2994 O O . VAL B 1 167 ? -4.281 9.648 4.02 1 99 167 VAL B O 1
ATOM 2997 N N . ALA B 1 168 ? -5.281 7.727 4.422 1 98.94 168 ALA B N 1
ATOM 2998 C CA . ALA B 1 168 ? -5.723 8.109 5.762 1 98.94 168 ALA B CA 1
ATOM 2999 C C . ALA B 1 168 ? -4.934 7.367 6.836 1 98.94 168 ALA B C 1
ATOM 3001 O O . ALA B 1 168 ? -4.875 6.137 6.832 1 98.94 168 ALA B O 1
ATOM 3002 N N . ASP B 1 169 ? -4.363 8.086 7.73 1 98.62 169 ASP B N 1
ATOM 3003 C CA . ASP B 1 169 ? -3.443 7.535 8.727 1 98.62 169 ASP B CA 1
ATOM 3004 C C . ASP B 1 169 ? -4.164 7.234 10.031 1 98.62 169 ASP B C 1
ATOM 3006 O O . ASP B 1 169 ? -5.246 7.77 10.289 1 98.62 169 ASP B O 1
ATOM 3010 N N . ASN B 1 170 ? -3.6 6.344 10.906 1 98.44 170 ASN B N 1
ATOM 3011 C CA . ASN B 1 170 ? -3.99 5.992 12.266 1 98.44 170 ASN B CA 1
ATOM 3012 C C . ASN B 1 170 ? -5.41 5.441 12.32 1 98.44 170 ASN B C 1
ATOM 3014 O O . ASN B 1 170 ? -6.211 5.848 13.164 1 98.44 170 ASN B O 1
ATOM 3018 N N . VAL B 1 171 ? -5.711 4.527 11.43 1 98.75 171 VAL B N 1
ATOM 3019 C CA . VAL B 1 171 ? -7.094 4.062 11.32 1 98.75 171 VAL B CA 1
ATOM 3020 C C . VAL B 1 171 ? -7.324 2.912 12.297 1 98.75 171 VAL B C 1
ATOM 3022 O O . VAL B 1 171 ? -8.453 2.436 12.453 1 98.75 171 VAL B O 1
ATOM 3025 N N . PHE B 1 172 ? -6.273 2.428 12.969 1 98.5 172 PHE B N 1
ATOM 3026 C CA . PHE B 1 172 ? -6.441 1.518 14.094 1 98.5 172 PHE B CA 1
ATOM 3027 C C . PHE B 1 172 ? -6.555 2.291 15.406 1 98.5 172 PHE B C 1
ATOM 3029 O O . PHE B 1 172 ? -7.172 1.817 16.359 1 98.5 172 PHE B O 1
ATOM 3036 N N . PHE B 1 173 ? -5.941 3.432 15.469 1 97.88 173 PHE B N 1
ATOM 3037 C CA . PHE B 1 173 ? -5.902 4.359 16.594 1 97.88 173 PHE B CA 1
ATOM 3038 C C . PHE B 1 173 ? -5.512 3.639 17.875 1 97.88 173 PHE B C 1
ATOM 3040 O O . PHE B 1 173 ? -6.246 3.674 18.875 1 97.88 173 PHE B O 1
ATOM 3047 N N . HIS B 1 174 ? -4.297 2.973 17.781 1 95.88 174 HIS B N 1
ATOM 3048 C CA . HIS B 1 174 ? -3.693 2.27 18.906 1 95.88 174 HIS B CA 1
ATOM 3049 C C . HIS B 1 174 ? -4.621 1.179 19.438 1 95.88 174 HIS B C 1
ATOM 3051 O O . HIS B 1 174 ? -4.668 0.931 20.641 1 95.88 174 HIS B O 1
ATOM 3057 N N . GLY B 1 175 ? -5.445 0.639 18.531 1 97.38 175 GLY B N 1
ATOM 3058 C CA . GLY B 1 175 ? -6.312 -0.476 18.875 1 97.38 175 GLY B CA 1
ATOM 3059 C C . GLY B 1 175 ? -7.645 -0.038 19.453 1 97.38 175 GLY B C 1
ATOM 3060 O O . GLY B 1 175 ? -8.5 -0.872 19.766 1 97.38 175 GLY B O 1
ATOM 3061 N N . GLU B 1 176 ? -7.883 1.183 19.531 1 97.06 176 GLU B N 1
ATOM 3062 C CA . GLU B 1 176 ? -9.109 1.68 20.156 1 97.06 176 GLU B CA 1
ATOM 3063 C C . GLU B 1 176 ? -10.336 1.319 19.312 1 97.06 176 GLU B C 1
ATOM 3065 O O . GLU B 1 176 ? -11.453 1.252 19.828 1 97.06 176 GLU B O 1
ATOM 3070 N N . VAL B 1 177 ? -10.156 1.075 18.109 1 98.19 177 VAL B N 1
ATOM 3071 C CA . VAL B 1 177 ? -11.281 0.792 17.219 1 98.19 177 VAL B CA 1
ATOM 3072 C C . VAL B 1 177 ? -11.938 -0.527 17.609 1 98.19 177 VAL B C 1
ATOM 3074 O O . VAL B 1 177 ? -13.062 -0.818 17.203 1 98.19 177 VAL B O 1
ATOM 3077 N N . VAL B 1 178 ? -11.266 -1.374 18.375 1 97.5 178 VAL B N 1
ATOM 3078 C CA . VAL B 1 178 ? -11.852 -2.623 18.859 1 97.5 178 VAL B CA 1
ATOM 3079 C C . VAL B 1 178 ? -11.969 -2.592 20.375 1 97.5 178 VAL B C 1
ATOM 3081 O O . VAL B 1 178 ? -12.164 -3.631 21.016 1 97.5 178 VAL B O 1
ATOM 3084 N N . ASP B 1 179 ? -11.789 -1.455 20.969 1 95.88 179 ASP B N 1
ATOM 3085 C CA . ASP B 1 179 ? -11.859 -1.267 22.406 1 95.88 179 ASP B CA 1
ATOM 3086 C C . ASP B 1 179 ? -13.242 -0.763 22.828 1 95.88 179 ASP B C 1
ATOM 3088 O O . ASP B 1 179 ? -13.672 0.312 22.406 1 95.88 179 ASP B O 1
ATOM 3092 N N . PRO B 1 180 ? -13.977 -1.437 23.656 1 93.5 180 PRO B N 1
ATOM 3093 C CA . PRO B 1 180 ? -15.281 -0.966 24.125 1 93.5 180 PRO B CA 1
ATOM 3094 C C . PRO B 1 180 ? -15.195 0.367 24.859 1 93.5 180 PRO B C 1
ATOM 3096 O O . PRO B 1 180 ? -16.188 1.104 24.922 1 93.5 180 PRO B O 1
ATOM 3099 N N . GLY B 1 181 ? -14.102 0.726 25.406 1 94.25 181 GLY B N 1
ATOM 3100 C CA . GLY B 1 181 ? -13.898 1.98 26.109 1 94.25 181 GLY B CA 1
ATOM 3101 C C . GLY B 1 181 ? -13.156 3.018 25.281 1 94.25 181 GLY B C 1
ATOM 3102 O O . GLY B 1 181 ? -12.359 3.789 25.828 1 94.25 181 GLY B O 1
ATOM 3103 N N . ALA B 1 182 ? -13.406 3.021 24.016 1 93.69 182 ALA B N 1
ATOM 3104 C CA . ALA B 1 182 ? -12.703 3.932 23.109 1 93.69 182 ALA B CA 1
ATOM 3105 C C . ALA B 1 182 ? -12.938 5.387 23.516 1 93.69 182 ALA B C 1
ATOM 3107 O O . ALA B 1 182 ? -14.008 5.738 24 1 93.69 182 ALA B O 1
ATOM 3108 N N . SER B 1 183 ? -11.922 6.234 23.406 1 96.94 183 SER B N 1
ATOM 3109 C CA . SER B 1 183 ? -12.023 7.68 23.562 1 96.94 183 SER B CA 1
ATOM 3110 C C . SER B 1 183 ? -12.898 8.297 22.484 1 96.94 183 SER B C 1
ATOM 3112 O O . SER B 1 183 ? -13.273 7.621 21.531 1 96.94 183 SER B O 1
ATOM 3114 N N . PRO B 1 184 ? -13.281 9.555 22.609 1 96.56 184 PRO B N 1
ATOM 3115 C CA . PRO B 1 184 ? -14.008 10.227 21.531 1 96.56 184 PRO B CA 1
ATOM 3116 C C . PRO B 1 184 ? -13.258 10.188 20.203 1 96.56 184 PRO B C 1
ATOM 3118 O O . PRO B 1 184 ? -13.867 9.984 19.141 1 96.56 184 PRO B O 1
ATOM 3121 N N . ALA B 1 185 ? -11.984 10.344 20.234 1 97.06 185 ALA B N 1
ATOM 3122 C CA . ALA B 1 185 ? -11.164 10.234 19.016 1 97.06 185 ALA B CA 1
ATOM 3123 C C . ALA B 1 185 ? -11.25 8.828 18.438 1 97.06 185 ALA B C 1
ATOM 3125 O O . ALA B 1 185 ? -11.406 8.664 17.219 1 97.06 185 ALA B O 1
ATOM 3126 N N . GLY B 1 186 ? -11.094 7.836 19.328 1 97.69 186 GLY B N 1
ATOM 3127 C CA . GLY B 1 186 ? -11.242 6.461 18.891 1 97.69 186 GLY B CA 1
ATOM 3128 C C . GLY B 1 186 ? -12.586 6.184 18.234 1 97.69 186 GLY B C 1
ATOM 3129 O O . GLY B 1 186 ? -12.656 5.512 17.203 1 97.69 186 GLY B O 1
ATOM 3130 N N . GLU B 1 187 ? -13.633 6.719 18.828 1 97.5 187 GLU B N 1
ATOM 3131 C CA . GLU B 1 187 ? -14.969 6.582 18.25 1 97.5 187 GLU B CA 1
ATOM 3132 C C . GLU B 1 187 ? -15.062 7.273 16.891 1 97.5 187 GLU B C 1
ATOM 3134 O O . GLU B 1 187 ? -15.734 6.785 15.984 1 97.5 187 GLU B O 1
ATOM 3139 N N . GLY B 1 188 ? -14.453 8.453 16.797 1 97.81 188 GLY B N 1
ATOM 3140 C CA . GLY B 1 188 ? -14.391 9.148 15.516 1 97.81 188 GLY B CA 1
ATOM 3141 C C . GLY B 1 188 ? -13.742 8.32 14.422 1 97.81 188 GLY B C 1
ATOM 3142 O O . GLY B 1 188 ? -14.242 8.273 13.297 1 97.81 188 GLY B O 1
ATOM 3143 N N . VAL B 1 189 ? -12.672 7.633 14.766 1 98.62 189 VAL B N 1
ATOM 3144 C CA . VAL B 1 189 ? -11.961 6.805 13.797 1 98.62 189 VAL B CA 1
ATOM 3145 C C . VAL B 1 189 ? -12.82 5.602 13.414 1 98.62 189 VAL B C 1
ATOM 3147 O O . VAL B 1 189 ? -12.883 5.219 12.242 1 98.62 189 VAL B O 1
ATOM 3150 N N . LYS B 1 190 ? -13.461 4.977 14.391 1 98.31 190 LYS B N 1
ATOM 3151 C CA . LYS B 1 190 ? -14.375 3.873 14.109 1 98.31 190 LYS B CA 1
ATOM 3152 C C . LYS B 1 190 ? -15.461 4.293 13.117 1 98.31 190 LYS B C 1
ATOM 3154 O O . LYS B 1 190 ? -15.727 3.584 12.148 1 98.31 190 LYS B O 1
ATOM 3159 N N . ALA B 1 191 ? -16.062 5.434 13.391 1 98.44 191 ALA B N 1
ATOM 3160 C CA . ALA B 1 191 ? -17.109 5.957 12.508 1 98.44 191 ALA B CA 1
ATOM 3161 C C . ALA B 1 191 ? -16.547 6.223 11.109 1 98.44 191 ALA B C 1
ATOM 3163 O O . ALA B 1 191 ? -17.219 5.953 10.109 1 98.44 191 ALA B O 1
ATOM 3164 N N . PHE B 1 192 ? -15.43 6.73 11.078 1 98.88 192 PHE B N 1
ATOM 3165 C CA . PHE B 1 192 ? -14.742 7.008 9.82 1 98.88 192 PHE B CA 1
ATOM 3166 C C . PHE B 1 192 ? -14.539 5.727 9.023 1 98.88 192 PHE B C 1
ATOM 3168 O O . PHE B 1 192 ? -14.844 5.676 7.828 1 98.88 192 PHE B O 1
ATOM 3175 N N . ASN B 1 193 ? -13.945 4.695 9.672 1 98.94 193 ASN B N 1
ATOM 3176 C CA . ASN B 1 193 ? -13.695 3.426 9 1 98.94 193 ASN B CA 1
ATOM 3177 C C . ASN B 1 193 ? -14.984 2.838 8.422 1 98.94 193 ASN B C 1
ATOM 3179 O O . ASN B 1 193 ? -15 2.365 7.285 1 98.94 193 ASN B O 1
ATOM 3183 N N . ASP B 1 194 ? -16.062 2.863 9.227 1 98.75 194 ASP B N 1
ATOM 3184 C CA . ASP B 1 194 ? -17.359 2.385 8.758 1 98.75 194 ASP B CA 1
ATOM 3185 C C . ASP B 1 194 ? -17.844 3.188 7.551 1 98.75 194 ASP B C 1
ATOM 3187 O O . ASP B 1 194 ? -18.359 2.621 6.59 1 98.75 194 ASP B O 1
ATOM 3191 N N . HIS B 1 195 ? -17.656 4.512 7.625 1 98.81 195 HIS B N 1
ATOM 3192 C CA . HIS B 1 195 ? -18.078 5.422 6.566 1 98.81 195 HIS B CA 1
ATOM 3193 C C . HIS B 1 195 ? -17.344 5.137 5.262 1 98.81 195 HIS B C 1
ATOM 3195 O O . HIS B 1 195 ? -17.969 5.051 4.199 1 98.81 195 HIS B O 1
ATOM 3201 N N . VAL B 1 196 ? -16.078 4.977 5.316 1 98.88 196 VAL B N 1
ATOM 3202 C CA . VAL B 1 196 ? -15.234 4.711 4.148 1 98.88 196 VAL B CA 1
ATOM 3203 C C . VAL B 1 196 ? -15.641 3.385 3.514 1 98.88 196 VAL B C 1
ATOM 3205 O O . VAL B 1 196 ? -15.812 3.301 2.295 1 98.88 196 VAL B O 1
ATOM 3208 N N . ALA B 1 197 ? -15.82 2.354 4.332 1 98.44 197 ALA B N 1
ATOM 3209 C CA . ALA B 1 197 ? -16.172 1.026 3.838 1 98.44 197 ALA B CA 1
ATOM 3210 C C . ALA B 1 197 ? -17.516 1.054 3.109 1 98.44 197 ALA B C 1
ATOM 3212 O O . ALA B 1 197 ? -17.734 0.283 2.172 1 98.44 197 ALA B O 1
ATOM 3213 N N . ALA B 1 198 ? -18.375 1.979 3.436 1 98.19 198 ALA B N 1
ATOM 3214 C CA . ALA B 1 198 ? -19.734 2.016 2.904 1 98.19 198 ALA B CA 1
ATOM 3215 C C . ALA B 1 198 ? -19.828 2.986 1.732 1 98.19 198 ALA B C 1
ATOM 3217 O O . ALA B 1 198 ? -20.859 3.023 1.038 1 98.19 198 ALA B O 1
ATOM 3218 N N . ASP B 1 199 ? -18.859 3.871 1.522 1 98.62 199 ASP B N 1
ATOM 3219 C CA . ASP B 1 199 ? -18.953 4.918 0.509 1 98.62 199 ASP B CA 1
ATOM 3220 C C . ASP B 1 199 ? -18.766 4.344 -0.894 1 98.62 199 ASP B C 1
ATOM 3222 O O . ASP B 1 199 ? -17.656 3.986 -1.286 1 98.62 199 ASP B O 1
ATOM 3226 N N . ARG B 1 200 ? -19.766 4.32 -1.724 1 97.38 200 ARG B N 1
ATOM 3227 C CA . ARG B 1 200 ? -19.766 3.68 -3.035 1 97.38 200 ARG B CA 1
ATOM 3228 C C . ARG B 1 200 ? -18.984 4.516 -4.051 1 97.38 200 ARG B C 1
ATOM 3230 O O . ARG B 1 200 ? -18.656 4.031 -5.137 1 97.38 200 ARG B O 1
ATOM 3237 N N . ARG B 1 201 ? -18.719 5.801 -3.748 1 98.5 201 ARG B N 1
ATOM 3238 C CA . ARG B 1 201 ? -17.922 6.645 -4.637 1 98.5 201 ARG B CA 1
ATOM 3239 C C . ARG B 1 201 ? -16.469 6.172 -4.691 1 98.5 201 ARG B C 1
ATOM 3241 O O . ARG B 1 201 ? -15.75 6.484 -5.637 1 98.5 201 ARG B O 1
ATOM 3248 N N . MET B 1 202 ? -16.125 5.395 -3.623 1 98.81 202 MET B N 1
ATOM 3249 C CA . MET B 1 202 ? -14.719 5.059 -3.404 1 98.81 202 MET B CA 1
ATOM 3250 C C . MET B 1 202 ? -14.531 3.549 -3.326 1 98.81 202 MET B C 1
ATOM 3252 O O . MET B 1 202 ? -15.492 2.807 -3.127 1 98.81 202 MET B O 1
ATOM 3256 N N . GLU B 1 203 ? -13.375 3.039 -3.58 1 98.5 203 GLU B N 1
ATOM 3257 C CA . GLU B 1 203 ? -12.883 1.726 -3.168 1 98.5 203 GLU B CA 1
ATOM 3258 C C . GLU B 1 203 ? -11.664 1.85 -2.266 1 98.5 203 GLU B C 1
ATOM 3260 O O . GLU B 1 203 ? -10.789 2.684 -2.508 1 98.5 203 GLU B O 1
ATOM 3265 N N . ALA B 1 204 ? -11.672 1.107 -1.193 1 98.81 204 ALA B N 1
ATOM 3266 C CA . ALA B 1 204 ? -10.641 1.31 -0.178 1 98.81 204 ALA B CA 1
ATOM 3267 C C . ALA B 1 204 ? -10.117 -0.024 0.348 1 98.81 204 ALA B C 1
ATOM 3269 O O . ALA B 1 204 ? -10.828 -1.029 0.325 1 98.81 204 ALA B O 1
ATOM 3270 N N . VAL B 1 205 ? -8.859 -0.06 0.781 1 98.88 205 VAL B N 1
ATOM 3271 C CA . VAL B 1 205 ? -8.266 -1.157 1.537 1 98.88 205 VAL B CA 1
ATOM 3272 C C . VAL B 1 205 ? -7.602 -0.615 2.799 1 98.88 205 VAL B C 1
ATOM 3274 O O . VAL B 1 205 ? -7 0.461 2.775 1 98.88 205 VAL B O 1
ATOM 3277 N N . MET B 1 206 ? -7.797 -1.329 3.852 1 98.88 206 MET B N 1
ATOM 3278 C CA . MET B 1 206 ? -7.168 -1.043 5.137 1 98.88 206 MET B CA 1
ATOM 3279 C C . MET B 1 206 ? -5.953 -1.938 5.359 1 98.88 206 MET B C 1
ATOM 3281 O O . MET B 1 206 ? -6.043 -3.158 5.227 1 98.88 206 MET B O 1
ATOM 3285 N N . LEU B 1 207 ? -4.789 -1.352 5.652 1 98.62 207 LEU B N 1
ATOM 3286 C CA . LEU B 1 207 ? -3.523 -2.062 5.777 1 98.62 207 LEU B CA 1
ATOM 3287 C C . LEU B 1 207 ? -2.998 -1.992 7.207 1 98.62 207 LEU B C 1
ATOM 3289 O O . LEU B 1 207 ? -3.252 -1.019 7.918 1 98.62 207 LEU B O 1
ATOM 3293 N N . THR B 1 208 ? -2.201 -2.951 7.547 1 97.56 208 THR B N 1
ATOM 3294 C CA . THR B 1 208 ? -1.604 -3.018 8.875 1 97.56 208 THR B CA 1
ATOM 3295 C C . THR B 1 208 ? -0.275 -2.27 8.914 1 97.56 208 THR B C 1
ATOM 3297 O O . THR B 1 208 ? 0.688 -2.732 9.531 1 97.56 208 THR B O 1
ATOM 3300 N N . VAL B 1 209 ? -0.17 -1.234 8.211 1 97.5 209 VAL B N 1
ATOM 3301 C CA . VAL B 1 209 ? 1.012 -0.379 8.188 1 97.5 209 VAL B CA 1
ATOM 3302 C C . VAL B 1 209 ? 0.928 0.646 9.32 1 97.5 209 VAL B C 1
ATOM 3304 O O . VAL B 1 209 ? -0.053 1.387 9.422 1 97.5 209 VAL B O 1
ATOM 3307 N N . ALA B 1 210 ? 1.972 0.682 10.211 1 97.12 210 ALA B N 1
ATOM 3308 C CA . ALA B 1 210 ? 2.012 1.586 11.359 1 97.12 210 ALA B CA 1
ATOM 3309 C C . ALA B 1 210 ? 0.771 1.421 12.234 1 97.12 210 ALA B C 1
ATOM 3311 O O . ALA B 1 210 ? 0.466 0.315 12.688 1 97.12 210 ALA B O 1
ATOM 3312 N N . ASP B 1 211 ? 0.053 2.486 12.555 1 97.81 211 ASP B N 1
ATOM 3313 C CA . ASP B 1 211 ? -1.15 2.424 13.383 1 97.81 211 ASP B CA 1
ATOM 3314 C C . ASP B 1 211 ? -2.402 2.285 12.516 1 97.81 211 ASP B C 1
ATOM 3316 O O . ASP B 1 211 ? -3.424 2.918 12.789 1 97.81 211 ASP B O 1
ATOM 3320 N N . GLY B 1 212 ? -2.258 1.512 11.398 1 98.31 212 GLY B N 1
ATOM 3321 C CA . GLY B 1 212 ? -3.334 1.368 10.438 1 98.31 212 GLY B CA 1
ATOM 3322 C C . GLY B 1 212 ? -3.322 2.443 9.367 1 98.31 212 GLY B C 1
ATOM 3323 O O . GLY B 1 212 ? -3.107 3.621 9.664 1 98.31 212 GLY B O 1
ATOM 3324 N N . LEU B 1 213 ? -3.48 2.045 8.148 1 98.81 213 LEU B N 1
ATOM 3325 C CA . LEU B 1 213 ? -3.469 2.945 7 1 98.81 213 LEU B CA 1
ATOM 3326 C C . LEU B 1 213 ? -4.535 2.545 5.984 1 98.81 213 LEU B C 1
ATOM 3328 O O . LEU B 1 213 ? -4.629 1.377 5.602 1 98.81 213 LEU B O 1
ATOM 3332 N N . THR B 1 214 ? -5.391 3.467 5.609 1 98.94 214 THR B N 1
ATOM 3333 C CA . THR B 1 214 ? -6.348 3.211 4.539 1 98.94 214 THR B CA 1
ATOM 3334 C C . THR B 1 214 ? -5.887 3.854 3.234 1 98.94 214 THR B C 1
ATOM 3336 O O . THR B 1 214 ? -5.496 5.023 3.215 1 98.94 214 THR B O 1
ATOM 3339 N N . LEU B 1 215 ? -5.754 3.086 2.205 1 98.94 215 LEU B N 1
ATOM 3340 C CA . LEU B 1 215 ? -5.676 3.58 0.834 1 98.94 215 LEU B CA 1
ATOM 3341 C C . LEU B 1 215 ? -7.043 3.541 0.163 1 98.94 215 LEU B C 1
ATOM 3343 O O . LEU B 1 215 ? -7.688 2.49 0.118 1 98.94 215 LEU B O 1
ATOM 3347 N N . ALA B 1 216 ? -7.504 4.672 -0.337 1 98.94 216 ALA B N 1
ATOM 3348 C CA . ALA B 1 216 ? -8.82 4.754 -0.974 1 98.94 216 ALA B CA 1
ATOM 3349 C C . ALA B 1 216 ? -8.734 5.492 -2.307 1 98.94 216 ALA B C 1
ATOM 3351 O O . ALA B 1 216 ? -8.219 6.609 -2.373 1 98.94 216 ALA B O 1
ATOM 3352 N N . ARG B 1 217 ? -9.211 4.93 -3.326 1 98.81 217 ARG B N 1
ATOM 3353 C CA . ARG B 1 217 ? -9.219 5.492 -4.672 1 98.81 217 ARG B CA 1
ATOM 3354 C C . ARG B 1 217 ? -10.633 5.836 -5.117 1 98.81 217 ARG B C 1
ATOM 3356 O O . ARG B 1 217 ? -11.57 5.074 -4.871 1 98.81 217 ARG B O 1
ATOM 3363 N N . LYS B 1 218 ? -10.766 6.996 -5.719 1 98.75 218 LYS B N 1
ATOM 3364 C CA . LYS B 1 218 ? -12.07 7.367 -6.258 1 98.75 218 LYS B CA 1
ATOM 3365 C C . LYS B 1 218 ? -12.391 6.57 -7.52 1 98.75 218 LYS B C 1
ATOM 3367 O O . LYS B 1 218 ? -11.57 6.484 -8.43 1 98.75 218 LYS B O 1
ATOM 3372 N N . ARG B 1 219 ? -13.578 6.016 -7.531 1 97.19 219 ARG B N 1
ATOM 3373 C CA . ARG B 1 219 ? -14 5.234 -8.688 1 97.19 219 ARG B CA 1
ATOM 3374 C C . ARG B 1 219 ? -14.156 6.121 -9.922 1 97.19 219 ARG B C 1
ATOM 3376 O O . ARG B 1 219 ? -14.453 7.312 -9.797 1 97.19 219 ARG B O 1
ATOM 3383 N N . ASN B 1 220 ? -13.953 5.598 -11.172 1 89 220 ASN B N 1
ATOM 3384 C CA . ASN B 1 220 ? -14.039 6.328 -12.43 1 89 220 ASN B CA 1
ATOM 3385 C C . ASN B 1 220 ? -15.492 6.547 -12.852 1 89 220 ASN B C 1
ATOM 3387 O O . ASN B 1 220 ? -15.773 7.371 -13.719 1 89 220 ASN B O 1
ATOM 3391 N N . ASP B 1 221 ? -16.641 5.852 -12.508 1 73.88 221 ASP B N 1
ATOM 3392 C CA . ASP B 1 221 ? -18.016 5.934 -12.984 1 73.88 221 ASP B CA 1
ATOM 3393 C C . ASP B 1 221 ? -18.797 6.98 -12.211 1 73.88 221 ASP B C 1
ATOM 3395 O O . ASP B 1 221 ? -18.469 7.305 -11.07 1 73.88 221 ASP B O 1
#

Organism: Streptomyces mobaraensis (NCBI:txid35621)